Protein AF-A0A831Z2D7-F1 (afdb_monomer_lite)

Organism: NCBI:txid2053526

Secondary structure (DSSP, 8-state):
--SHHHHHHHHHHHHHHHHHTT--SS----SSSSTTTHHHHHHHHHHHHTTT------PPP--------PPP-PPPP-PPPPPPPS--------------PPP--EEETTEEEESSSSPBPHHHHHHHHHHHHHSPPPPPTTEEEEEEEEEHHHHHHHHHHHSS-HHHHHHHHHHHHHHHHHSSSS--TTEEEEEEEEEE-TTSS-GGGHHHHHHHHHTT-TT-SEEEEE-SPP-GGGSTTEETTTTEEHHHHHHHIIIII-PPP--TTB----TT-HHHHHHS-GGGTT-B----SSS-TTBTTSTTT--B--HHHHHHHHHHHHTT-TT-HHHHGGGGSEE----SEEEEE--GGGTT-EEEEEEEEPPPGGG-SS-TTT--EEPSS-SEEEE--TTSEEE---TTBTB-SEE-TTT-EEEEEEEETTEEEEEEEEHHHHHHHIIIII-SEEEEEE--B-TTS-TTTS---EEEEEPP--------

Radius of gyration: 29.74 Å; chains: 1; bounding box: 93×69×87 Å

Foldseek 3Di:
DPPVVVVVVVVVVVVVVVVVVVPDDDDDDPPPPPPPPVVVVVVVVVVVVVVPPDDDPDDDDDDDDDDDDDDDDDDDDDDDDDDDDDDDDDPPPPPVPPPQDQWDWDQDPNATETCLVHAAALVNVVVNLVVCVVPPDDDDLLEAEEEEEEENAQQVLCCVPPVDGPVVLVVLQQVLQQVQQCPEVVHSPRGYDYHHYHYHYQPSDDPVCQVVVFVCPCVRHLHHVTYYYHNDHDDLVVAPAQDPVSRDRLQVLLVVCCGTVVAAQQQQQQAAADPPLPPVVVLAQPVCNRDRAADDQQGHCLDSSHHDHNRHHGNLSSLVCVVCSVVSCNSVNVVSNLNNFQFLQFAQKEKEQAFLLQAFKKKFKWWWDQDDPVPPDDCSLNATYTDSHTLDTDTQHNGRMDIPGRSVPPDDRGDGNSGFKMWMWIGRPPFIWIAIDGSSLRVVCVSVPQRHYKYKYDDTHGSPDDSHPDNNDIDIDHDDPDDDPDDD

Sequence (488 aa):
MFQSQVLWVESTRAYLWRRLRRFVGVPFFFAVFGAGVFGIVQLASWLGYHSAMAVEIVMPTATSLPTDTPLPTATPFQPSSPTAPPDFPTATSTVTATPYREPVPQLIDGLWTYGQDQPMTAEELDGLVGFLNSDPLLMDEDAYYITFLASETAYGAFAQDYGESLQSFLLRHVAWMDREIREADPPVAGGLIARRLIVIADGVWGSDNEERGRDYLAHGLQDSDGSWTFIDPYCPAACAYYDQELRLDFGLMHEWIHTIFKLPDHYALDFHAQYDVYDILAEIPESWRFYSAGERPDISRNDFAMGGSGSTLRRYSALQLAERRARGIVHESGRAWPEMNFLAQVPQSVVWDLGPERAGANVLVYRSQPCPPDYFGSEASLCKILGPVPILKGQLDEQGQIAVGNLFSGYGEIVPHNEGVLFIRVQAGEEILLRWLDIRDFNLAVWEGFGEAAMMRFNLASADDSPENFAWEVEYEQMVASEPFLPD

pLDDT: mean 73.0, std 23.64, range [24.17, 97.75]

Structure (mmCIF, N/CA/C/O backbone):
data_AF-A0A831Z2D7-F1
#
_entry.id   AF-A0A831Z2D7-F1
#
loop_
_atom_site.group_PDB
_atom_site.id
_atom_site.type_symbol
_atom_site.label_atom_id
_atom_site.label_alt_id
_atom_site.label_comp_id
_atom_site.label_asym_id
_atom_site.label_entity_id
_atom_site.label_seq_id
_atom_site.pdbx_PDB_ins_code
_atom_site.Cartn_x
_atom_site.Cartn_y
_atom_site.Cartn_z
_atom_site.occupancy
_atom_site.B_iso_or_equiv
_atom_site.auth_seq_id
_atom_site.auth_comp_id
_atom_site.auth_asym_id
_atom_site.auth_atom_id
_atom_site.pdbx_PDB_model_num
ATOM 1 N N . MET A 1 1 ? 56.257 -20.238 -8.541 1.00 45.50 1 MET A N 1
ATOM 2 C CA . MET A 1 1 ? 54.877 -20.291 -8.008 1.00 45.50 1 MET A CA 1
ATOM 3 C C . MET A 1 1 ? 54.836 -20.263 -6.463 1.00 45.50 1 MET A C 1
ATOM 5 O O . MET A 1 1 ? 53.964 -20.879 -5.881 1.00 45.50 1 MET A O 1
ATOM 9 N N . PHE A 1 2 ? 55.751 -19.537 -5.789 1.00 33.50 2 PHE A N 1
ATOM 10 C CA . PHE A 1 2 ? 55.776 -19.396 -4.312 1.00 33.50 2 PHE A CA 1
ATOM 11 C C . PHE A 1 2 ? 56.181 -17.984 -3.820 1.00 33.50 2 PHE A C 1
ATOM 13 O O . PHE A 1 2 ? 56.336 -17.764 -2.626 1.00 33.50 2 PHE A O 1
ATOM 20 N N . GLN A 1 3 ? 56.325 -17.001 -4.721 1.00 31.98 3 GLN A N 1
ATOM 21 C CA . GLN A 1 3 ? 56.648 -15.606 -4.365 1.00 31.98 3 GLN A CA 1
ATOM 22 C C . GLN A 1 3 ? 55.428 -14.665 -4.371 1.00 31.98 3 GLN A C 1
ATOM 24 O O . GLN A 1 3 ? 55.493 -13.594 -3.780 1.00 31.98 3 GLN A O 1
ATOM 29 N N . SER A 1 4 ? 54.294 -15.063 -4.962 1.00 34.66 4 SER A N 1
ATOM 30 C CA . SER A 1 4 ? 53.071 -14.242 -5.003 1.00 34.66 4 SER A CA 1
ATOM 31 C C . SER A 1 4 ? 52.213 -14.336 -3.735 1.00 34.66 4 SER A C 1
ATOM 33 O O . SER A 1 4 ? 51.437 -13.428 -3.465 1.00 34.66 4 SER A O 1
ATOM 35 N N . GLN A 1 5 ? 52.373 -15.385 -2.920 1.00 35.03 5 GLN A N 1
ATOM 36 C CA . GLN A 1 5 ? 51.612 -15.544 -1.672 1.00 35.03 5 GLN A CA 1
ATOM 37 C C . GLN A 1 5 ? 52.222 -14.777 -0.487 1.00 35.03 5 GLN A C 1
ATOM 39 O O . GLN A 1 5 ? 51.499 -14.381 0.421 1.00 35.03 5 GLN A O 1
ATOM 44 N N . VAL A 1 6 ? 53.528 -14.483 -0.511 1.00 37.41 6 VAL A N 1
ATOM 45 C CA . VAL A 1 6 ? 54.195 -13.732 0.573 1.00 37.41 6 VAL A CA 1
ATOM 46 C C . VAL A 1 6 ? 53.885 -12.228 0.490 1.00 37.41 6 VAL A C 1
ATOM 48 O O . VAL A 1 6 ? 53.671 -11.588 1.516 1.00 37.41 6 VAL A O 1
ATOM 51 N N . LEU A 1 7 ? 53.737 -11.676 -0.721 1.00 36.91 7 LEU A N 1
ATOM 52 C CA . LEU A 1 7 ? 53.379 -10.263 -0.931 1.00 36.91 7 LEU A CA 1
ATOM 53 C C . LEU A 1 7 ? 51.913 -9.942 -0.585 1.00 36.91 7 LEU A C 1
ATOM 55 O O . LEU A 1 7 ? 51.617 -8.812 -0.201 1.00 36.91 7 LEU A O 1
ATOM 59 N N . TRP A 1 8 ? 51.007 -10.924 -0.658 1.00 38.94 8 TRP A N 1
ATOM 60 C CA . TRP A 1 8 ? 49.603 -10.754 -0.261 1.00 38.94 8 TRP A CA 1
ATOM 61 C C . TRP A 1 8 ? 49.424 -10.775 1.266 1.00 38.94 8 TRP A C 1
ATOM 63 O O . TRP A 1 8 ? 48.617 -10.028 1.816 1.00 38.94 8 TRP A O 1
ATOM 73 N N . VAL A 1 9 ? 50.230 -11.567 1.981 1.00 43.09 9 VAL A N 1
ATOM 74 C CA . VAL A 1 9 ? 50.190 -11.621 3.452 1.00 43.09 9 VAL A CA 1
ATOM 75 C C . VAL A 1 9 ? 50.790 -10.355 4.075 1.00 43.09 9 VAL A C 1
ATOM 77 O O . VAL A 1 9 ? 50.238 -9.843 5.049 1.00 43.09 9 VAL A O 1
ATOM 80 N N . GLU A 1 10 ? 51.860 -9.785 3.509 1.00 39.91 10 GLU A N 1
ATOM 81 C CA . GLU A 1 10 ? 52.443 -8.542 4.042 1.00 39.91 10 GLU A CA 1
ATOM 82 C C . GLU A 1 10 ? 51.606 -7.288 3.738 1.00 39.91 10 GLU A C 1
ATOM 84 O O . GLU A 1 10 ? 51.495 -6.414 4.604 1.00 39.91 10 GLU A O 1
ATOM 89 N N . SER A 1 11 ? 50.932 -7.214 2.582 1.00 42.81 11 SER A N 1
ATOM 90 C CA . SER A 1 11 ? 50.030 -6.096 2.257 1.00 42.81 11 SER A CA 1
ATOM 91 C C . SER A 1 11 ? 48.743 -6.127 3.090 1.00 42.81 11 SER A C 1
ATOM 93 O O . SER A 1 11 ? 48.324 -5.094 3.617 1.00 42.81 11 SER A O 1
ATOM 95 N N . THR A 1 12 ? 48.181 -7.317 3.321 1.00 44.06 12 THR A N 1
ATOM 96 C CA . THR A 1 12 ? 46.995 -7.515 4.170 1.00 44.06 12 THR A CA 1
ATOM 97 C C . THR A 1 12 ? 47.312 -7.227 5.640 1.00 44.06 12 THR A C 1
ATOM 99 O O . THR A 1 12 ? 46.519 -6.597 6.341 1.00 44.06 12 THR A O 1
ATOM 102 N N . ARG A 1 13 ? 48.519 -7.578 6.107 1.00 39.53 13 ARG A N 1
ATOM 103 C CA . ARG A 1 13 ? 48.980 -7.270 7.469 1.00 39.53 13 ARG A CA 1
ATOM 104 C C . ARG A 1 13 ? 49.241 -5.775 7.668 1.00 39.53 13 ARG A C 1
ATOM 106 O O . ARG A 1 13 ? 48.862 -5.242 8.706 1.00 39.53 13 ARG A O 1
ATOM 113 N N . ALA A 1 14 ? 49.810 -5.074 6.685 1.00 41.97 14 ALA A N 1
ATOM 114 C CA . ALA A 1 14 ? 49.993 -3.619 6.739 1.00 41.97 14 ALA A CA 1
ATOM 115 C C . ALA A 1 14 ? 48.658 -2.846 6.662 1.00 41.97 14 ALA A C 1
ATOM 117 O O . ALA A 1 14 ? 48.500 -1.818 7.328 1.00 41.97 14 ALA A O 1
ATOM 118 N N . TYR A 1 15 ? 47.682 -3.362 5.907 1.00 44.22 15 TYR A N 1
ATOM 119 C CA . TYR A 1 15 ? 46.327 -2.813 5.808 1.00 44.22 15 TYR A CA 1
ATOM 120 C C . TYR A 1 15 ? 45.527 -3.005 7.110 1.00 44.22 15 TYR A C 1
ATOM 122 O O . TYR A 1 15 ? 44.982 -2.040 7.652 1.00 44.22 15 TYR A O 1
ATOM 130 N N . LEU A 1 16 ? 45.553 -4.211 7.692 1.00 41.56 16 LEU A N 1
ATOM 131 C CA . LEU A 1 16 ? 44.920 -4.503 8.985 1.00 41.56 16 LEU A CA 1
ATOM 132 C C . LEU A 1 16 ? 45.562 -3.718 10.135 1.00 41.56 16 LEU A C 1
ATOM 134 O O . LEU A 1 16 ? 44.847 -3.198 10.989 1.00 41.56 16 LEU A O 1
ATOM 138 N N . TRP A 1 17 ? 46.887 -3.535 10.135 1.00 40.75 17 TRP A N 1
ATOM 139 C CA . TRP A 1 17 ? 47.569 -2.757 11.178 1.00 40.75 17 TRP A CA 1
ATOM 140 C C . TRP A 1 17 ? 47.326 -1.236 11.040 1.00 40.75 17 TRP A C 1
ATOM 142 O O . TRP A 1 17 ? 47.341 -0.501 12.025 1.00 40.75 17 TRP A O 1
ATOM 152 N N . ARG A 1 18 ? 47.006 -0.718 9.846 1.00 42.62 18 ARG A N 1
ATOM 153 C CA . ARG A 1 18 ? 46.531 0.675 9.709 1.00 42.62 18 ARG A CA 1
ATOM 154 C C . ARG A 1 18 ? 45.091 0.864 10.195 1.00 42.62 18 ARG A C 1
ATOM 156 O O . ARG A 1 18 ? 44.798 1.923 10.748 1.00 42.62 18 ARG A O 1
ATOM 163 N N . ARG A 1 19 ? 44.218 -0.143 10.056 1.00 43.03 19 ARG A N 1
ATOM 164 C CA . ARG A 1 19 ? 42.826 -0.095 10.554 1.00 43.03 19 ARG A CA 1
ATOM 165 C C . ARG A 1 19 ? 42.714 -0.329 12.066 1.00 43.03 19 ARG A C 1
ATOM 167 O O . ARG A 1 19 ? 41.994 0.404 12.734 1.00 43.03 19 ARG A O 1
ATOM 174 N N . LEU A 1 20 ? 43.482 -1.263 12.629 1.00 42.22 20 LEU A N 1
ATOM 175 C CA . LEU A 1 20 ? 43.445 -1.588 14.064 1.00 42.22 20 LEU A CA 1
ATOM 176 C C . LEU A 1 20 ? 44.011 -0.478 14.965 1.00 42.22 20 LEU A C 1
ATOM 178 O O . LEU A 1 20 ? 43.602 -0.357 16.116 1.00 42.22 20 LEU A O 1
ATOM 182 N N . ARG A 1 21 ? 44.880 0.402 14.447 1.00 39.31 21 ARG A N 1
ATOM 183 C CA . ARG A 1 21 ? 45.382 1.571 15.196 1.00 39.31 21 ARG A CA 1
ATOM 184 C C . ARG A 1 21 ? 44.317 2.639 15.471 1.00 39.31 21 ARG A C 1
ATOM 186 O O . ARG A 1 21 ? 44.537 3.476 16.338 1.00 39.31 21 ARG A O 1
ATOM 193 N N . ARG A 1 22 ? 43.182 2.613 14.759 1.00 37.44 22 ARG A N 1
ATOM 194 C CA . ARG A 1 22 ? 42.041 3.516 14.999 1.00 37.44 22 ARG A CA 1
ATOM 195 C C . ARG A 1 22 ? 41.018 2.971 16.006 1.00 37.44 22 ARG A C 1
ATOM 197 O O . ARG A 1 22 ? 40.115 3.712 16.360 1.00 37.44 22 ARG A O 1
ATOM 204 N N . PHE A 1 23 ? 41.173 1.733 16.489 1.00 40.06 23 PHE A N 1
ATOM 205 C CA . PHE A 1 23 ? 40.146 1.037 17.282 1.00 40.06 23 PHE A CA 1
ATOM 206 C C . PHE A 1 23 ? 40.583 0.573 18.682 1.00 40.06 23 PHE A C 1
ATOM 208 O O . PHE A 1 23 ? 39.861 -0.180 19.327 1.00 40.06 23 PHE A O 1
ATOM 215 N N . VAL A 1 24 ? 41.729 1.025 19.204 1.00 33.66 24 VAL A N 1
ATOM 216 C CA . VAL A 1 24 ? 42.124 0.682 20.582 1.00 33.66 24 VAL A CA 1
ATOM 217 C C . VAL A 1 24 ? 41.696 1.776 21.555 1.00 33.66 24 VAL A C 1
ATOM 219 O O . VAL A 1 24 ? 42.430 2.724 21.819 1.00 33.66 24 VAL A O 1
ATOM 222 N N . GLY A 1 25 ? 40.512 1.572 22.125 1.00 30.28 25 GLY A N 1
ATOM 223 C CA . GLY A 1 25 ? 40.108 2.082 23.426 1.00 30.28 25 GLY A CA 1
ATOM 224 C C . GLY A 1 25 ? 39.169 1.069 24.086 1.00 30.28 25 GLY A C 1
ATOM 225 O O . GLY A 1 25 ? 38.021 0.984 23.676 1.00 30.28 25 GLY A O 1
ATOM 226 N N . VAL A 1 26 ? 39.665 0.368 25.122 1.00 30.25 26 VAL A N 1
ATOM 227 C CA . VAL A 1 26 ? 38.965 -0.524 26.094 1.00 30.25 26 VAL A CA 1
ATOM 228 C C . VAL A 1 26 ? 39.011 -2.057 25.792 1.00 30.25 26 VAL A C 1
ATOM 230 O O . VAL A 1 26 ? 38.913 -2.449 24.631 1.00 30.25 26 VAL A O 1
ATOM 233 N N . PRO A 1 27 ? 39.269 -2.950 26.793 1.00 36.84 27 PRO A N 1
ATOM 234 C CA . PRO A 1 27 ? 39.976 -4.223 26.584 1.00 36.84 27 PRO A CA 1
ATOM 235 C C . PRO A 1 27 ? 39.125 -5.515 26.600 1.00 36.84 27 PRO A C 1
ATOM 237 O O . PRO A 1 27 ? 38.310 -5.755 27.481 1.00 36.84 27 PRO A O 1
ATOM 240 N N . PHE A 1 28 ? 39.426 -6.393 25.638 1.00 33.91 28 PHE A N 1
ATOM 241 C CA . PHE A 1 28 ? 39.752 -7.831 25.744 1.00 33.91 28 PHE A CA 1
ATOM 242 C C . PHE A 1 28 ? 39.310 -8.611 27.013 1.00 33.91 28 PHE A C 1
ATOM 244 O O . PHE A 1 28 ? 40.144 -8.917 27.861 1.00 33.91 28 PHE A O 1
ATOM 251 N N . PHE A 1 29 ? 38.037 -9.025 27.119 1.00 29.58 29 PHE A N 1
ATOM 252 C CA . PHE A 1 29 ? 37.637 -10.060 28.103 1.00 29.58 29 PHE A CA 1
ATOM 253 C C . PHE A 1 29 ? 36.584 -11.100 27.658 1.00 29.58 29 PHE A C 1
ATOM 255 O O . PHE A 1 29 ? 36.269 -11.992 28.437 1.00 29.58 29 PHE A O 1
ATOM 262 N N . PHE A 1 30 ? 36.094 -11.094 26.411 1.00 30.34 30 PHE A N 1
ATOM 263 C CA . PHE A 1 30 ? 35.012 -12.012 25.983 1.00 30.34 30 PHE A CA 1
ATOM 264 C C . PHE A 1 30 ? 35.407 -13.141 25.010 1.00 30.34 30 PHE A C 1
ATOM 266 O O . PHE A 1 30 ? 34.545 -13.840 24.486 1.00 30.34 30 PHE A O 1
ATOM 273 N N . ALA A 1 31 ? 36.698 -13.392 24.784 1.00 33.00 31 ALA A N 1
ATOM 274 C CA . ALA A 1 31 ? 37.138 -14.288 23.706 1.00 33.00 31 ALA A CA 1
ATOM 275 C C . ALA A 1 31 ? 37.152 -15.804 24.020 1.00 33.00 31 ALA A C 1
ATOM 277 O O . ALA A 1 31 ? 37.559 -16.572 23.155 1.00 33.00 31 ALA A O 1
ATOM 278 N N . VAL A 1 32 ? 36.739 -16.278 25.207 1.00 34.62 32 VAL A N 1
ATOM 279 C CA . VAL A 1 32 ? 36.910 -17.713 25.558 1.00 34.62 32 VAL A CA 1
ATOM 280 C C . VAL A 1 32 ? 35.605 -18.474 25.848 1.00 34.62 32 VAL A C 1
ATOM 282 O O . VAL A 1 32 ? 35.614 -19.698 25.799 1.00 34.62 32 VAL A O 1
ATOM 285 N N . PHE A 1 33 ? 34.453 -17.815 26.028 1.00 29.19 33 PHE A N 1
ATOM 286 C CA . PHE A 1 33 ? 33.189 -18.528 26.315 1.00 29.19 33 PHE A CA 1
ATOM 287 C C . PHE A 1 33 ? 32.220 -18.685 25.124 1.00 29.19 33 PHE A C 1
ATOM 289 O O . PHE A 1 33 ? 31.292 -19.484 25.203 1.00 29.19 33 PHE A O 1
ATOM 296 N N . GLY A 1 34 ? 32.447 -18.000 23.995 1.00 31.72 34 GLY A N 1
ATOM 297 C CA . GLY A 1 34 ? 31.533 -18.022 22.837 1.00 31.72 34 GLY A CA 1
ATOM 298 C C . GLY A 1 34 ? 31.693 -19.197 21.859 1.00 31.72 34 GLY A C 1
ATOM 299 O O . GLY A 1 34 ? 30.805 -19.441 21.048 1.00 31.72 34 GLY A O 1
ATOM 300 N N . ALA A 1 35 ? 32.793 -19.954 21.920 1.00 32.56 35 ALA A N 1
ATOM 301 C CA . ALA A 1 35 ? 33.111 -20.958 20.896 1.00 32.56 35 ALA A CA 1
ATOM 302 C C . ALA A 1 35 ? 32.413 -22.323 21.088 1.00 32.56 35 ALA A C 1
ATOM 304 O O . ALA A 1 35 ? 32.380 -23.126 20.161 1.00 32.56 35 ALA A O 1
ATOM 305 N N . GLY A 1 36 ? 31.844 -22.604 22.267 1.00 28.52 36 GLY A N 1
ATOM 306 C CA . GLY A 1 36 ? 31.230 -23.908 22.568 1.00 28.52 36 GLY A CA 1
ATOM 307 C C . GLY A 1 36 ? 29.758 -24.041 22.163 1.00 28.52 36 GLY A C 1
ATOM 308 O O . GLY A 1 36 ? 29.310 -25.140 21.851 1.00 28.52 36 GLY A O 1
ATOM 309 N N . VAL A 1 37 ? 29.007 -22.935 22.140 1.00 34.75 37 VAL A N 1
ATOM 310 C CA . VAL A 1 37 ? 27.546 -22.955 21.918 1.00 34.75 37 VAL A CA 1
ATOM 311 C C . VAL A 1 37 ? 27.188 -22.797 20.432 1.00 34.75 37 VAL A C 1
ATOM 313 O O . VAL A 1 37 ? 26.233 -23.409 19.963 1.00 34.75 37 VAL A O 1
ATOM 316 N N . PHE A 1 38 ? 28.009 -22.088 19.648 1.00 32.12 38 PHE A N 1
ATOM 317 C CA . PHE A 1 38 ? 27.777 -21.894 18.208 1.00 32.12 38 PHE A CA 1
ATOM 318 C C . PHE A 1 38 ? 28.063 -23.136 17.343 1.00 32.12 38 PHE A C 1
ATOM 320 O O . PHE A 1 38 ? 27.465 -23.295 16.280 1.00 32.12 38 PHE A O 1
ATOM 327 N N . GLY A 1 39 ? 28.923 -24.053 17.799 1.00 31.12 39 GLY A N 1
ATOM 328 C CA . GLY A 1 39 ? 29.286 -25.251 17.028 1.00 31.12 39 GLY A CA 1
ATOM 329 C C . GLY A 1 39 ? 28.190 -26.321 16.950 1.00 31.12 39 GLY A C 1
ATOM 330 O O . GLY A 1 39 ? 28.151 -27.090 15.994 1.00 31.12 39 GLY A O 1
ATOM 331 N N . ILE A 1 40 ? 27.281 -26.369 17.929 1.00 32.97 40 ILE A N 1
ATOM 332 C CA . ILE A 1 40 ? 26.220 -27.391 17.987 1.00 32.97 40 ILE A CA 1
ATOM 333 C C . ILE A 1 40 ? 24.986 -26.954 17.180 1.00 32.97 40 ILE A C 1
ATOM 335 O O . ILE A 1 40 ? 24.334 -27.792 16.561 1.00 32.97 40 ILE A O 1
ATOM 339 N N . VAL A 1 41 ? 24.717 -25.646 17.097 1.00 34.25 41 VAL A N 1
ATOM 340 C CA . VAL A 1 41 ? 23.590 -25.098 16.321 1.00 34.25 41 VAL A CA 1
ATOM 341 C C . VAL A 1 41 ? 23.862 -25.160 14.811 1.00 34.25 41 VAL A C 1
ATOM 343 O O . VAL A 1 41 ? 22.972 -25.530 14.052 1.00 34.25 41 VAL A O 1
ATOM 346 N N . GLN A 1 42 ? 25.100 -24.926 14.355 1.00 35.41 42 GLN A N 1
ATOM 347 C CA . GLN A 1 42 ? 25.431 -25.026 12.924 1.00 35.41 42 GLN A CA 1
ATOM 348 C C . GLN A 1 42 ? 25.403 -26.462 12.370 1.00 35.41 42 GLN A C 1
ATOM 350 O O . GLN A 1 42 ? 25.075 -26.654 11.200 1.00 35.41 42 GLN A O 1
ATOM 355 N N . LEU A 1 43 ? 25.690 -27.485 13.186 1.00 31.30 43 LEU A N 1
ATOM 356 C CA . LEU A 1 43 ? 25.663 -28.879 12.725 1.00 31.30 43 LEU A CA 1
ATOM 357 C C . LEU A 1 43 ? 24.226 -29.410 12.551 1.00 31.30 43 LEU A C 1
ATOM 359 O O . LEU A 1 43 ? 23.969 -30.207 11.649 1.00 31.30 43 LEU A O 1
ATOM 363 N N . ALA A 1 44 ? 23.282 -28.936 13.374 1.00 33.69 44 ALA A N 1
ATOM 364 C CA . ALA A 1 44 ? 21.865 -29.282 13.260 1.00 33.69 44 ALA A CA 1
ATOM 365 C C . ALA A 1 44 ? 21.207 -28.620 12.033 1.00 33.69 44 ALA A C 1
ATOM 367 O O . ALA A 1 44 ? 20.464 -29.282 11.307 1.00 33.69 44 ALA A O 1
ATOM 368 N N . SER A 1 45 ? 21.554 -27.361 11.736 1.00 36.16 45 SER A N 1
ATOM 369 C CA . SER A 1 45 ? 21.078 -26.657 10.535 1.00 36.16 45 SER A CA 1
ATOM 370 C C . SER A 1 45 ? 21.641 -27.252 9.238 1.00 36.16 45 SER A C 1
ATOM 372 O O . SER A 1 45 ? 20.946 -27.302 8.226 1.00 36.16 45 SER A O 1
ATOM 374 N N . TRP A 1 46 ? 22.871 -27.778 9.266 1.00 30.61 46 TRP A N 1
ATOM 375 C CA . TRP A 1 46 ? 23.493 -28.415 8.101 1.00 30.61 46 TRP A CA 1
ATOM 376 C C . TRP A 1 46 ? 22.881 -29.788 7.752 1.00 30.61 46 TRP A C 1
ATOM 378 O O . TRP A 1 46 ? 22.709 -30.106 6.576 1.00 30.61 46 TRP A O 1
ATOM 388 N N . LEU A 1 47 ? 22.475 -30.586 8.750 1.00 31.27 47 LEU A N 1
ATOM 389 C CA . LEU A 1 47 ? 21.815 -31.884 8.519 1.00 31.27 47 LEU A CA 1
ATOM 390 C C . LEU A 1 47 ? 20.347 -31.746 8.070 1.00 31.27 47 LEU A C 1
ATOM 392 O O . LEU A 1 47 ? 19.867 -32.575 7.295 1.00 31.27 47 LEU A O 1
ATOM 396 N N . GLY A 1 48 ? 19.648 -30.682 8.486 1.00 32.31 48 GLY A N 1
ATOM 397 C CA . GLY A 1 48 ? 18.307 -30.361 7.979 1.00 32.31 48 GLY A CA 1
ATOM 398 C C . GLY A 1 48 ? 18.304 -29.963 6.497 1.00 32.31 48 GLY A C 1
ATOM 399 O O . GLY A 1 48 ? 17.410 -30.358 5.752 1.00 32.31 48 GLY A O 1
ATOM 400 N N . TYR A 1 49 ? 19.350 -29.265 6.042 1.00 33.44 49 TYR A N 1
ATOM 401 C CA . TYR A 1 49 ? 19.441 -28.717 4.684 1.00 33.44 49 TYR A CA 1
ATOM 402 C C . TYR A 1 49 ? 19.652 -29.785 3.592 1.00 33.44 49 TYR A C 1
ATOM 404 O O . TYR A 1 49 ? 19.104 -29.675 2.497 1.00 33.44 49 TYR A O 1
ATOM 412 N N . HIS A 1 50 ? 20.366 -30.879 3.884 1.00 29.70 50 HIS A N 1
ATOM 413 C CA . HIS A 1 50 ? 20.583 -31.956 2.904 1.00 29.70 50 HIS A CA 1
ATOM 414 C C . HIS A 1 50 ? 19.383 -32.895 2.700 1.00 29.70 50 HIS A C 1
ATOM 416 O O . HIS A 1 50 ? 19.379 -33.671 1.746 1.00 29.70 50 HIS A O 1
ATOM 422 N N . SER A 1 51 ? 18.350 -32.806 3.540 1.00 31.66 51 SER A N 1
ATOM 423 C CA . SER A 1 51 ? 17.148 -33.644 3.418 1.00 31.66 51 SER A CA 1
ATOM 424 C C . SER A 1 51 ? 16.095 -33.047 2.470 1.00 31.66 51 SER A C 1
ATOM 426 O O . SER A 1 51 ? 15.213 -33.768 2.015 1.00 31.66 51 SER A O 1
ATOM 428 N N . ALA A 1 52 ? 16.190 -31.746 2.161 1.00 29.98 52 ALA A N 1
ATOM 429 C CA . ALA A 1 52 ? 15.217 -31.011 1.345 1.00 29.98 52 ALA A CA 1
ATOM 430 C C . ALA A 1 52 ? 15.626 -30.853 -0.135 1.00 29.98 52 ALA A C 1
ATOM 432 O O . ALA A 1 52 ? 14.788 -30.525 -0.969 1.00 29.98 52 ALA A O 1
ATOM 433 N N . MET A 1 53 ? 16.885 -31.131 -0.493 1.00 29.81 53 MET A N 1
ATOM 434 C CA . MET A 1 53 ? 17.368 -31.080 -1.880 1.00 29.81 53 MET A CA 1
ATOM 435 C C . MET A 1 53 ? 17.531 -32.481 -2.474 1.00 29.81 53 MET A C 1
ATOM 437 O O . MET A 1 53 ? 18.630 -32.932 -2.784 1.00 29.81 53 MET A O 1
ATOM 441 N N . ALA A 1 54 ? 16.411 -33.177 -2.626 1.00 27.84 54 ALA A N 1
ATOM 442 C CA . ALA A 1 54 ? 16.303 -34.349 -3.489 1.00 27.84 54 ALA A CA 1
ATOM 443 C C . ALA A 1 54 ? 14.930 -34.344 -4.171 1.00 27.84 54 ALA A C 1
ATOM 445 O O . ALA A 1 54 ? 14.134 -35.264 -4.013 1.00 27.84 54 ALA A O 1
ATOM 446 N N . VAL A 1 55 ? 14.634 -33.271 -4.906 1.00 28.84 55 VAL A N 1
ATOM 447 C CA . VAL A 1 55 ? 13.548 -33.263 -5.888 1.00 28.84 55 VAL A CA 1
ATOM 448 C C . VAL A 1 55 ? 14.189 -32.979 -7.239 1.00 28.84 55 VAL A C 1
ATOM 450 O O . VAL A 1 55 ? 14.676 -31.882 -7.499 1.00 28.84 55 VAL A O 1
ATOM 453 N N . GLU A 1 56 ? 14.267 -34.022 -8.064 1.00 24.17 56 GLU A N 1
ATOM 454 C CA . GLU A 1 56 ? 14.645 -33.934 -9.472 1.00 24.17 56 GLU A CA 1
ATOM 455 C C . GLU A 1 56 ? 13.724 -32.938 -10.186 1.00 24.17 56 GLU A C 1
ATOM 457 O O . GLU A 1 56 ? 12.519 -33.160 -10.309 1.00 24.17 56 GLU A O 1
ATOM 462 N N . ILE A 1 57 ? 14.301 -31.850 -10.697 1.00 25.09 57 ILE A N 1
ATOM 463 C CA . ILE A 1 57 ? 13.644 -31.002 -11.690 1.00 25.09 57 ILE A CA 1
ATOM 464 C C . ILE A 1 57 ? 13.635 -31.792 -13.002 1.00 25.09 57 ILE A C 1
ATOM 466 O O . ILE A 1 57 ? 14.623 -31.835 -13.736 1.00 25.09 57 ILE A O 1
ATOM 470 N N . VAL A 1 58 ? 12.514 -32.451 -13.287 1.00 24.38 58 VAL A N 1
ATOM 471 C CA . VAL A 1 58 ? 12.253 -33.060 -14.592 1.00 24.38 58 VAL A CA 1
ATOM 472 C C . VAL A 1 58 ? 11.884 -31.939 -15.563 1.00 24.38 58 VAL A C 1
ATOM 474 O O . VAL A 1 58 ? 10.768 -31.427 -15.543 1.00 24.38 58 VAL A O 1
ATOM 477 N N . MET A 1 59 ? 12.827 -31.547 -16.421 1.00 26.09 59 MET A N 1
ATOM 478 C CA . MET A 1 59 ? 12.526 -30.687 -17.568 1.00 26.09 59 MET A CA 1
ATOM 479 C C . MET A 1 59 ? 11.723 -31.479 -18.614 1.00 26.09 59 MET A C 1
ATOM 481 O O . MET A 1 59 ? 12.188 -32.543 -19.042 1.00 26.09 59 MET A O 1
ATOM 485 N N . PRO A 1 60 ? 10.551 -31.001 -19.072 1.00 27.12 60 PRO A N 1
ATOM 486 C CA . PRO A 1 60 ? 9.831 -31.657 -20.151 1.00 27.12 60 PRO A CA 1
ATOM 487 C C . PRO A 1 60 ? 10.608 -31.502 -21.461 1.00 27.12 60 PRO A C 1
ATOM 489 O O . PRO A 1 60 ? 10.942 -30.409 -21.915 1.00 27.12 60 PRO A O 1
ATOM 492 N N . THR A 1 61 ? 10.928 -32.649 -22.051 1.00 26.48 61 THR A N 1
ATOM 493 C CA . THR A 1 61 ? 11.633 -32.780 -23.322 1.00 26.48 61 THR A CA 1
ATOM 494 C C . THR A 1 61 ? 10.713 -32.388 -24.478 1.00 26.48 61 THR A C 1
ATOM 496 O O . THR A 1 61 ? 9.533 -32.735 -24.501 1.00 26.48 61 THR A O 1
ATOM 499 N N . ALA A 1 62 ? 11.283 -31.682 -25.453 1.00 33.94 62 ALA A N 1
ATOM 500 C CA . ALA A 1 62 ? 10.640 -31.216 -26.674 1.00 33.94 62 ALA A CA 1
ATOM 501 C C . ALA A 1 62 ? 9.783 -32.283 -27.380 1.00 33.94 62 ALA A C 1
ATOM 503 O O . ALA A 1 62 ? 10.261 -33.380 -27.668 1.00 33.94 62 ALA A O 1
ATOM 504 N N . THR A 1 63 ? 8.557 -31.921 -27.767 1.00 27.61 63 THR A N 1
ATOM 505 C CA . THR A 1 63 ? 7.833 -32.597 -28.853 1.00 27.61 63 THR A CA 1
ATOM 506 C C . THR A 1 63 ? 7.003 -31.610 -29.687 1.00 27.61 63 THR A C 1
ATOM 508 O O . THR A 1 63 ? 6.126 -30.922 -29.183 1.00 27.61 63 THR A O 1
ATOM 511 N N . SER A 1 64 ? 7.323 -31.601 -30.989 1.00 27.55 64 SER A N 1
ATOM 512 C CA . SER A 1 64 ? 6.544 -31.180 -32.172 1.00 27.55 64 SER A CA 1
ATOM 513 C C . SER A 1 64 ? 6.047 -29.729 -32.323 1.00 27.55 64 SER A C 1
ATOM 515 O O . SER A 1 64 ? 5.008 -29.343 -31.800 1.00 27.55 64 SER A O 1
ATOM 517 N N . LEU A 1 65 ? 6.736 -29.005 -33.215 1.00 27.36 65 LEU A N 1
ATOM 518 C CA . LEU A 1 65 ? 6.238 -27.891 -34.039 1.00 27.36 65 LEU A CA 1
ATOM 519 C C . LEU A 1 65 ? 4.992 -28.271 -34.869 1.00 27.36 65 LEU A C 1
ATOM 521 O O . LEU A 1 65 ? 4.923 -29.397 -35.371 1.00 27.36 65 LEU A O 1
ATOM 525 N N . PRO A 1 66 ? 4.155 -27.278 -35.217 1.00 27.30 66 PRO A N 1
ATOM 526 C CA . PRO A 1 66 ? 3.676 -27.100 -36.580 1.00 27.30 66 PRO A CA 1
ATOM 527 C C . PRO A 1 66 ? 4.330 -25.866 -37.219 1.00 27.30 66 PRO A C 1
ATOM 529 O O . PRO A 1 66 ? 4.332 -24.767 -36.669 1.00 27.30 66 PRO A O 1
ATOM 532 N N . THR A 1 67 ? 4.910 -26.098 -38.388 1.00 33.44 67 THR A N 1
ATOM 533 C CA . THR A 1 67 ? 5.575 -25.147 -39.277 1.00 33.44 67 THR A CA 1
ATOM 534 C C . THR A 1 67 ? 4.585 -24.178 -39.943 1.00 33.44 67 THR A C 1
ATOM 536 O O . THR A 1 67 ? 3.450 -24.551 -40.229 1.00 33.44 67 THR A O 1
ATOM 539 N N . ASP A 1 68 ? 5.093 -22.985 -40.266 1.00 34.47 68 ASP A N 1
ATOM 540 C CA . ASP A 1 68 ? 4.609 -22.010 -41.255 1.00 34.47 68 ASP A CA 1
ATOM 541 C C . ASP A 1 68 ? 3.246 -21.335 -41.019 1.00 34.47 68 ASP A C 1
ATOM 543 O O . ASP A 1 68 ? 2.190 -21.779 -41.464 1.00 34.47 68 ASP A O 1
ATOM 547 N N . THR A 1 69 ? 3.291 -20.127 -40.450 1.00 29.94 69 THR A N 1
ATOM 548 C CA . THR A 1 69 ? 2.306 -19.076 -40.749 1.00 29.94 69 THR A CA 1
ATOM 549 C C . THR A 1 69 ? 3.071 -17.794 -41.091 1.00 29.94 69 THR A C 1
ATOM 551 O O . THR A 1 69 ? 3.835 -17.316 -40.253 1.00 29.94 69 THR A O 1
ATOM 554 N N . PRO A 1 70 ? 2.959 -17.246 -42.316 1.00 29.88 70 PRO A N 1
ATOM 555 C CA . PRO A 1 70 ? 3.644 -16.009 -42.666 1.00 29.88 70 PRO A CA 1
ATOM 556 C C . PRO A 1 70 ? 2.999 -14.821 -41.940 1.00 29.88 70 PRO A C 1
ATOM 558 O O . PRO A 1 70 ? 1.776 -14.687 -41.923 1.00 29.88 70 PRO A O 1
ATOM 561 N N . LEU A 1 71 ? 3.839 -13.952 -41.370 1.00 30.86 71 LEU A N 1
ATOM 562 C CA . LEU A 1 71 ? 3.458 -12.635 -40.849 1.00 30.86 71 LEU A CA 1
ATOM 563 C C . LEU A 1 71 ? 2.728 -11.817 -41.936 1.00 30.86 71 LEU A C 1
ATOM 565 O O . LEU A 1 71 ? 3.184 -11.803 -43.086 1.00 30.86 71 LEU A O 1
ATOM 569 N N . PRO A 1 72 ? 1.628 -11.111 -41.614 1.00 27.86 72 PRO A N 1
ATOM 570 C CA . PRO A 1 72 ? 0.964 -10.243 -42.574 1.00 27.86 72 PRO A CA 1
ATOM 571 C C . PRO A 1 72 ? 1.838 -9.017 -42.855 1.00 27.86 72 PRO A C 1
ATOM 573 O O . PRO A 1 72 ? 2.257 -8.297 -41.954 1.00 27.86 72 PRO A O 1
ATOM 576 N N . THR A 1 73 ? 2.112 -8.769 -44.132 1.00 28.33 73 THR A N 1
ATOM 577 C CA . THR A 1 73 ? 2.760 -7.537 -44.589 1.00 28.33 73 THR A CA 1
ATOM 578 C C . THR A 1 73 ? 1.788 -6.372 -44.390 1.00 28.33 73 THR A C 1
ATOM 580 O O . THR A 1 73 ? 0.755 -6.309 -45.058 1.00 28.33 73 THR A O 1
ATOM 583 N N . ALA A 1 74 ? 2.097 -5.461 -43.465 1.00 28.53 74 ALA A N 1
ATOM 584 C CA . ALA A 1 74 ? 1.332 -4.234 -43.274 1.00 28.53 74 ALA A CA 1
ATOM 585 C C . ALA A 1 74 ? 1.372 -3.379 -44.553 1.00 28.53 74 ALA A C 1
ATOM 587 O O . ALA A 1 74 ? 2.416 -3.207 -45.186 1.00 28.53 74 ALA A O 1
ATOM 588 N N . THR A 1 75 ? 0.213 -2.856 -44.956 1.00 27.69 75 THR A N 1
ATOM 589 C CA . THR A 1 75 ? 0.103 -1.971 -46.123 1.00 27.69 75 THR A CA 1
ATOM 590 C C . THR A 1 75 ? 0.530 -0.560 -45.696 1.00 27.69 75 THR A C 1
ATOM 592 O O . THR A 1 75 ? 0.024 -0.090 -44.677 1.00 27.69 75 THR A O 1
ATOM 595 N N . PRO A 1 76 ? 1.418 0.145 -46.423 1.00 26.98 76 PRO A N 1
ATOM 596 C CA . PRO A 1 76 ? 1.850 1.483 -46.027 1.00 26.98 76 PRO A CA 1
ATOM 597 C C . PRO A 1 76 ? 0.680 2.473 -46.052 1.00 26.98 76 PRO A C 1
ATOM 599 O O . PRO A 1 76 ? 0.050 2.674 -47.091 1.00 26.98 76 PRO A O 1
ATOM 602 N N . PHE A 1 77 ? 0.403 3.105 -44.912 1.00 27.42 77 PHE A N 1
ATOM 603 C CA . PHE A 1 77 ? -0.545 4.209 -44.815 1.00 27.42 77 PHE A CA 1
ATOM 604 C C . PHE A 1 77 ? 0.121 5.490 -45.334 1.00 27.42 77 PHE A C 1
ATOM 606 O O . PHE A 1 77 ? 1.207 5.861 -44.891 1.00 27.42 77 PHE A O 1
ATOM 613 N N . GLN A 1 78 ? -0.518 6.169 -46.286 1.00 24.89 78 GLN A N 1
ATOM 614 C CA . GLN A 1 78 ? -0.048 7.440 -46.833 1.00 24.89 78 GLN A CA 1
ATOM 615 C C . GLN A 1 78 ? -0.877 8.569 -46.196 1.00 24.89 78 GLN A C 1
ATOM 617 O O . GLN A 1 78 ? -2.083 8.627 -46.445 1.00 24.89 78 GLN A O 1
ATOM 622 N N . PRO A 1 79 ? -0.301 9.451 -45.357 1.00 29.09 79 PRO A N 1
ATOM 623 C CA . PRO A 1 79 ? -1.076 10.518 -44.737 1.00 29.09 79 PRO A CA 1
ATOM 624 C C . PRO A 1 79 ? -1.486 11.575 -45.772 1.00 29.09 79 PRO A C 1
ATOM 626 O O . PRO A 1 79 ? -0.697 11.993 -46.623 1.00 29.09 79 PRO A O 1
ATOM 629 N N . SER A 1 80 ? -2.743 12.009 -45.691 1.00 27.28 80 SER A N 1
ATOM 630 C CA . SER A 1 80 ? -3.342 13.058 -46.519 1.00 27.28 80 SER A CA 1
ATOM 631 C C . SER A 1 80 ? -2.605 14.391 -46.349 1.00 27.28 80 SER A C 1
ATOM 633 O O . SER A 1 80 ? -2.415 14.861 -45.229 1.00 27.28 80 SER A O 1
ATOM 635 N N . SER A 1 81 ? -2.218 15.035 -47.454 1.00 29.22 81 SER A N 1
ATOM 636 C CA . SER A 1 81 ? -1.566 16.352 -47.430 1.00 29.22 81 SER A CA 1
ATOM 637 C C . SER A 1 81 ? -2.517 17.455 -46.928 1.00 29.22 81 SER A C 1
ATOM 639 O O . SER A 1 81 ? -3.663 17.502 -47.382 1.00 29.22 81 SER A O 1
ATOM 641 N N . PRO A 1 82 ? -2.074 18.381 -46.056 1.00 33.41 82 PRO A N 1
ATOM 642 C CA . PRO A 1 82 ? -2.894 19.512 -45.646 1.00 33.41 82 PRO A CA 1
ATOM 643 C C . PRO A 1 82 ? -2.879 20.614 -46.717 1.00 33.41 82 PRO A C 1
ATOM 645 O O . PRO A 1 82 ? -1.828 21.021 -47.215 1.00 33.41 82 PRO A O 1
ATOM 648 N N . THR A 1 83 ? -4.060 21.119 -47.065 1.00 32.69 83 THR A N 1
ATOM 649 C CA . THR A 1 83 ? -4.240 22.284 -47.941 1.00 32.69 83 THR A CA 1
ATOM 650 C C . THR A 1 83 ? -3.791 23.554 -47.207 1.00 32.69 83 THR A C 1
ATOM 652 O O . THR A 1 83 ? -4.373 23.911 -46.184 1.00 32.69 83 THR A O 1
ATOM 655 N N . ALA A 1 84 ? -2.762 24.239 -47.711 1.00 32.19 84 ALA A N 1
ATOM 656 C CA . ALA A 1 84 ? -2.237 25.477 -47.125 1.00 32.19 84 ALA A CA 1
ATOM 657 C C . ALA A 1 84 ? -3.090 26.719 -47.490 1.00 32.19 84 ALA A C 1
ATOM 659 O O . ALA A 1 84 ? -3.553 26.811 -48.631 1.00 32.19 84 ALA A O 1
ATOM 660 N N . PRO A 1 85 ? -3.260 27.709 -46.587 1.00 34.53 85 PRO A N 1
ATOM 661 C CA . PRO A 1 85 ? -3.659 29.073 -46.941 1.00 34.53 85 PRO A CA 1
ATOM 662 C C . PRO A 1 85 ? -2.433 29.930 -47.346 1.00 34.53 85 PRO A C 1
ATOM 664 O O . PRO A 1 85 ? -1.304 29.568 -47.007 1.00 34.53 85 PRO A O 1
ATOM 667 N N . PRO A 1 86 ? -2.615 31.047 -48.083 1.00 39.53 86 PRO A N 1
ATOM 668 C CA . PRO A 1 86 ? -1.513 31.726 -48.758 1.00 39.53 86 PRO A CA 1
ATOM 669 C C . PRO A 1 86 ? -0.755 32.738 -47.877 1.00 39.53 86 PRO A C 1
ATOM 671 O O . PRO A 1 86 ? -1.338 33.432 -47.048 1.00 39.53 86 PRO A O 1
ATOM 674 N N . ASP A 1 87 ? 0.541 32.839 -48.189 1.00 41.03 87 ASP A N 1
ATOM 675 C CA . ASP A 1 87 ? 1.449 33.986 -48.048 1.00 41.03 87 ASP A CA 1
ATOM 676 C C . ASP A 1 87 ? 2.023 34.363 -46.669 1.00 41.03 87 ASP A C 1
ATOM 678 O O . ASP A 1 87 ? 1.626 35.351 -46.062 1.00 41.03 87 ASP A O 1
ATOM 682 N N . PHE A 1 88 ? 3.115 33.685 -46.285 1.00 32.16 88 PHE A N 1
ATOM 683 C CA . PHE A 1 88 ? 4.278 34.298 -45.616 1.00 32.16 88 PHE A CA 1
ATOM 684 C C . PHE A 1 88 ? 5.585 33.632 -46.104 1.00 32.16 88 PHE A C 1
ATOM 686 O O . PHE A 1 88 ? 5.576 32.443 -46.431 1.00 32.16 88 PHE A O 1
ATOM 693 N N . PRO A 1 89 ? 6.712 34.371 -46.203 1.00 33.59 89 PRO A N 1
ATOM 694 C CA . PRO A 1 89 ? 7.929 33.886 -46.848 1.00 33.59 89 PRO A CA 1
ATOM 695 C C . PRO A 1 89 ? 8.575 32.756 -46.040 1.00 33.59 89 PRO A C 1
ATOM 697 O O . PRO A 1 89 ? 8.953 32.920 -44.881 1.00 33.59 89 PRO A O 1
ATOM 700 N N . THR A 1 90 ? 8.700 31.601 -46.686 1.00 31.78 90 THR A N 1
ATOM 701 C CA . THR A 1 90 ? 9.257 30.369 -46.134 1.00 31.78 90 THR A CA 1
ATOM 702 C C . THR A 1 90 ? 10.773 30.495 -45.989 1.00 31.78 90 THR A C 1
ATOM 704 O O . THR A 1 90 ? 11.498 30.583 -46.980 1.00 31.78 90 THR A O 1
ATOM 707 N N . ALA A 1 91 ? 11.270 30.467 -44.753 1.00 32.25 91 ALA A N 1
ATOM 708 C CA . ALA A 1 91 ? 12.632 30.029 -44.496 1.00 32.25 91 ALA A CA 1
ATOM 709 C C . ALA A 1 91 ? 12.655 28.509 -44.694 1.00 32.25 91 ALA A C 1
ATOM 711 O O . ALA A 1 91 ? 12.067 27.765 -43.911 1.00 32.25 91 ALA A O 1
ATOM 712 N N . THR A 1 92 ? 13.282 28.047 -45.774 1.00 32.72 92 THR A N 1
ATOM 713 C CA . THR A 1 92 ? 13.470 26.621 -46.052 1.00 32.72 92 THR A CA 1
ATOM 714 C C . THR A 1 92 ? 14.513 26.049 -45.090 1.00 32.72 92 THR A C 1
ATOM 716 O O . THR A 1 92 ? 15.658 25.819 -45.464 1.00 32.72 92 THR A O 1
ATOM 719 N N . SER A 1 93 ? 14.128 25.821 -43.834 1.00 31.98 93 SER A N 1
ATOM 720 C CA . SER A 1 93 ? 14.771 24.792 -43.022 1.00 31.98 93 SER A CA 1
ATOM 721 C C . SER A 1 93 ? 14.174 23.467 -43.463 1.00 31.98 93 SER A C 1
ATOM 723 O O . SER A 1 93 ? 13.091 23.081 -43.029 1.00 31.98 93 SER A O 1
ATOM 725 N N . THR A 1 94 ? 14.866 22.769 -44.359 1.00 30.83 94 THR A N 1
ATOM 726 C CA . THR A 1 94 ? 14.722 21.319 -44.496 1.00 30.83 94 THR A CA 1
ATOM 727 C C . THR A 1 94 ? 15.134 20.692 -43.167 1.00 30.83 94 THR A C 1
ATOM 729 O O . THR A 1 94 ? 16.286 20.310 -42.979 1.00 30.83 94 THR A O 1
ATOM 732 N N . VAL A 1 95 ? 14.195 20.626 -42.221 1.00 35.50 95 VAL A N 1
ATOM 733 C CA . VAL A 1 95 ? 14.234 19.625 -41.160 1.00 35.50 95 VAL A CA 1
ATOM 734 C C . VAL A 1 95 ? 13.986 18.314 -41.883 1.00 35.50 95 VAL A C 1
ATOM 736 O O . VAL A 1 95 ? 12.857 17.964 -42.220 1.00 35.50 95 VAL A O 1
ATOM 739 N N . THR A 1 96 ? 15.073 17.648 -42.253 1.00 32.81 96 THR A N 1
ATOM 740 C CA . THR A 1 96 ? 15.034 16.252 -42.665 1.00 32.81 96 THR A CA 1
ATOM 741 C C . THR A 1 96 ? 14.480 15.503 -41.461 1.00 32.81 96 THR A C 1
ATOM 743 O O . THR A 1 96 ? 15.204 15.300 -40.493 1.00 32.81 96 THR A O 1
ATOM 746 N N . ALA A 1 97 ? 13.183 15.185 -41.467 1.00 39.06 97 ALA A N 1
ATOM 747 C CA . ALA A 1 97 ? 12.629 14.245 -40.509 1.00 39.06 97 ALA A CA 1
ATOM 748 C C . ALA A 1 97 ? 13.421 12.952 -40.703 1.00 39.06 97 ALA A C 1
ATOM 750 O O . ALA A 1 97 ? 13.358 12.342 -41.776 1.00 39.06 97 ALA A O 1
ATOM 751 N N . THR A 1 98 ? 14.253 12.603 -39.725 1.00 45.69 98 THR A N 1
ATOM 752 C CA . THR A 1 98 ? 14.926 11.310 -39.704 1.00 45.69 98 THR A CA 1
ATOM 753 C C . THR A 1 98 ? 13.822 10.264 -39.850 1.00 45.69 98 THR A C 1
ATOM 755 O O . THR A 1 98 ? 12.850 10.325 -39.093 1.00 45.69 98 THR A O 1
ATOM 758 N N . PRO A 1 99 ? 13.862 9.384 -40.866 1.00 48.41 99 PRO A N 1
ATOM 759 C CA . PRO A 1 99 ? 12.815 8.390 -41.028 1.00 48.41 99 PRO A CA 1
ATOM 760 C C . PRO A 1 99 ? 12.772 7.559 -39.749 1.00 48.41 99 PRO A C 1
ATOM 762 O O . PRO A 1 99 ? 13.797 6.997 -39.364 1.00 48.41 99 PRO A O 1
ATOM 765 N N . TYR A 1 100 ? 11.608 7.531 -39.091 1.00 52.66 100 TYR A N 1
ATOM 766 C CA . TYR A 1 100 ? 11.374 6.682 -37.930 1.00 52.66 100 TYR A CA 1
ATOM 767 C C . TYR A 1 100 ? 11.810 5.265 -38.292 1.00 52.66 100 TYR A C 1
ATOM 769 O O . TYR A 1 100 ? 11.277 4.650 -39.221 1.00 52.66 100 TYR A O 1
ATOM 777 N N . ARG A 1 101 ? 12.850 4.792 -37.613 1.00 62.47 101 ARG A N 1
ATOM 778 C CA . ARG A 1 101 ? 13.320 3.426 -37.745 1.00 62.47 101 ARG A CA 1
ATOM 779 C C . ARG A 1 101 ? 12.549 2.624 -36.720 1.00 62.47 101 ARG A C 1
ATOM 781 O O . ARG A 1 101 ? 12.616 2.948 -35.540 1.00 62.47 101 ARG A O 1
ATOM 788 N N . GLU A 1 102 ? 11.839 1.599 -37.180 1.00 65.50 102 GLU A N 1
ATOM 789 C CA . GLU A 1 102 ? 11.184 0.665 -36.272 1.00 65.50 102 GLU A CA 1
ATOM 790 C C . GLU A 1 102 ? 12.235 0.156 -35.268 1.00 65.50 102 GLU A C 1
ATOM 792 O O . GLU A 1 102 ? 13.280 -0.372 -35.684 1.00 65.50 102 GLU A O 1
ATOM 797 N N . PRO A 1 103 ? 12.037 0.411 -33.968 1.00 69.62 103 PRO A N 1
ATOM 798 C CA . PRO A 1 103 ? 13.018 0.074 -32.957 1.00 69.62 103 PRO A CA 1
ATOM 799 C C . PRO A 1 103 ? 13.115 -1.448 -32.861 1.00 69.62 103 PRO A C 1
ATOM 801 O O . PRO A 1 103 ? 12.107 -2.144 -32.789 1.00 69.62 103 PRO A O 1
ATOM 804 N N . VAL A 1 104 ? 14.339 -1.977 -32.886 1.00 80.69 104 VAL A N 1
ATOM 805 C CA . VAL A 1 104 ? 14.568 -3.426 -32.866 1.00 80.69 104 VAL A CA 1
ATOM 806 C C . VAL A 1 104 ? 14.669 -3.884 -31.410 1.00 80.69 104 VAL A C 1
ATOM 808 O O . VAL A 1 104 ? 15.667 -3.556 -30.761 1.00 80.69 104 VAL A O 1
ATOM 811 N N . PRO A 1 105 ? 13.685 -4.633 -30.880 1.00 88.69 105 PRO A N 1
ATOM 812 C CA . PRO A 1 105 ? 13.802 -5.204 -29.549 1.00 88.69 105 PRO A CA 1
ATOM 813 C C . PRO A 1 105 ? 14.877 -6.293 -29.524 1.00 88.69 105 PRO A C 1
ATOM 815 O O . PRO A 1 105 ? 15.020 -7.082 -30.461 1.00 88.69 105 PRO A O 1
ATOM 818 N N . GLN A 1 106 ? 15.602 -6.376 -28.415 1.00 91.94 106 GLN A N 1
ATOM 819 C CA . GLN A 1 106 ? 16.567 -7.434 -28.136 1.00 91.94 106 GLN A CA 1
ATOM 820 C C . GLN A 1 106 ? 16.178 -8.141 -26.841 1.00 91.94 106 GLN A C 1
ATOM 822 O O . GLN A 1 106 ? 15.884 -7.490 -25.845 1.00 91.94 106 GLN A O 1
ATOM 827 N N . LEU A 1 107 ? 16.164 -9.472 -26.834 1.00 94.38 107 LEU A N 1
ATOM 828 C CA . LEU A 1 107 ? 15.908 -10.234 -25.614 1.00 94.38 107 LEU A CA 1
ATOM 829 C C . LEU A 1 107 ? 17.228 -10.455 -24.873 1.00 94.38 107 LEU A C 1
ATOM 831 O O . LEU A 1 107 ? 18.088 -11.190 -25.358 1.00 94.38 107 LEU A O 1
ATOM 835 N N . ILE A 1 108 ? 17.385 -9.818 -23.713 1.00 93.00 108 ILE A N 1
ATOM 836 C CA . ILE A 1 108 ? 18.634 -9.814 -22.941 1.00 93.00 108 ILE A CA 1
ATOM 837 C C . ILE A 1 108 ? 18.331 -10.297 -21.537 1.00 93.00 108 ILE A C 1
ATOM 839 O O . ILE A 1 108 ? 17.493 -9.720 -20.850 1.00 93.00 108 ILE A O 1
ATOM 843 N N . ASP A 1 109 ? 18.957 -11.409 -21.155 1.00 92.31 109 ASP A N 1
ATOM 844 C CA . ASP A 1 109 ? 18.702 -12.116 -19.895 1.00 92.31 109 ASP A CA 1
ATOM 845 C C . ASP A 1 109 ? 17.210 -12.389 -19.621 1.00 92.31 109 ASP A C 1
ATOM 847 O O . ASP A 1 109 ? 16.791 -12.533 -18.480 1.00 92.31 109 ASP A O 1
ATOM 851 N N . GLY A 1 110 ? 16.400 -12.489 -20.683 1.00 92.94 110 GLY A N 1
ATOM 852 C CA . GLY A 1 110 ? 14.957 -12.727 -20.598 1.00 92.94 110 GLY A CA 1
ATOM 853 C C . GLY A 1 110 ? 14.081 -11.470 -20.562 1.00 92.94 110 GLY A C 1
ATOM 854 O O . GLY A 1 110 ? 12.862 -11.615 -20.554 1.00 92.94 110 GLY A O 1
ATOM 855 N N . LEU A 1 111 ? 14.651 -10.259 -20.607 1.00 96.75 111 LEU A N 1
ATOM 856 C CA . LEU A 1 111 ? 13.898 -9.002 -20.683 1.00 96.75 111 LEU A CA 1
ATOM 857 C C . LEU A 1 111 ? 14.027 -8.357 -22.068 1.00 96.75 111 LEU A C 1
ATOM 859 O O . LEU A 1 111 ? 15.133 -8.147 -22.576 1.00 96.75 111 LEU A O 1
ATOM 863 N N . TRP A 1 112 ? 12.890 -8.014 -22.679 1.00 96.25 112 TRP A N 1
ATOM 864 C CA . TRP A 1 112 ? 12.875 -7.240 -23.918 1.00 96.25 112 TRP A CA 1
ATOM 865 C C . TRP A 1 112 ? 13.482 -5.862 -23.678 1.00 96.25 112 TRP A C 1
ATOM 867 O O . TRP A 1 112 ? 12.979 -5.081 -22.876 1.00 96.25 112 TRP A O 1
ATOM 877 N N . THR A 1 113 ? 14.576 -5.580 -24.371 1.00 96.25 113 THR A N 1
ATOM 878 C CA . THR A 1 113 ? 15.361 -4.361 -24.231 1.00 96.25 113 THR A CA 1
ATOM 879 C C . THR A 1 113 ? 15.357 -3.591 -25.541 1.00 96.25 113 THR A C 1
ATOM 881 O O . THR A 1 113 ? 15.638 -4.146 -26.605 1.00 96.25 113 THR A O 1
ATOM 884 N N . TYR A 1 114 ? 15.068 -2.300 -25.455 1.00 94.88 114 TYR A N 1
ATOM 885 C CA . TYR A 1 114 ? 15.138 -1.357 -26.561 1.00 94.88 114 TYR A CA 1
ATOM 886 C C . TYR A 1 114 ? 16.288 -0.376 -26.331 1.00 94.88 114 TYR A C 1
ATOM 888 O O . TYR A 1 114 ? 16.548 0.007 -25.195 1.00 94.88 114 TYR A O 1
ATOM 896 N N . GLY A 1 115 ? 16.974 0.042 -27.395 1.00 93.19 115 GLY A N 1
ATOM 897 C CA . GLY A 1 115 ? 17.967 1.121 -27.321 1.00 93.19 115 GLY A CA 1
ATOM 898 C C . GLY A 1 115 ? 19.312 0.770 -26.671 1.00 93.19 115 GLY A C 1
ATOM 899 O O . GLY A 1 115 ? 20.119 1.665 -26.475 1.00 93.19 115 GLY A O 1
ATOM 900 N N . GLN A 1 116 ? 19.606 -0.500 -26.359 1.00 90.88 116 GLN A N 1
ATOM 901 C CA . GLN A 1 116 ? 20.888 -0.881 -25.734 1.00 90.88 116 GLN A CA 1
ATOM 902 C C . GLN A 1 116 ? 22.113 -0.346 -26.502 1.00 90.88 116 GLN A C 1
ATOM 904 O O . GLN A 1 116 ? 23.022 0.215 -25.899 1.00 90.88 116 GLN A O 1
ATOM 909 N N . ASP A 1 117 ? 22.174 -0.596 -27.816 1.00 87.94 117 ASP A N 1
ATOM 910 C CA . ASP A 1 117 ? 23.362 -0.279 -28.627 1.00 87.94 117 ASP A CA 1
ATOM 911 C C . ASP A 1 117 ? 23.301 1.151 -29.187 1.00 87.94 117 ASP A C 1
ATOM 913 O O . ASP A 1 117 ? 24.312 1.721 -29.598 1.00 87.94 117 ASP A O 1
ATOM 917 N N . GLN A 1 118 ? 22.087 1.695 -29.270 1.00 91.19 118 GLN A N 1
ATOM 918 C CA . GLN A 1 118 ? 21.770 3.035 -29.754 1.00 91.19 118 GLN A CA 1
ATOM 919 C C . GLN A 1 118 ? 20.687 3.604 -28.833 1.00 91.19 118 GLN A C 1
ATOM 921 O O . GLN A 1 118 ? 19.501 3.392 -29.107 1.00 91.19 118 GLN A O 1
ATOM 926 N N . PRO A 1 119 ? 21.087 4.242 -27.718 1.00 92.38 119 PRO A N 1
ATOM 927 C CA . PRO A 1 119 ? 20.157 4.840 -26.769 1.00 92.38 119 PRO A CA 1
ATOM 928 C C . PRO A 1 119 ? 19.212 5.818 -27.461 1.00 92.38 119 PRO A C 1
ATOM 930 O O . PRO A 1 119 ? 19.635 6.616 -28.297 1.00 92.38 119 PRO A O 1
ATOM 933 N N . MET A 1 120 ? 17.926 5.728 -27.129 1.00 91.44 120 MET A N 1
ATOM 934 C CA . MET A 1 120 ? 16.868 6.422 -27.867 1.00 91.44 120 MET A CA 1
ATOM 935 C C . MET A 1 120 ? 16.887 7.927 -27.627 1.00 91.44 120 MET A C 1
ATOM 937 O O . MET A 1 120 ? 16.936 8.363 -26.476 1.00 91.44 120 MET A O 1
ATOM 941 N N . THR A 1 121 ? 16.763 8.727 -28.688 1.00 89.69 121 THR A N 1
ATOM 942 C CA . THR A 1 121 ? 16.435 10.153 -28.528 1.00 89.69 121 THR A CA 1
ATOM 943 C C . THR A 1 121 ? 14.991 10.333 -28.049 1.00 89.69 121 THR A C 1
ATOM 945 O O . THR A 1 121 ? 14.199 9.388 -28.031 1.00 89.69 121 THR A O 1
ATOM 948 N N . ALA A 1 122 ? 14.618 11.563 -27.685 1.00 86.12 122 ALA A N 1
ATOM 949 C CA . ALA A 1 122 ? 13.242 11.877 -27.303 1.00 86.12 122 ALA A CA 1
ATOM 950 C C . ALA A 1 122 ? 12.245 11.545 -28.431 1.00 86.12 122 ALA A C 1
ATOM 952 O O . ALA A 1 122 ? 11.228 10.908 -28.181 1.00 86.12 122 ALA A O 1
ATOM 953 N N . GLU A 1 123 ? 12.558 11.897 -29.684 1.00 86.50 123 GLU A N 1
ATOM 954 C CA . GLU A 1 123 ? 11.675 11.603 -30.819 1.00 86.50 123 GLU A CA 1
ATOM 955 C C . GLU A 1 123 ? 11.538 10.097 -31.094 1.00 86.50 123 GLU A C 1
ATOM 957 O O . GLU A 1 123 ? 10.469 9.626 -31.486 1.00 86.50 123 GLU A O 1
ATOM 962 N N . GLU A 1 124 ? 12.612 9.328 -30.901 1.00 89.38 124 GLU A N 1
ATOM 963 C CA . GLU A 1 124 ? 12.595 7.873 -31.078 1.00 89.38 124 GLU A CA 1
ATOM 964 C C . GLU A 1 124 ? 11.804 7.176 -29.970 1.00 89.38 124 GLU A C 1
ATOM 966 O O . GLU A 1 124 ? 11.050 6.244 -30.256 1.00 89.38 124 GLU A O 1
ATOM 971 N N . LEU A 1 125 ? 11.928 7.656 -28.729 1.00 88.75 125 LEU A N 1
ATOM 972 C CA . LEU A 1 125 ? 11.135 7.190 -27.597 1.00 88.75 125 LEU A CA 1
ATOM 973 C C . LEU A 1 125 ? 9.641 7.459 -27.819 1.00 88.75 125 LEU A C 1
ATOM 975 O O . LEU A 1 125 ? 8.835 6.540 -27.680 1.00 88.75 125 LEU A O 1
ATOM 979 N N . ASP A 1 126 ? 9.275 8.678 -28.225 1.00 86.62 126 ASP A N 1
ATOM 980 C CA . ASP A 1 126 ? 7.891 9.044 -28.553 1.00 86.62 126 ASP A CA 1
ATOM 981 C C . ASP A 1 126 ? 7.333 8.144 -29.667 1.00 86.62 126 ASP A C 1
ATOM 983 O O . ASP A 1 126 ? 6.205 7.647 -29.591 1.00 86.62 126 ASP A O 1
ATOM 987 N N . GLY A 1 127 ? 8.147 7.882 -30.693 1.00 87.62 127 GLY A N 1
ATOM 988 C CA . GLY A 1 127 ? 7.795 6.971 -31.775 1.00 87.62 127 GLY A CA 1
ATOM 989 C C . GLY A 1 127 ? 7.622 5.520 -31.311 1.00 87.62 127 GLY A C 1
ATOM 990 O O . GLY A 1 127 ? 6.686 4.853 -31.749 1.00 87.62 127 GLY A O 1
ATOM 991 N N . LEU A 1 128 ? 8.486 5.014 -30.422 1.00 89.69 128 LEU A N 1
ATOM 992 C CA . LEU A 1 128 ? 8.343 3.683 -29.817 1.00 89.69 128 LEU A CA 1
ATOM 993 C C . LEU A 1 128 ? 7.046 3.582 -29.007 1.00 89.69 128 LEU A C 1
ATOM 995 O O . LEU A 1 128 ? 6.308 2.618 -29.179 1.00 89.69 128 LEU A O 1
ATOM 999 N N . VAL A 1 129 ? 6.750 4.560 -28.148 1.00 88.50 129 VAL A N 1
ATOM 1000 C CA . VAL A 1 129 ? 5.513 4.573 -27.349 1.00 88.50 129 VAL A CA 1
ATOM 1001 C C . VAL A 1 129 ? 4.288 4.577 -28.264 1.00 88.50 129 VAL A C 1
ATOM 1003 O O . VAL A 1 129 ? 3.375 3.775 -28.076 1.00 88.50 129 VAL A O 1
ATOM 1006 N N . GLY A 1 130 ? 4.291 5.415 -29.307 1.00 88.44 130 GLY A N 1
ATOM 1007 C CA . GLY A 1 130 ? 3.227 5.437 -30.312 1.00 88.44 130 GLY A CA 1
ATOM 1008 C C . GLY A 1 130 ? 3.049 4.095 -31.030 1.00 88.44 130 GLY A C 1
ATOM 1009 O O . GLY A 1 130 ? 1.918 3.658 -31.237 1.00 88.44 130 GLY A O 1
ATOM 1010 N N . PHE A 1 131 ? 4.149 3.418 -31.365 1.00 89.06 131 PHE A N 1
ATOM 1011 C CA . PHE A 1 131 ? 4.124 2.080 -31.954 1.00 89.06 131 PHE A CA 1
ATOM 1012 C C . PHE A 1 131 ? 3.542 1.037 -30.991 1.00 89.06 131 PHE A C 1
ATOM 1014 O O . PHE A 1 131 ? 2.606 0.330 -31.362 1.00 89.06 131 PHE A O 1
ATOM 1021 N N . LEU A 1 132 ? 4.023 0.982 -29.748 1.00 90.31 132 LEU A N 1
ATOM 1022 C CA . LEU A 1 132 ? 3.554 0.025 -28.739 1.00 90.31 132 LEU A CA 1
ATOM 1023 C C . LEU A 1 132 ? 2.065 0.206 -28.416 1.00 90.31 132 LEU A C 1
ATOM 1025 O O . LEU A 1 132 ? 1.355 -0.771 -28.226 1.00 90.31 132 LEU A O 1
ATOM 1029 N N . ASN A 1 133 ? 1.568 1.442 -28.423 1.00 91.62 133 ASN A N 1
ATOM 1030 C CA . ASN A 1 133 ? 0.147 1.727 -28.213 1.00 91.62 133 ASN A CA 1
ATOM 1031 C C . ASN A 1 133 ? -0.730 1.502 -29.447 1.00 91.62 133 ASN A C 1
ATOM 1033 O O . ASN A 1 133 ? -1.954 1.536 -29.334 1.00 91.62 133 ASN A O 1
ATOM 1037 N N . SER A 1 134 ? -0.142 1.336 -30.633 1.00 91.50 134 SER A N 1
ATOM 1038 C CA . SER A 1 134 ? -0.922 1.048 -31.840 1.00 91.50 134 SER A CA 1
ATOM 1039 C C . SER A 1 134 ? -1.464 -0.386 -31.854 1.00 91.50 134 SER A C 1
ATOM 1041 O O . SER A 1 134 ? -2.493 -0.635 -32.480 1.00 91.50 134 SER A O 1
ATOM 1043 N N . ASP A 1 135 ? -0.801 -1.292 -31.129 1.00 88.81 135 ASP A N 1
ATOM 1044 C CA . ASP A 1 135 ? -1.206 -2.680 -30.897 1.00 88.81 135 ASP A CA 1
ATOM 1045 C C . ASP A 1 135 ? -0.695 -3.135 -29.511 1.00 88.81 135 ASP A C 1
ATOM 1047 O O . ASP A 1 135 ? 0.328 -3.823 -29.415 1.00 88.81 135 ASP A O 1
ATOM 1051 N N . PRO A 1 136 ? -1.329 -2.671 -28.416 1.00 90.62 136 PRO A N 1
ATOM 1052 C CA . PRO A 1 136 ? -0.847 -2.932 -27.066 1.00 90.62 136 PRO A CA 1
ATOM 1053 C C . PRO A 1 136 ? -0.938 -4.419 -26.724 1.00 90.62 136 PRO A C 1
ATOM 1055 O O . PRO A 1 136 ? -1.919 -5.096 -27.045 1.00 90.62 136 PRO A O 1
ATOM 1058 N N . LEU A 1 137 ? 0.075 -4.933 -26.017 1.00 91.62 137 LEU A N 1
ATOM 1059 C CA . LEU A 1 137 ? 0.040 -6.311 -25.538 1.00 91.62 137 LEU A CA 1
ATOM 1060 C C . LEU A 1 137 ? -1.122 -6.503 -24.563 1.00 91.62 137 LEU A C 1
ATOM 1062 O O . LEU A 1 137 ? -1.364 -5.674 -23.688 1.00 91.62 137 LEU A O 1
ATOM 1066 N N . LEU A 1 138 ? -1.791 -7.652 -24.662 1.00 92.81 138 LEU A N 1
ATOM 1067 C CA . LEU A 1 138 ? -2.844 -8.012 -23.718 1.00 92.81 138 LEU A CA 1
ATOM 1068 C C . LEU A 1 138 ? -2.293 -8.035 -22.282 1.00 92.81 138 LEU A C 1
ATOM 1070 O O . LEU A 1 138 ? -1.223 -8.599 -22.011 1.00 92.81 138 LEU A O 1
ATOM 1074 N N . MET A 1 139 ? -3.037 -7.405 -21.377 1.00 92.88 139 MET A N 1
ATOM 1075 C CA . MET A 1 139 ? -2.819 -7.437 -19.934 1.00 92.88 139 MET A CA 1
ATOM 1076 C C . MET A 1 139 ? -3.795 -8.439 -19.322 1.00 92.88 139 MET A C 1
ATOM 1078 O O . MET A 1 139 ? -4.981 -8.434 -19.652 1.00 92.88 139 MET A O 1
ATOM 1082 N N . ASP A 1 140 ? -3.268 -9.340 -18.500 1.00 91.50 140 ASP A N 1
ATOM 1083 C CA . ASP A 1 140 ? -4.064 -10.264 -17.700 1.00 91.50 140 ASP A CA 1
ATOM 1084 C C . ASP A 1 140 ? -4.692 -9.494 -16.535 1.00 91.50 140 ASP A C 1
ATOM 1086 O O . ASP A 1 140 ? -3.986 -8.749 -15.858 1.00 91.50 140 ASP A O 1
ATOM 1090 N N . GLU A 1 141 ? -5.987 -9.712 -16.296 1.00 87.50 141 GLU A N 1
ATOM 1091 C CA . GLU A 1 141 ? -6.765 -9.047 -15.243 1.00 87.50 141 GLU A CA 1
ATOM 1092 C C . GLU A 1 141 ? -6.173 -9.226 -13.838 1.00 87.50 141 GLU A C 1
ATOM 1094 O O . GLU A 1 141 ? -6.456 -8.427 -12.946 1.00 87.50 141 GLU A O 1
ATOM 1099 N N . ASP A 1 142 ? -5.345 -10.257 -13.651 1.00 86.75 142 ASP A N 1
ATOM 1100 C CA . ASP A 1 142 ? -4.774 -10.626 -12.359 1.00 86.75 142 ASP A CA 1
ATOM 1101 C C . ASP A 1 142 ? -3.298 -10.266 -12.189 1.00 86.75 142 ASP A C 1
ATOM 1103 O O . ASP A 1 142 ? -2.726 -10.549 -11.130 1.00 86.75 142 ASP A O 1
ATOM 1107 N N . ALA A 1 143 ? -2.654 -9.716 -13.219 1.00 91.88 143 ALA A N 1
ATOM 1108 C CA . ALA A 1 143 ? -1.221 -9.445 -13.226 1.00 91.88 143 ALA A CA 1
ATOM 1109 C C . ALA A 1 143 ? -0.929 -7.948 -13.214 1.00 91.88 143 ALA A C 1
ATOM 1111 O O . ALA A 1 143 ? -1.680 -7.155 -13.758 1.00 91.88 143 ALA A O 1
ATOM 1112 N N . TYR A 1 144 ? 0.211 -7.572 -12.650 1.00 92.50 144 TYR A N 1
ATOM 1113 C CA . TYR A 1 144 ? 0.728 -6.211 -12.720 1.00 92.50 144 TYR A CA 1
ATOM 1114 C C . TYR A 1 144 ? 1.937 -6.156 -13.644 1.00 92.50 144 TYR A C 1
ATOM 1116 O O . TYR A 1 144 ? 2.745 -7.087 -13.693 1.00 92.50 144 TYR A O 1
ATOM 1124 N N . TYR A 1 145 ? 2.088 -5.053 -14.365 1.00 93.00 145 TYR A N 1
ATOM 1125 C CA . TYR A 1 145 ? 3.086 -4.901 -15.411 1.00 93.00 145 TYR A CA 1
ATOM 1126 C C . TYR A 1 145 ? 3.950 -3.664 -15.194 1.00 93.00 145 TYR A C 1
ATOM 1128 O O . TYR A 1 145 ? 3.447 -2.547 -15.060 1.00 93.00 145 TYR A O 1
ATOM 1136 N N . ILE A 1 146 ? 5.270 -3.858 -15.220 1.00 91.94 146 ILE A N 1
ATOM 1137 C CA . ILE A 1 146 ? 6.245 -2.770 -15.117 1.00 91.94 146 ILE A CA 1
ATOM 1138 C C . ILE A 1 146 ? 7.093 -2.634 -16.381 1.00 91.94 146 ILE A C 1
ATOM 1140 O O . ILE A 1 146 ? 7.596 -3.614 -16.937 1.00 91.94 146 ILE A O 1
ATOM 1144 N N . THR A 1 147 ? 7.297 -1.383 -16.791 1.00 93.44 147 THR A N 1
ATOM 1145 C CA . THR A 1 147 ? 8.290 -0.983 -17.790 1.00 93.44 147 THR A CA 1
ATOM 1146 C C . THR A 1 147 ? 9.428 -0.212 -17.125 1.00 93.44 147 THR A C 1
ATOM 1148 O O . THR A 1 147 ? 9.202 0.747 -16.397 1.00 93.44 147 THR A O 1
ATOM 1151 N N . PHE A 1 148 ? 10.669 -0.601 -17.386 1.00 92.81 148 PHE A N 1
ATOM 1152 C CA . PHE A 1 148 ? 11.843 0.083 -16.849 1.00 92.81 148 PHE A CA 1
ATOM 1153 C C . PHE A 1 148 ? 12.460 1.003 -17.883 1.00 92.81 148 PHE A C 1
ATOM 1155 O O . PHE A 1 148 ? 12.529 0.636 -19.055 1.00 92.81 148 PHE A O 1
ATOM 1162 N N . LEU A 1 149 ? 13.001 2.132 -17.439 1.00 91.38 149 LEU A N 1
ATOM 1163 C CA . LEU A 1 149 ? 13.881 2.965 -18.243 1.00 91.38 149 LEU A CA 1
ATOM 1164 C C . LEU A 1 149 ? 15.218 3.211 -17.572 1.00 91.38 149 LEU A C 1
ATOM 1166 O O . LEU A 1 149 ? 15.302 3.345 -16.354 1.00 91.38 149 LEU A O 1
ATOM 1170 N N . ALA A 1 150 ? 16.253 3.319 -18.393 1.00 92.31 150 ALA A N 1
ATOM 1171 C CA . ALA A 1 150 ? 17.583 3.700 -17.957 1.00 92.31 150 ALA A CA 1
ATOM 1172 C C . ALA A 1 150 ? 18.193 4.691 -18.947 1.00 92.31 150 ALA A C 1
ATOM 1174 O O . ALA A 1 150 ? 18.068 4.510 -20.160 1.00 92.31 150 ALA A O 1
ATOM 1175 N N . SER A 1 151 ? 18.867 5.719 -18.440 1.00 92.25 151 SER A N 1
ATOM 1176 C CA . SER A 1 151 ? 19.754 6.534 -19.268 1.00 92.25 151 SER A CA 1
ATOM 1177 C C . SER A 1 151 ? 20.925 5.691 -19.783 1.00 92.25 151 SER A C 1
ATOM 1179 O O . SER A 1 151 ? 21.275 4.664 -19.191 1.00 92.25 151 SER A O 1
ATOM 1181 N N . GLU A 1 152 ? 21.545 6.117 -20.881 1.00 92.94 152 GLU A N 1
ATOM 1182 C CA . GLU A 1 152 ? 22.765 5.514 -21.422 1.00 92.94 152 GLU A CA 1
ATOM 1183 C C . GLU A 1 152 ? 23.833 5.391 -20.332 1.00 92.94 152 GLU A C 1
ATOM 1185 O O . GLU A 1 152 ? 24.415 4.318 -20.139 1.00 92.94 152 GLU A O 1
ATOM 1190 N N . THR A 1 153 ? 24.035 6.471 -19.574 1.00 91.81 153 THR A N 1
ATOM 1191 C CA . THR A 1 153 ? 24.997 6.506 -18.478 1.00 91.81 153 THR A CA 1
ATOM 1192 C C . THR A 1 153 ? 24.641 5.507 -17.374 1.00 91.81 153 THR A C 1
ATOM 1194 O O . THR A 1 153 ? 25.506 4.729 -16.966 1.00 91.81 153 THR A O 1
ATOM 1197 N N . ALA A 1 154 ? 23.390 5.464 -16.902 1.00 91.62 154 ALA A N 1
ATOM 1198 C CA . ALA A 1 154 ? 22.986 4.540 -15.841 1.00 91.62 154 ALA A CA 1
ATOM 1199 C C . ALA A 1 154 ? 23.076 3.073 -16.291 1.00 91.62 154 ALA A C 1
ATOM 1201 O O . ALA A 1 154 ? 23.609 2.230 -15.566 1.00 91.62 154 ALA A O 1
ATOM 1202 N N . TYR A 1 155 ? 2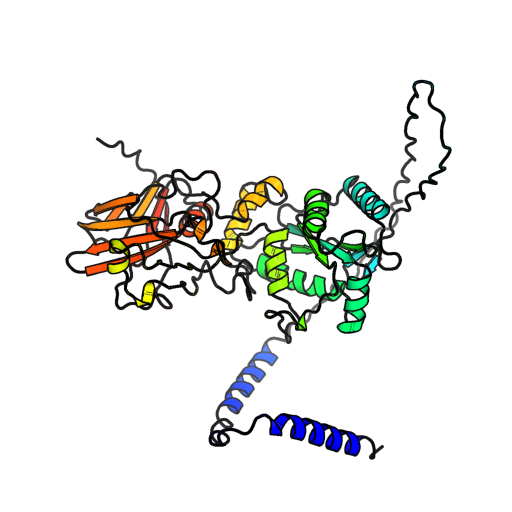2.613 2.777 -17.509 1.00 93.88 155 TYR A N 1
ATOM 1203 C CA . TYR A 1 155 ? 22.658 1.443 -18.101 1.00 93.88 155 TYR A CA 1
ATOM 1204 C C . TYR A 1 155 ? 24.097 0.936 -18.254 1.00 93.88 155 TYR A C 1
ATOM 1206 O O . TYR A 1 155 ? 24.423 -0.178 -17.834 1.00 93.88 155 TYR A O 1
ATOM 1214 N N . GLY A 1 156 ? 24.976 1.769 -18.821 1.00 90.56 156 GLY A N 1
ATOM 1215 C CA . GLY A 1 156 ? 26.373 1.425 -19.064 1.00 90.56 156 GLY A CA 1
ATOM 1216 C C . GLY A 1 156 ? 27.203 1.304 -17.784 1.00 90.56 156 GLY A C 1
ATOM 1217 O O . GLY A 1 156 ? 28.013 0.379 -17.673 1.00 90.56 156 GLY A O 1
ATOM 1218 N N . ALA A 1 157 ? 27.001 2.205 -16.817 1.00 89.12 157 ALA A N 1
ATOM 1219 C CA . ALA A 1 157 ? 27.730 2.201 -15.548 1.00 89.12 157 ALA A CA 1
ATOM 1220 C C . ALA A 1 157 ? 27.393 0.970 -14.700 1.00 89.12 157 ALA A C 1
ATOM 1222 O O . ALA A 1 157 ? 28.296 0.330 -14.162 1.00 89.12 157 ALA A O 1
ATOM 1223 N N . PHE A 1 158 ? 26.115 0.578 -14.645 1.00 91.44 158 PHE A N 1
ATOM 1224 C CA . PHE A 1 158 ? 25.671 -0.529 -13.800 1.00 91.44 158 PHE A CA 1
ATOM 1225 C C . PHE A 1 158 ? 26.428 -1.832 -14.096 1.00 91.44 158 PHE A C 1
ATOM 1227 O O . PHE A 1 158 ? 26.975 -2.466 -13.192 1.00 91.44 158 PHE A O 1
ATOM 1234 N N . ALA A 1 159 ? 26.542 -2.202 -15.376 1.00 84.88 159 ALA A N 1
ATOM 1235 C CA . ALA A 1 159 ? 27.248 -3.418 -15.774 1.00 84.88 159 ALA A CA 1
ATOM 1236 C C . ALA A 1 159 ? 28.746 -3.383 -15.429 1.00 84.88 159 ALA A C 1
ATOM 1238 O O . ALA A 1 159 ? 29.324 -4.408 -15.059 1.00 84.88 159 ALA A O 1
ATOM 1239 N N . GLN A 1 160 ? 29.376 -2.211 -15.536 1.00 84.94 160 GLN A N 1
ATOM 1240 C CA . GLN A 1 160 ? 30.795 -2.027 -15.226 1.00 84.94 160 GLN A CA 1
ATOM 1241 C C . GLN A 1 160 ? 31.063 -2.107 -13.722 1.00 84.94 160 GLN A C 1
ATOM 1243 O O . GLN A 1 160 ? 32.019 -2.764 -13.305 1.00 84.94 160 GLN A O 1
ATOM 1248 N N . ASP A 1 161 ? 30.207 -1.477 -12.922 1.00 84.69 161 ASP A N 1
ATOM 1249 C CA . ASP A 1 161 ? 30.408 -1.329 -11.483 1.00 84.69 161 ASP A CA 1
ATOM 1250 C C . ASP A 1 161 ? 29.987 -2.579 -10.700 1.00 84.69 161 ASP A C 1
ATOM 1252 O O . ASP A 1 161 ? 30.618 -2.930 -9.700 1.00 84.69 161 ASP A O 1
ATOM 1256 N N . TYR A 1 162 ? 28.948 -3.279 -11.164 1.00 83.38 162 TYR A N 1
ATOM 1257 C CA . TYR A 1 162 ? 28.337 -4.402 -10.447 1.00 83.38 162 TYR A CA 1
ATOM 1258 C C . TYR A 1 162 ? 28.617 -5.783 -11.050 1.00 83.38 162 TYR A C 1
ATOM 1260 O O . TYR A 1 162 ? 28.321 -6.806 -10.423 1.00 83.38 162 TYR A O 1
ATOM 1268 N N . GLY A 1 163 ? 29.209 -5.841 -12.248 1.00 85.44 163 GLY A N 1
ATOM 1269 C CA . GLY A 1 163 ? 29.556 -7.099 -12.914 1.00 85.44 163 GLY A CA 1
ATOM 1270 C C . GLY A 1 163 ? 28.347 -7.976 -13.263 1.00 85.44 163 GLY A C 1
ATOM 1271 O O . GLY A 1 163 ? 28.501 -9.187 -13.425 1.00 85.44 163 GLY A O 1
ATOM 1272 N N . GLU A 1 164 ? 27.153 -7.388 -13.354 1.00 90.81 164 GLU A N 1
ATOM 1273 C CA . GLU A 1 164 ? 25.916 -8.018 -13.828 1.00 90.81 164 GLU A CA 1
ATOM 1274 C C . GLU A 1 164 ? 25.133 -7.036 -14.708 1.00 90.81 164 GLU A C 1
ATOM 1276 O O . GLU A 1 164 ? 25.286 -5.825 -14.564 1.00 90.81 164 GLU A O 1
ATOM 1281 N N . SER A 1 165 ? 24.304 -7.533 -15.627 1.00 92.94 165 SER A N 1
ATOM 1282 C CA . SER A 1 165 ? 23.444 -6.658 -16.431 1.00 92.94 165 SER A CA 1
ATOM 1283 C C . SER A 1 165 ? 22.348 -6.025 -15.570 1.00 92.94 165 SER A C 1
ATOM 1285 O O . SER A 1 165 ? 21.885 -6.615 -14.585 1.00 92.94 165 SER A O 1
ATOM 1287 N N . LEU A 1 166 ? 21.882 -4.841 -15.974 1.00 95.00 166 LEU A N 1
ATOM 1288 C CA . LEU A 1 166 ? 20.748 -4.198 -15.316 1.00 95.00 166 LEU A CA 1
ATOM 1289 C C . LEU A 1 166 ? 19.482 -5.066 -15.435 1.00 95.00 166 LEU A C 1
ATOM 1291 O O . LEU A 1 166 ? 18.728 -5.184 -14.481 1.00 95.00 166 LEU A O 1
ATOM 1295 N N . GLN A 1 167 ? 19.278 -5.752 -16.561 1.00 96.25 167 GLN A N 1
ATOM 1296 C CA . GLN A 1 167 ? 18.153 -6.665 -16.781 1.00 96.25 167 GLN A CA 1
ATOM 1297 C C . GLN A 1 167 ? 18.142 -7.810 -15.768 1.00 96.25 167 GLN A C 1
ATOM 1299 O O . GLN A 1 167 ? 17.115 -8.050 -15.137 1.00 96.25 167 GLN A O 1
ATOM 1304 N N . SER A 1 168 ? 19.281 -8.486 -15.577 1.00 95.50 168 SER A N 1
ATOM 1305 C CA . SER A 1 168 ? 19.411 -9.564 -14.590 1.00 95.50 168 SER A CA 1
ATOM 1306 C C . SER A 1 168 ? 19.129 -9.062 -13.173 1.00 95.50 168 SER A C 1
ATOM 1308 O O . SER A 1 168 ? 18.442 -9.735 -12.402 1.00 95.50 168 SER A O 1
ATOM 1310 N N . PHE A 1 169 ? 19.615 -7.863 -12.838 1.00 95.69 169 PHE A N 1
ATOM 1311 C CA . PHE A 1 169 ? 19.318 -7.219 -11.563 1.00 95.69 169 PHE A CA 1
ATOM 1312 C C . PHE A 1 169 ? 17.812 -6.969 -11.404 1.00 95.69 169 PHE A C 1
ATOM 1314 O O . PHE A 1 169 ? 17.225 -7.423 -10.424 1.00 95.69 169 PHE A O 1
ATOM 1321 N N . LEU A 1 170 ? 17.158 -6.329 -12.375 1.00 96.25 170 LEU A N 1
ATOM 1322 C CA . LEU A 1 170 ? 15.729 -6.002 -12.317 1.00 96.25 170 LEU A CA 1
ATOM 1323 C C . LEU A 1 170 ? 14.845 -7.251 -12.256 1.00 96.25 170 LEU A C 1
ATOM 1325 O O . LEU A 1 170 ? 13.963 -7.339 -11.404 1.00 96.25 170 LEU A O 1
ATOM 1329 N N . LEU A 1 171 ? 15.112 -8.248 -13.102 1.00 97.25 171 LEU A N 1
ATOM 1330 C CA . LEU A 1 171 ? 14.359 -9.502 -13.122 1.00 97.25 171 LEU A CA 1
ATOM 1331 C C . LEU A 1 171 ? 14.481 -10.276 -11.807 1.00 97.25 171 LEU A C 1
ATOM 1333 O O . LEU A 1 171 ? 13.516 -10.915 -11.400 1.00 97.25 171 LEU A O 1
ATOM 1337 N N . ARG A 1 172 ? 15.620 -10.193 -11.105 1.00 96.31 172 ARG A N 1
ATOM 1338 C CA . ARG A 1 172 ? 15.772 -10.791 -9.769 1.00 96.31 172 ARG A CA 1
ATOM 1339 C C . ARG A 1 172 ? 14.832 -10.150 -8.741 1.00 96.31 172 ARG A C 1
ATOM 1341 O O . ARG A 1 172 ? 14.236 -10.874 -7.949 1.00 96.31 172 ARG A O 1
ATOM 1348 N N . HIS A 1 173 ? 14.672 -8.827 -8.775 1.00 95.12 173 HIS A N 1
ATOM 1349 C CA . HIS A 1 173 ? 13.754 -8.110 -7.879 1.00 95.12 173 HIS A CA 1
ATOM 1350 C C . HIS A 1 173 ? 12.300 -8.408 -8.238 1.00 95.12 173 HIS A C 1
ATOM 1352 O O . HIS A 1 173 ? 11.506 -8.744 -7.365 1.00 95.12 173 HIS A O 1
ATOM 1358 N N . VAL A 1 174 ? 11.971 -8.380 -9.533 1.00 96.06 174 VAL A N 1
ATOM 1359 C CA . VAL A 1 174 ? 10.631 -8.726 -10.023 1.00 96.06 174 VAL A CA 1
ATOM 1360 C C . VAL A 1 174 ? 10.260 -10.158 -9.651 1.00 96.06 174 VAL A C 1
ATOM 1362 O O . VAL A 1 174 ? 9.160 -10.374 -9.166 1.00 96.06 174 VAL A O 1
ATOM 1365 N N . ALA A 1 175 ? 11.171 -11.124 -9.796 1.00 96.31 175 ALA A N 1
ATOM 1366 C CA . ALA A 1 175 ? 10.921 -12.511 -9.411 1.00 96.31 175 ALA A CA 1
ATOM 1367 C C . ALA A 1 175 ? 10.707 -12.678 -7.898 1.00 96.31 175 ALA A C 1
ATOM 1369 O O . ALA A 1 175 ? 9.885 -13.495 -7.486 1.00 96.31 175 ALA A O 1
ATOM 1370 N N . TRP A 1 176 ? 11.428 -11.913 -7.069 1.00 95.06 176 TRP A N 1
ATOM 1371 C CA . TRP A 1 176 ? 11.187 -11.899 -5.627 1.00 95.06 176 TRP A CA 1
ATOM 1372 C C . TRP A 1 176 ? 9.792 -11.355 -5.314 1.00 95.06 176 TRP A C 1
ATOM 1374 O O . TRP A 1 176 ? 9.00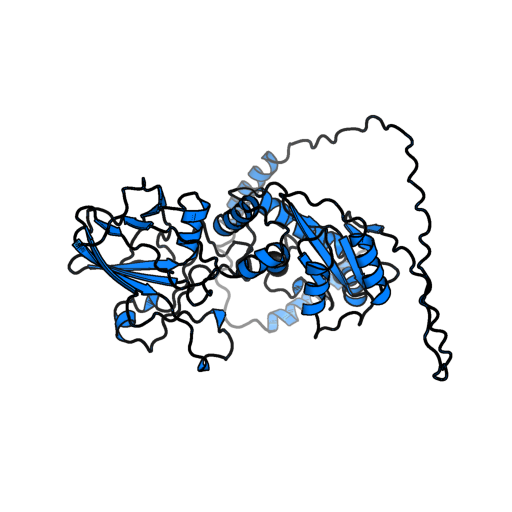9 -12.038 -4.663 1.00 95.06 176 TRP A O 1
ATOM 1384 N N . MET A 1 177 ? 9.457 -10.165 -5.819 1.00 93.06 177 MET A N 1
ATOM 1385 C CA . MET A 1 177 ? 8.145 -9.553 -5.595 1.00 93.06 177 MET A CA 1
ATOM 1386 C C . MET A 1 177 ? 7.005 -10.428 -6.121 1.00 93.06 177 MET A C 1
ATOM 1388 O O . MET A 1 177 ? 6.034 -10.637 -5.407 1.00 93.06 177 MET A O 1
ATOM 1392 N N . ASP A 1 178 ? 7.131 -10.977 -7.333 1.00 95.12 178 ASP A N 1
ATOM 1393 C CA . ASP A 1 178 ? 6.144 -11.879 -7.935 1.00 95.12 178 ASP A CA 1
ATOM 1394 C C . ASP A 1 178 ? 5.864 -13.087 -7.034 1.00 95.12 178 ASP A C 1
ATOM 1396 O O . ASP A 1 178 ? 4.701 -13.407 -6.793 1.00 95.12 178 ASP A O 1
ATOM 1400 N N . ARG A 1 179 ? 6.907 -13.710 -6.465 1.00 94.31 179 ARG A N 1
ATOM 1401 C CA . ARG A 1 179 ? 6.741 -14.805 -5.502 1.00 94.31 179 ARG A CA 1
ATOM 1402 C C . ARG A 1 179 ? 5.941 -14.357 -4.281 1.00 94.31 179 ARG A C 1
ATOM 1404 O O . ARG A 1 179 ? 4.932 -14.976 -3.967 1.00 94.31 179 ARG A O 1
ATOM 1411 N N . GLU A 1 180 ? 6.365 -13.284 -3.622 1.00 92.31 180 GLU A N 1
ATOM 1412 C CA . GLU A 1 180 ? 5.718 -12.795 -2.397 1.00 92.31 180 GLU A CA 1
ATOM 1413 C C . GLU A 1 180 ? 4.258 -12.368 -2.635 1.00 92.31 180 GLU A C 1
ATOM 1415 O O . GLU A 1 180 ? 3.402 -12.565 -1.780 1.00 92.31 180 GLU A O 1
ATOM 1420 N N . ILE A 1 181 ? 3.950 -11.824 -3.813 1.00 90.69 181 ILE A N 1
ATOM 1421 C CA . ILE A 1 181 ? 2.598 -11.420 -4.223 1.00 90.69 181 ILE A CA 1
ATOM 1422 C C . ILE A 1 181 ? 1.701 -12.643 -4.485 1.00 90.69 181 ILE A C 1
ATOM 1424 O O . ILE A 1 181 ? 0.526 -12.655 -4.109 1.00 90.69 181 ILE A O 1
ATOM 1428 N N . ARG A 1 182 ? 2.244 -13.690 -5.116 1.00 92.31 182 ARG A N 1
ATOM 1429 C CA . ARG A 1 182 ? 1.519 -14.945 -5.379 1.00 92.31 182 ARG A CA 1
ATOM 1430 C C . ARG A 1 182 ? 1.324 -15.795 -4.127 1.00 92.31 182 ARG A C 1
ATOM 1432 O O . ARG A 1 182 ? 0.366 -16.560 -4.071 1.00 92.31 182 ARG A O 1
ATOM 1439 N N . GLU A 1 183 ? 2.233 -15.694 -3.162 1.00 91.00 183 GLU A N 1
ATOM 1440 C CA . GLU A 1 183 ? 2.189 -16.417 -1.884 1.00 91.00 183 GLU A CA 1
ATOM 1441 C C . GLU A 1 183 ? 1.431 -15.654 -0.783 1.00 91.00 183 GLU A C 1
ATOM 1443 O O . GLU A 1 183 ? 1.245 -16.188 0.312 1.00 91.00 183 GLU A O 1
ATOM 1448 N N . ALA A 1 184 ? 0.973 -14.430 -1.065 1.00 89.44 184 ALA A N 1
ATOM 1449 C CA . ALA A 1 184 ? 0.194 -13.620 -0.137 1.00 89.44 184 ALA A CA 1
ATOM 1450 C C . ALA A 1 184 ? -1.162 -14.256 0.226 1.00 89.44 184 ALA A C 1
ATOM 1452 O O . ALA A 1 184 ? -1.641 -15.186 -0.427 1.00 89.44 184 ALA A O 1
ATOM 1453 N N . ASP A 1 185 ? -1.807 -13.720 1.266 1.00 88.62 185 ASP A N 1
ATOM 1454 C CA . ASP A 1 185 ? -3.140 -14.138 1.707 1.00 88.62 185 ASP A CA 1
ATOM 1455 C C . ASP A 1 185 ? -4.108 -12.935 1.757 1.00 88.62 185 ASP A C 1
ATOM 1457 O O . ASP A 1 185 ? -3.980 -12.101 2.661 1.00 88.62 185 ASP A O 1
ATOM 1461 N N . PRO A 1 186 ? -5.068 -12.825 0.814 1.00 90.69 186 PRO A N 1
ATOM 1462 C CA . PRO A 1 186 ? -5.289 -13.731 -0.319 1.00 90.69 186 PRO A CA 1
ATOM 1463 C C . PRO A 1 186 ? -4.204 -13.597 -1.409 1.00 90.69 186 PRO A C 1
ATOM 1465 O O . PRO A 1 186 ? -3.601 -12.532 -1.551 1.00 90.69 186 PRO A O 1
ATOM 1468 N N . PRO A 1 187 ? -3.975 -14.644 -2.222 1.00 88.12 187 PRO A N 1
ATOM 1469 C CA . PRO A 1 187 ? -2.964 -14.606 -3.272 1.00 88.12 187 PRO A CA 1
ATOM 1470 C C . PRO A 1 187 ? -3.411 -13.739 -4.451 1.00 88.12 187 PRO A C 1
ATOM 1472 O O . PRO A 1 187 ? -4.560 -13.810 -4.898 1.00 88.12 187 PRO A O 1
ATOM 1475 N N . VAL A 1 188 ? -2.479 -12.983 -5.030 1.00 85.88 188 VAL A N 1
ATOM 1476 C CA . VAL A 1 188 ? -2.705 -12.246 -6.281 1.00 85.88 188 VAL A CA 1
ATOM 1477 C C . VAL A 1 188 ? -2.228 -13.115 -7.446 1.00 85.88 188 VAL A C 1
ATOM 1479 O O . VAL A 1 188 ? -1.034 -13.257 -7.709 1.00 85.88 188 VAL A O 1
ATOM 1482 N N . ALA A 1 189 ? -3.184 -13.751 -8.124 1.00 84.12 189 ALA A N 1
ATOM 1483 C CA . ALA A 1 189 ? -2.926 -14.885 -9.010 1.00 84.12 189 ALA A CA 1
ATOM 1484 C C . ALA A 1 189 ? -2.037 -14.580 -10.228 1.00 84.12 189 ALA A C 1
ATOM 1486 O O . ALA A 1 189 ? -1.281 -15.455 -10.647 1.00 84.12 189 ALA A O 1
ATOM 1487 N N . GLY A 1 190 ? -2.102 -13.381 -10.808 1.00 85.31 190 GLY A N 1
ATOM 1488 C CA . GLY A 1 190 ? -1.312 -13.024 -11.989 1.00 85.31 190 GLY A CA 1
ATOM 1489 C C . GLY A 1 190 ? 0.055 -12.427 -11.654 1.00 85.31 190 GLY A C 1
ATOM 1490 O O . GLY A 1 190 ? 0.934 -12.458 -12.515 1.00 85.31 190 GLY A O 1
ATOM 1491 N N . GLY A 1 191 ? 0.284 -12.010 -10.404 1.00 92.06 191 GLY A N 1
ATOM 1492 C CA . GLY A 1 191 ? 1.595 -11.609 -9.885 1.00 92.06 191 GLY A CA 1
ATOM 1493 C C . GLY A 1 191 ? 2.163 -10.328 -10.509 1.00 92.06 191 GLY A C 1
ATOM 1494 O O . GLY A 1 191 ? 1.416 -9.399 -10.810 1.00 92.06 191 GLY A O 1
ATOM 1495 N N . LEU A 1 192 ? 3.487 -10.265 -10.682 1.00 94.50 192 LEU A N 1
ATOM 1496 C CA . LEU A 1 192 ? 4.207 -9.118 -11.249 1.00 94.50 192 LEU A CA 1
ATOM 1497 C C . LEU A 1 192 ? 5.066 -9.536 -12.448 1.00 94.50 192 LEU A C 1
ATOM 1499 O O . LEU A 1 192 ? 5.862 -10.469 -12.373 1.00 94.50 192 LEU A O 1
ATOM 1503 N N . ILE A 1 193 ? 4.956 -8.793 -13.549 1.00 95.12 193 ILE A N 1
ATOM 1504 C CA . ILE A 1 193 ? 5.627 -9.093 -14.813 1.00 95.12 193 ILE A CA 1
ATOM 1505 C C . ILE A 1 193 ? 6.397 -7.867 -15.314 1.00 95.12 193 ILE A C 1
ATOM 1507 O O . ILE A 1 193 ? 5.845 -6.791 -15.546 1.00 95.12 193 ILE A O 1
ATOM 1511 N N . ALA A 1 194 ? 7.692 -8.051 -15.570 1.00 95.50 194 ALA A N 1
ATOM 1512 C CA . ALA A 1 194 ? 8.489 -7.075 -16.302 1.00 95.50 194 ALA A CA 1
ATOM 1513 C C . ALA A 1 194 ? 8.166 -7.152 -17.801 1.00 95.50 194 ALA A C 1
ATOM 1515 O O . ALA A 1 194 ? 8.359 -8.191 -18.432 1.00 95.50 194 ALA A O 1
ATOM 1516 N N . ARG A 1 195 ? 7.699 -6.049 -18.390 1.00 93.69 195 ARG A N 1
ATOM 1517 C CA . ARG A 1 195 ? 7.402 -5.969 -19.826 1.00 93.69 195 ARG A CA 1
ATOM 1518 C C . ARG A 1 195 ? 8.658 -5.744 -20.648 1.00 93.69 195 ARG A C 1
ATOM 1520 O O . ARG A 1 195 ? 8.894 -6.447 -21.630 1.00 93.69 195 ARG A O 1
ATOM 1527 N N . ARG A 1 196 ? 9.415 -4.708 -20.286 1.00 94.69 196 ARG A N 1
ATOM 1528 C CA . ARG A 1 196 ? 10.554 -4.231 -21.072 1.00 94.69 196 ARG A CA 1
ATOM 1529 C C . ARG A 1 196 ? 11.474 -3.314 -20.274 1.00 94.69 196 ARG A C 1
ATOM 1531 O O . ARG A 1 196 ? 11.058 -2.719 -19.282 1.00 94.69 196 ARG A O 1
ATOM 1538 N N . LEU A 1 197 ? 12.700 -3.183 -20.767 1.00 95.69 197 LEU A N 1
ATOM 1539 C CA . LEU A 1 197 ? 13.633 -2.108 -20.448 1.00 95.69 197 LEU A CA 1
ATOM 1540 C C . LEU A 1 197 ? 13.827 -1.241 -21.699 1.00 95.69 197 LEU A C 1
ATOM 1542 O O . LEU A 1 197 ? 14.024 -1.768 -22.793 1.00 95.69 197 LEU A O 1
ATOM 1546 N N . ILE A 1 198 ? 13.790 0.079 -21.559 1.00 94.06 198 ILE A N 1
ATOM 1547 C CA . ILE A 1 198 ? 14.110 1.009 -22.647 1.00 94.06 198 ILE A CA 1
ATOM 1548 C C . ILE A 1 198 ? 15.331 1.828 -22.223 1.00 94.06 198 ILE A C 1
ATOM 1550 O O . ILE A 1 198 ? 15.354 2.422 -21.147 1.00 94.06 198 ILE A O 1
ATOM 1554 N N . VAL A 1 199 ? 16.368 1.826 -23.054 1.00 94.56 199 VAL A N 1
ATOM 1555 C CA . VAL A 1 199 ? 17.578 2.620 -22.842 1.00 94.56 199 VAL A CA 1
ATOM 1556 C C . VAL A 1 199 ? 17.464 3.898 -23.663 1.00 94.56 199 VAL A C 1
ATOM 1558 O O . VAL A 1 199 ? 17.275 3.855 -24.882 1.00 94.56 199 VAL A O 1
ATOM 1561 N N . ILE A 1 200 ? 17.553 5.037 -22.986 1.00 92.12 200 ILE A N 1
ATOM 1562 C CA . ILE A 1 200 ? 17.394 6.370 -23.575 1.00 92.12 200 ILE A CA 1
ATOM 1563 C C . ILE A 1 200 ? 18.721 7.118 -23.557 1.00 92.12 200 ILE A C 1
ATOM 1565 O O . ILE A 1 200 ? 19.546 6.910 -22.671 1.00 92.12 200 ILE A O 1
ATOM 1569 N N . ALA A 1 201 ? 18.933 8.000 -24.526 1.00 92.38 201 ALA A N 1
ATOM 1570 C CA . ALA A 1 201 ? 20.096 8.871 -24.541 1.00 92.38 201 ALA A CA 1
ATOM 1571 C C . ALA A 1 201 ? 20.095 9.800 -23.316 1.00 92.38 201 ALA A C 1
ATOM 1573 O O . ALA A 1 201 ? 19.041 10.241 -22.840 1.00 92.38 201 ALA A O 1
ATOM 1574 N N . ASP A 1 202 ? 21.286 10.128 -22.819 1.00 88.94 202 ASP A N 1
ATOM 1575 C CA . ASP A 1 202 ? 21.429 11.084 -21.724 1.00 88.94 202 ASP A CA 1
ATOM 1576 C C . ASP A 1 202 ? 20.805 12.442 -22.098 1.00 88.94 202 ASP A C 1
ATOM 1578 O O . ASP A 1 202 ? 20.931 12.930 -23.223 1.00 88.94 202 ASP A O 1
ATOM 1582 N N . GLY A 1 203 ? 20.122 13.077 -21.142 1.00 82.12 203 GLY A N 1
ATOM 1583 C CA . GLY A 1 203 ? 19.488 14.382 -21.341 1.00 82.12 203 GLY A CA 1
ATOM 1584 C C . GLY A 1 203 ? 18.115 14.355 -22.023 1.00 82.12 203 GLY A C 1
ATOM 1585 O O . GLY A 1 203 ? 17.494 15.413 -22.122 1.00 82.12 203 GLY A O 1
ATOM 1586 N N . VAL A 1 204 ? 17.598 13.184 -22.427 1.00 81.62 204 VAL A N 1
ATOM 1587 C CA . VAL A 1 204 ? 16.170 13.025 -22.781 1.00 81.62 204 VAL A CA 1
ATOM 1588 C C . VAL A 1 204 ? 15.289 13.395 -21.584 1.00 81.62 204 VAL A C 1
ATOM 1590 O O . VAL A 1 204 ? 14.316 14.136 -21.734 1.00 81.62 204 VAL A O 1
ATOM 1593 N N . TRP A 1 205 ? 15.709 12.989 -20.383 1.00 73.38 205 TRP A N 1
ATOM 1594 C CA . TRP A 1 205 ? 15.226 13.518 -19.111 1.00 73.38 205 TRP A CA 1
ATOM 1595 C C . TRP A 1 205 ? 16.405 13.938 -18.235 1.00 73.38 205 TRP A C 1
ATOM 1597 O O . TRP A 1 205 ? 17.472 13.328 -18.282 1.00 73.38 205 TRP A O 1
ATOM 1607 N N . GLY A 1 206 ? 16.221 15.014 -17.473 1.00 58.25 206 GLY A N 1
ATOM 1608 C CA . GLY A 1 206 ? 17.178 15.454 -16.457 1.00 58.25 206 GLY A CA 1
ATOM 1609 C C . GLY A 1 206 ? 16.746 15.010 -15.060 1.00 58.25 206 GLY A C 1
ATOM 1610 O O . GLY A 1 206 ? 15.575 14.687 -14.861 1.00 58.25 206 GLY A O 1
ATOM 1611 N N . SER A 1 207 ? 17.670 15.078 -14.098 1.00 55.59 207 SER A N 1
ATOM 1612 C CA . SER A 1 207 ? 17.425 14.827 -12.665 1.00 55.59 207 SER A CA 1
ATOM 1613 C C . SER A 1 207 ? 16.241 15.630 -12.113 1.00 55.59 207 SER A C 1
ATOM 1615 O O . SER A 1 207 ? 15.461 15.143 -11.305 1.00 55.59 207 SER A O 1
ATOM 1617 N N . ASP A 1 208 ? 16.043 16.851 -12.613 1.00 51.16 208 ASP A N 1
ATOM 1618 C CA . ASP A 1 208 ? 14.975 17.753 -12.166 1.00 51.16 208 ASP A CA 1
ATOM 1619 C C . ASP A 1 208 ? 13.592 17.382 -12.751 1.00 51.16 208 ASP A C 1
ATOM 1621 O O . ASP A 1 208 ? 12.621 18.115 -12.567 1.00 51.16 208 ASP A O 1
ATOM 1625 N N . ASN A 1 209 ? 13.499 16.285 -13.517 1.00 55.28 209 ASN A N 1
ATOM 1626 C CA . ASN A 1 209 ? 12.306 15.869 -14.259 1.00 55.28 209 ASN A CA 1
ATOM 1627 C C . ASN A 1 209 ? 12.019 14.356 -14.151 1.00 55.28 209 ASN A C 1
ATOM 1629 O O . ASN A 1 209 ? 11.330 13.799 -15.005 1.00 55.28 209 ASN A O 1
ATOM 1633 N N . GLU A 1 210 ? 12.527 13.679 -13.115 1.00 54.12 210 GLU A N 1
ATOM 1634 C CA . GLU A 1 210 ? 12.267 12.250 -12.859 1.00 54.12 210 GLU A CA 1
ATOM 1635 C C . GLU A 1 210 ? 10.770 11.933 -12.724 1.00 54.12 210 GLU A C 1
ATOM 1637 O O . GLU A 1 210 ? 10.297 10.914 -13.231 1.00 54.12 210 GLU A O 1
ATOM 1642 N N . GLU A 1 211 ? 9.989 12.842 -12.128 1.00 57.09 211 GLU A N 1
ATOM 1643 C CA . GLU A 1 211 ? 8.524 12.735 -12.078 1.00 57.09 211 GLU A CA 1
ATOM 1644 C C . GLU A 1 211 ? 7.897 12.656 -13.469 1.00 57.09 211 GLU A C 1
ATOM 1646 O O . GLU A 1 211 ? 6.969 11.880 -13.670 1.00 57.09 211 GLU A O 1
ATOM 1651 N N . ARG A 1 212 ? 8.441 13.380 -14.452 1.00 54.31 212 ARG A N 1
ATOM 1652 C CA . ARG A 1 212 ? 7.964 13.323 -15.833 1.00 54.31 212 ARG A CA 1
ATOM 1653 C C . ARG A 1 212 ? 8.321 12.005 -16.503 1.00 54.31 212 ARG A C 1
ATOM 1655 O O . ARG A 1 212 ? 7.524 11.534 -17.295 1.00 54.31 212 ARG A O 1
ATOM 1662 N N . GLY A 1 213 ? 9.461 11.391 -16.185 1.00 59.50 213 GLY A N 1
ATOM 1663 C CA . GLY A 1 213 ? 9.791 10.041 -16.661 1.00 59.50 213 GLY A CA 1
ATOM 1664 C C . GLY A 1 213 ? 8.825 8.983 -16.114 1.00 59.50 213 GLY A C 1
ATOM 1665 O O . GLY A 1 213 ? 8.355 8.130 -16.869 1.00 59.50 213 GLY A O 1
ATOM 1666 N N . ARG A 1 214 ? 8.470 9.088 -14.823 1.00 61.69 214 ARG A N 1
ATOM 1667 C CA . ARG A 1 214 ? 7.459 8.233 -14.175 1.00 61.69 214 ARG A CA 1
ATOM 1668 C C . ARG A 1 214 ? 6.063 8.438 -14.767 1.00 61.69 214 ARG A C 1
ATOM 1670 O O . ARG A 1 214 ? 5.414 7.464 -15.126 1.00 61.69 214 ARG A O 1
ATOM 1677 N N . ASP A 1 215 ? 5.625 9.685 -14.913 1.00 64.00 215 ASP A N 1
ATOM 1678 C CA . ASP A 1 215 ? 4.307 10.055 -15.448 1.00 64.00 215 ASP A CA 1
ATOM 1679 C C . ASP A 1 215 ? 4.166 9.688 -16.938 1.00 64.00 215 ASP A C 1
ATOM 1681 O O . ASP A 1 215 ? 3.193 9.054 -17.351 1.00 64.00 215 ASP A O 1
ATOM 1685 N N . TYR A 1 216 ? 5.187 9.995 -17.746 1.00 66.12 216 TYR A N 1
ATOM 1686 C CA . TYR A 1 216 ? 5.164 9.821 -19.200 1.00 66.12 216 TYR A CA 1
ATOM 1687 C C . TYR A 1 216 ? 4.941 8.370 -19.629 1.00 66.12 216 TYR A C 1
ATOM 1689 O O . TYR A 1 216 ? 4.252 8.120 -20.613 1.00 66.12 216 TYR A O 1
ATOM 1697 N N . LEU A 1 217 ? 5.482 7.400 -18.895 1.00 63.75 217 LEU A N 1
ATOM 1698 C CA . LEU A 1 217 ? 5.337 5.983 -19.231 1.00 63.75 217 LEU A CA 1
ATOM 1699 C C . LEU A 1 217 ? 4.220 5.294 -18.465 1.00 63.75 217 LEU A C 1
ATOM 1701 O O . LEU A 1 217 ? 3.559 4.436 -19.047 1.00 63.75 217 LEU A O 1
ATOM 1705 N N . ALA A 1 218 ? 3.970 5.690 -17.214 1.00 59.78 218 ALA A N 1
ATOM 1706 C CA . ALA A 1 218 ? 2.856 5.158 -16.434 1.00 59.78 218 ALA A CA 1
ATOM 1707 C C . ALA A 1 218 ? 1.485 5.563 -17.005 1.00 59.78 218 ALA A C 1
ATOM 1709 O O . ALA A 1 218 ? 0.511 4.842 -16.810 1.00 59.78 218 ALA A O 1
ATOM 1710 N N . HIS A 1 219 ? 1.401 6.692 -17.718 1.00 64.75 219 HIS A N 1
ATOM 1711 C CA . HIS A 1 219 ? 0.179 7.131 -18.405 1.00 64.75 219 HIS A CA 1
ATOM 1712 C C . HIS A 1 219 ? 0.263 7.015 -19.930 1.00 64.75 219 HIS A C 1
ATOM 1714 O O . HIS A 1 219 ? -0.762 7.082 -20.610 1.00 64.75 219 HIS A O 1
ATOM 1720 N N . GLY A 1 220 ? 1.472 6.855 -20.471 1.00 75.31 220 GLY A N 1
ATOM 1721 C CA . GLY A 1 220 ? 1.701 6.761 -21.905 1.00 75.31 220 GLY A CA 1
ATOM 1722 C C . GLY A 1 220 ? 1.561 5.353 -22.461 1.00 75.31 220 GLY A C 1
ATOM 1723 O O . GLY A 1 220 ? 1.074 5.236 -23.574 1.00 75.31 220 GLY A O 1
ATOM 1724 N N . LEU A 1 221 ? 1.961 4.294 -21.747 1.00 87.94 221 LEU A N 1
ATOM 1725 C CA . LEU A 1 221 ? 1.927 2.920 -22.266 1.00 87.94 221 LEU A CA 1
ATOM 1726 C C . LEU A 1 221 ? 0.650 2.187 -21.850 1.00 87.94 221 LEU A C 1
ATOM 1728 O O . LEU A 1 221 ? 0.410 1.975 -20.668 1.00 87.94 221 LEU A O 1
ATOM 1732 N N . GLN A 1 222 ? -0.136 1.737 -22.826 1.00 90.06 222 GLN A N 1
ATOM 1733 C CA . GLN A 1 222 ? -1.424 1.074 -22.576 1.00 90.06 222 GLN A CA 1
ATOM 1734 C C . GLN A 1 222 ? -1.309 -0.371 -22.065 1.00 90.06 222 GLN A C 1
ATOM 1736 O O . GLN A 1 222 ? -2.319 -0.950 -21.685 1.00 90.06 222 GLN A O 1
ATOM 1741 N N . ASP A 1 223 ? -0.110 -0.961 -22.073 1.00 92.00 223 ASP A N 1
ATOM 1742 C CA . ASP A 1 223 ? 0.146 -2.352 -21.674 1.00 92.00 223 ASP A CA 1
ATOM 1743 C C . ASP A 1 223 ? 1.052 -2.488 -20.427 1.00 92.00 223 ASP A C 1
ATOM 1745 O O . ASP A 1 223 ? 1.725 -3.513 -20.233 1.00 92.00 223 ASP A O 1
ATOM 1749 N N . SER A 1 224 ? 1.088 -1.437 -19.597 1.00 90.56 224 SER A N 1
ATOM 1750 C CA . SER A 1 224 ? 1.904 -1.314 -18.384 1.00 90.56 224 SER A CA 1
ATOM 1751 C C . SER A 1 224 ? 1.127 -0.577 -17.283 1.00 90.56 224 SER A C 1
ATOM 1753 O O . SER A 1 224 ? 0.514 0.448 -17.554 1.00 90.56 224 SER A O 1
ATOM 1755 N N . ASP A 1 225 ? 1.197 -1.050 -16.036 1.00 87.69 225 ASP A N 1
ATOM 1756 C CA . ASP A 1 225 ? 0.542 -0.410 -14.874 1.00 87.69 225 ASP A CA 1
ATOM 1757 C C . ASP A 1 225 ? 1.407 0.687 -14.239 1.00 87.69 225 ASP A C 1
ATOM 1759 O O . ASP A 1 225 ? 0.924 1.626 -13.600 1.00 87.69 225 ASP A O 1
ATOM 1763 N N . GLY A 1 226 ? 2.721 0.577 -14.423 1.00 86.00 226 GLY A N 1
ATOM 1764 C CA . GLY A 1 226 ? 3.676 1.566 -13.955 1.00 86.00 226 GLY A CA 1
ATOM 1765 C C . GLY A 1 226 ? 5.020 1.470 -14.656 1.00 86.00 226 GLY A C 1
ATOM 1766 O O . GLY A 1 226 ? 5.269 0.588 -15.489 1.00 86.00 226 GLY A O 1
ATOM 1767 N N . SER A 1 227 ? 5.905 2.395 -14.298 1.00 87.19 227 SER A N 1
ATOM 1768 C CA . SER A 1 227 ? 7.263 2.440 -14.823 1.00 87.19 227 SER A CA 1
ATOM 1769 C C . SER A 1 227 ? 8.263 2.975 -13.816 1.00 87.19 227 SER A C 1
ATOM 1771 O O . SER A 1 227 ? 7.945 3.912 -13.091 1.00 87.19 227 SER A O 1
ATOM 1773 N N . TRP A 1 228 ? 9.489 2.458 -13.839 1.00 88.31 228 TRP A N 1
ATOM 1774 C CA . TRP A 1 228 ? 10.577 2.957 -12.999 1.00 88.31 228 TRP A CA 1
ATOM 1775 C C . TRP A 1 228 ? 11.774 3.411 -13.831 1.00 88.31 228 TRP A C 1
ATOM 1777 O O . TRP A 1 228 ? 12.092 2.793 -14.848 1.00 88.31 228 TRP A O 1
ATOM 1787 N N . THR A 1 229 ? 12.448 4.474 -13.395 1.00 87.25 229 THR A N 1
ATOM 1788 C CA . THR A 1 229 ? 13.528 5.125 -14.145 1.00 87.25 229 THR A CA 1
ATOM 1789 C C . THR A 1 229 ? 14.842 5.130 -13.375 1.00 87.25 229 THR A C 1
ATOM 1791 O O . THR A 1 229 ? 14.874 5.468 -12.196 1.00 87.25 229 THR A O 1
ATOM 1794 N N . PHE A 1 230 ? 15.937 4.856 -14.076 1.00 88.19 230 PHE A N 1
ATOM 1795 C CA . PHE A 1 230 ? 17.308 5.062 -13.618 1.00 88.19 230 PHE A CA 1
ATOM 1796 C C . PHE A 1 230 ? 17.951 6.148 -14.483 1.00 88.19 230 PHE A C 1
ATOM 1798 O O . PHE A 1 230 ? 18.458 5.864 -15.568 1.00 88.19 230 PHE A O 1
ATOM 1805 N N . ILE A 1 231 ? 17.858 7.406 -14.047 1.00 86.69 231 ILE A N 1
ATOM 1806 C CA . ILE A 1 231 ? 18.443 8.541 -14.781 1.00 86.69 231 ILE A CA 1
ATOM 1807 C C . ILE A 1 231 ? 19.921 8.695 -14.435 1.00 86.69 231 ILE A C 1
ATOM 1809 O O . ILE A 1 231 ? 20.747 8.874 -15.329 1.00 86.69 231 ILE A O 1
ATOM 1813 N N . ASP A 1 232 ? 20.255 8.529 -13.159 1.00 87.19 232 ASP A N 1
ATOM 1814 C CA . ASP A 1 232 ? 21.624 8.557 -12.662 1.00 87.19 232 ASP A CA 1
ATOM 1815 C C . ASP A 1 232 ? 22.189 7.141 -12.445 1.00 87.19 232 ASP A C 1
ATOM 1817 O O . ASP A 1 232 ? 21.425 6.185 -12.253 1.00 87.19 232 ASP A O 1
ATOM 1821 N N . PRO A 1 233 ? 23.530 6.978 -12.443 1.00 89.06 233 PRO A N 1
ATOM 1822 C CA . PRO A 1 233 ? 24.170 5.731 -12.048 1.00 89.06 233 PRO A CA 1
ATOM 1823 C C . PRO A 1 233 ? 23.672 5.253 -10.687 1.00 89.06 233 PRO A C 1
ATOM 1825 O O . PRO A 1 233 ? 23.854 5.912 -9.661 1.00 89.06 233 PRO A O 1
ATOM 1828 N N . TYR A 1 234 ? 23.066 4.074 -10.678 1.00 88.38 234 TYR A N 1
ATOM 1829 C CA . TYR A 1 234 ? 22.504 3.491 -9.475 1.00 88.38 234 TYR A CA 1
ATOM 1830 C C . TYR A 1 234 ? 23.500 2.541 -8.810 1.00 88.38 234 TYR A C 1
ATOM 1832 O O . TYR A 1 234 ? 24.052 1.642 -9.443 1.00 88.38 234 TYR A O 1
ATOM 1840 N N . CYS A 1 235 ? 23.722 2.748 -7.511 1.00 87.69 235 CYS A N 1
ATOM 1841 C CA . CYS A 1 235 ? 24.640 1.961 -6.696 1.00 87.69 235 CYS A CA 1
ATOM 1842 C C . CYS A 1 235 ? 23.868 1.279 -5.554 1.00 87.69 235 CYS A C 1
ATOM 1844 O O . CYS A 1 235 ? 23.714 1.882 -4.488 1.00 87.69 235 CYS A O 1
ATOM 1846 N N . PRO A 1 236 ? 23.412 0.024 -5.738 1.00 84.94 236 PRO A N 1
ATOM 1847 C CA . PRO A 1 236 ? 22.650 -0.691 -4.715 1.00 84.94 236 PRO A CA 1
ATOM 1848 C C . PRO A 1 236 ? 23.376 -0.755 -3.361 1.00 84.94 236 PRO A C 1
ATOM 1850 O O . PRO A 1 236 ? 22.766 -0.580 -2.318 1.00 84.94 236 PRO A O 1
ATOM 1853 N N . ALA A 1 237 ? 24.705 -0.907 -3.348 1.00 81.00 237 ALA A N 1
ATOM 1854 C CA . ALA A 1 237 ? 25.503 -0.990 -2.119 1.00 81.00 237 ALA A CA 1
ATOM 1855 C C . ALA A 1 237 ? 25.492 0.296 -1.275 1.00 81.00 237 ALA A C 1
ATOM 1857 O O . ALA A 1 237 ? 25.911 0.258 -0.118 1.00 81.00 237 ALA A O 1
ATOM 1858 N N . ALA A 1 238 ? 25.074 1.428 -1.847 1.00 84.25 238 ALA A N 1
ATOM 1859 C CA . ALA A 1 238 ? 24.885 2.671 -1.110 1.00 84.25 238 ALA A CA 1
ATOM 1860 C C . ALA A 1 238 ? 23.499 2.759 -0.447 1.00 84.25 238 ALA A C 1
ATOM 1862 O O . ALA A 1 238 ? 23.313 3.593 0.439 1.00 84.25 238 ALA A O 1
ATOM 1863 N N . CYS A 1 239 ? 22.545 1.914 -0.848 1.00 82.69 239 CYS A N 1
ATOM 1864 C CA . CYS A 1 239 ? 21.221 1.868 -0.248 1.00 82.69 239 CYS A CA 1
ATOM 1865 C C . CYS A 1 239 ? 21.282 1.223 1.141 1.00 82.69 239 CYS A C 1
ATOM 1867 O O . CYS A 1 239 ? 21.910 0.180 1.340 1.00 82.69 239 CYS A O 1
ATOM 1869 N N . ALA A 1 240 ? 20.589 1.829 2.108 1.00 85.19 240 ALA A N 1
ATOM 1870 C CA . ALA A 1 240 ? 20.501 1.318 3.477 1.00 85.19 240 ALA A CA 1
ATOM 1871 C C . ALA A 1 240 ? 19.789 -0.045 3.567 1.00 85.19 240 ALA A C 1
ATOM 1873 O O . ALA A 1 240 ? 19.907 -0.731 4.582 1.00 85.19 240 ALA A O 1
ATOM 1874 N N . TYR A 1 241 ? 19.076 -0.429 2.507 1.00 88.69 241 TYR A N 1
ATOM 1875 C CA . TYR A 1 241 ? 18.156 -1.563 2.469 1.00 88.69 241 TYR A CA 1
ATOM 1876 C C . TYR A 1 241 ? 18.553 -2.626 1.438 1.00 88.69 241 TYR A C 1
ATOM 1878 O O . TYR A 1 241 ? 17.760 -3.501 1.092 1.00 88.69 241 TYR A O 1
ATOM 1886 N N . TYR A 1 242 ? 19.796 -2.558 0.957 1.00 90.88 242 TYR A N 1
ATOM 1887 C CA . TYR A 1 242 ? 20.367 -3.569 0.083 1.00 90.88 242 TYR A CA 1
ATOM 1888 C C . TYR A 1 242 ? 20.895 -4.767 0.878 1.00 90.88 242 TYR A C 1
ATOM 1890 O O . TYR A 1 242 ? 21.867 -4.667 1.633 1.00 90.88 242 TYR A O 1
ATOM 1898 N N . ASP A 1 243 ? 20.279 -5.923 0.659 1.00 91.06 243 ASP A N 1
ATOM 1899 C CA . ASP A 1 243 ? 20.713 -7.208 1.183 1.00 91.06 243 ASP A CA 1
ATOM 1900 C C . ASP A 1 243 ? 21.803 -7.806 0.283 1.00 91.06 243 ASP A C 1
ATOM 1902 O O . ASP A 1 243 ? 21.589 -8.117 -0.892 1.00 91.06 243 ASP A O 1
ATOM 1906 N N . GLN A 1 244 ? 23.003 -7.973 0.841 1.00 89.56 244 GLN A N 1
ATOM 1907 C CA . GLN A 1 244 ? 24.158 -8.482 0.100 1.00 89.56 244 GLN A CA 1
ATOM 1908 C C . GLN A 1 244 ? 24.079 -9.983 -0.196 1.00 89.56 244 GLN A C 1
ATOM 1910 O O . GLN A 1 244 ? 24.663 -10.424 -1.187 1.00 89.56 244 GLN A O 1
ATOM 1915 N N . GLU A 1 245 ? 23.404 -10.763 0.651 1.00 90.25 245 GLU A N 1
ATOM 1916 C CA . GLU A 1 245 ? 23.295 -12.215 0.495 1.00 90.25 245 GLU A CA 1
ATOM 1917 C C . GLU A 1 245 ? 22.289 -12.556 -0.605 1.00 90.25 245 GLU A C 1
ATOM 1919 O O . GLU A 1 245 ? 22.580 -13.361 -1.492 1.00 90.25 245 GLU A O 1
ATOM 1924 N N . LEU A 1 246 ? 21.138 -11.884 -0.592 1.00 90.25 246 LEU A N 1
ATOM 1925 C CA . LEU A 1 246 ? 20.083 -12.033 -1.592 1.00 90.25 246 LEU A CA 1
ATOM 1926 C C . LEU A 1 246 ? 20.365 -11.233 -2.871 1.00 90.25 246 LEU A C 1
ATOM 1928 O O . LEU A 1 246 ? 19.814 -11.542 -3.929 1.00 90.25 246 LEU A O 1
ATOM 1932 N N . ARG A 1 247 ? 21.239 -10.221 -2.785 1.00 91.75 247 ARG A N 1
ATOM 1933 C CA . ARG A 1 247 ? 21.487 -9.217 -3.832 1.00 91.75 247 ARG A CA 1
ATOM 1934 C C . ARG A 1 247 ? 20.203 -8.491 -4.251 1.00 91.75 247 ARG A C 1
ATOM 1936 O O . ARG A 1 247 ? 19.957 -8.282 -5.445 1.00 91.75 247 ARG A O 1
ATOM 1943 N N . LEU A 1 248 ? 19.391 -8.134 -3.260 1.00 92.25 248 LEU A N 1
ATOM 1944 C CA . LEU A 1 248 ? 18.110 -7.446 -3.413 1.00 92.25 248 LEU A CA 1
ATOM 1945 C C . LEU A 1 248 ? 18.148 -6.102 -2.691 1.00 92.25 248 LEU A C 1
ATOM 1947 O O . LEU A 1 248 ? 18.634 -6.021 -1.570 1.00 92.25 248 LEU A O 1
ATOM 1951 N N . ASP A 1 249 ? 17.616 -5.063 -3.318 1.00 92.12 249 ASP A N 1
ATOM 1952 C CA . ASP A 1 249 ? 17.345 -3.772 -2.699 1.00 92.12 249 ASP A CA 1
ATOM 1953 C C . ASP A 1 249 ? 15.859 -3.688 -2.330 1.00 92.12 249 ASP A C 1
ATOM 1955 O O . ASP A 1 249 ? 14.993 -3.527 -3.194 1.00 92.12 249 ASP A O 1
ATOM 1959 N N . PHE A 1 250 ? 15.562 -3.816 -1.035 1.00 90.31 250 PHE A N 1
ATOM 1960 C CA . PHE A 1 250 ? 14.194 -3.709 -0.526 1.00 90.31 250 PHE A CA 1
ATOM 1961 C C . PHE A 1 250 ? 13.659 -2.274 -0.577 1.00 90.31 250 PHE A C 1
ATOM 1963 O O . PHE A 1 250 ? 12.459 -2.088 -0.756 1.00 90.31 250 PHE A O 1
ATOM 1970 N N . GLY A 1 251 ? 14.538 -1.270 -0.522 1.00 88.06 251 GLY A N 1
ATOM 1971 C CA . GLY A 1 251 ? 14.160 0.128 -0.717 1.00 88.06 251 GLY A CA 1
ATOM 1972 C C . GLY A 1 251 ? 13.710 0.389 -2.153 1.00 88.06 251 GLY A C 1
ATOM 1973 O O . GLY A 1 251 ? 12.699 1.039 -2.378 1.00 88.06 251 GLY A O 1
ATOM 1974 N N . LEU A 1 252 ? 14.394 -0.194 -3.140 1.00 88.94 252 LEU A N 1
ATOM 1975 C CA . LEU A 1 252 ? 13.967 -0.101 -4.539 1.00 88.94 252 LEU A CA 1
ATOM 1976 C C . LEU A 1 252 ? 12.608 -0.782 -4.778 1.00 88.94 252 LEU A C 1
ATOM 1978 O O . LEU A 1 252 ? 11.756 -0.233 -5.472 1.00 88.94 252 LEU A O 1
ATOM 1982 N N . MET A 1 253 ? 12.393 -1.972 -4.206 1.00 90.31 253 MET A N 1
ATOM 1983 C CA . MET A 1 253 ? 11.113 -2.683 -4.334 1.00 90.31 253 MET A CA 1
ATOM 1984 C C . MET A 1 253 ? 9.963 -1.932 -3.655 1.00 90.31 253 MET A C 1
ATOM 1986 O O . MET A 1 253 ? 8.858 -1.910 -4.192 1.00 90.31 253 MET A O 1
ATOM 1990 N N . HIS A 1 254 ? 10.225 -1.278 -2.523 1.00 88.38 254 HIS A N 1
ATOM 1991 C CA . HIS A 1 254 ? 9.277 -0.386 -1.860 1.00 88.38 254 HIS A CA 1
ATOM 1992 C C . HIS A 1 254 ? 8.803 0.742 -2.796 1.00 88.38 254 HIS A C 1
ATOM 1994 O O . HIS A 1 254 ? 7.605 0.920 -3.009 1.00 88.38 254 HIS A O 1
ATOM 2000 N N . GLU A 1 255 ? 9.719 1.416 -3.492 1.00 85.56 255 GLU A N 1
ATOM 2001 C CA . GLU A 1 255 ? 9.348 2.450 -4.470 1.00 85.56 255 GLU A CA 1
ATOM 2002 C C . GLU A 1 255 ? 8.529 1.902 -5.659 1.00 85.56 255 GLU A C 1
ATOM 2004 O O . GLU A 1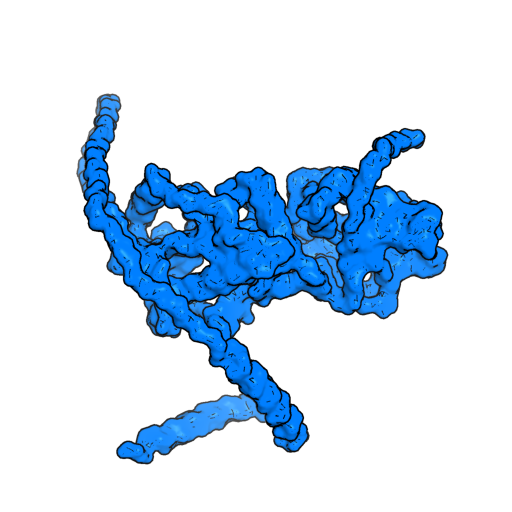 255 ? 7.624 2.559 -6.197 1.00 85.56 255 GLU A O 1
ATOM 2009 N N . TRP A 1 256 ? 8.816 0.667 -6.079 1.00 88.06 256 TRP A N 1
ATOM 2010 C CA . TRP A 1 256 ? 8.046 -0.016 -7.119 1.00 88.06 256 TRP A CA 1
ATOM 2011 C C . TRP A 1 256 ? 6.629 -0.349 -6.662 1.00 88.06 256 TRP A C 1
ATOM 2013 O O . TRP A 1 256 ? 5.708 -0.288 -7.476 1.00 88.06 256 TRP A O 1
ATOM 2023 N N . ILE A 1 257 ? 6.418 -0.640 -5.377 1.00 86.31 257 ILE A N 1
ATOM 2024 C CA . ILE A 1 257 ? 5.076 -0.847 -4.828 1.00 86.31 257 ILE A CA 1
ATOM 2025 C C . ILE A 1 257 ? 4.207 0.393 -5.022 1.00 86.31 257 ILE A C 1
ATOM 2027 O O . ILE A 1 257 ? 3.107 0.296 -5.569 1.00 86.31 257 ILE A O 1
ATOM 2031 N N . HIS A 1 258 ? 4.715 1.567 -4.663 1.00 83.31 258 HIS A N 1
ATOM 2032 C CA . HIS A 1 258 ? 3.996 2.823 -4.865 1.00 83.31 258 HIS A CA 1
ATOM 2033 C C . HIS A 1 258 ? 3.759 3.113 -6.345 1.00 83.31 258 HIS A C 1
ATOM 2035 O O . HIS A 1 258 ? 2.671 3.522 -6.748 1.00 83.31 258 HIS A O 1
ATOM 2041 N N . THR A 1 259 ? 4.757 2.845 -7.183 1.00 80.38 259 THR A N 1
ATOM 2042 C CA . THR A 1 259 ? 4.698 3.211 -8.598 1.00 80.38 259 THR A CA 1
ATOM 2043 C C . THR A 1 259 ? 3.847 2.260 -9.440 1.00 80.38 259 THR A C 1
ATOM 2045 O O . THR A 1 259 ? 3.206 2.713 -10.385 1.00 80.38 259 THR A O 1
ATOM 2048 N N . ILE A 1 260 ? 3.806 0.968 -9.123 1.00 85.44 260 ILE A N 1
ATOM 2049 C CA . ILE A 1 260 ? 3.069 -0.045 -9.895 1.00 85.44 260 ILE A CA 1
ATOM 2050 C C . ILE A 1 260 ? 1.717 -0.319 -9.235 1.00 85.44 260 ILE A C 1
ATOM 2052 O O . ILE A 1 260 ? 0.673 -0.219 -9.871 1.00 85.44 260 ILE A O 1
ATOM 2056 N N . PHE A 1 261 ? 1.730 -0.623 -7.938 1.00 85.69 261 PHE A N 1
ATOM 2057 C CA . PHE A 1 261 ? 0.554 -1.074 -7.201 1.00 85.69 261 PHE A CA 1
ATOM 2058 C C . PHE A 1 261 ? -0.193 0.070 -6.520 1.00 85.69 261 PHE A C 1
ATOM 2060 O O . PHE A 1 261 ? -1.258 -0.172 -5.960 1.00 85.69 261 PHE A O 1
ATOM 2067 N N . LYS A 1 262 ? 0.319 1.306 -6.553 1.00 84.31 262 LYS A N 1
ATOM 2068 C CA . LYS A 1 262 ? -0.343 2.485 -5.967 1.00 84.31 262 LYS A CA 1
ATOM 2069 C C . LYS A 1 262 ? -0.767 2.249 -4.514 1.00 84.31 262 LYS A C 1
ATOM 2071 O O . LYS A 1 262 ? -1.848 2.668 -4.115 1.00 84.31 262 LYS A O 1
ATOM 2076 N N . LEU A 1 263 ? 0.032 1.498 -3.757 1.00 86.00 263 LEU A N 1
ATOM 2077 C CA . LEU A 1 263 ? -0.260 1.251 -2.348 1.00 86.00 263 LEU A CA 1
ATOM 2078 C C . LEU A 1 263 ? 0.227 2.439 -1.504 1.00 86.00 263 LEU A C 1
ATOM 2080 O O . LEU A 1 263 ? 1.195 3.093 -1.901 1.00 86.00 263 LEU A O 1
ATOM 2084 N N . PRO A 1 264 ? -0.435 2.756 -0.381 1.00 80.31 264 PRO A N 1
ATOM 2085 C CA . PRO A 1 264 ? 0.037 3.758 0.565 1.00 80.31 264 PRO A CA 1
ATOM 2086 C C . PRO A 1 264 ? 1.283 3.298 1.320 1.00 80.31 264 PRO A C 1
ATOM 2088 O O . PRO A 1 264 ? 1.521 2.104 1.462 1.00 80.31 264 PRO A O 1
ATOM 2091 N N . ASP A 1 265 ? 2.014 4.239 1.915 1.00 77.19 265 ASP A N 1
ATOM 2092 C CA . ASP A 1 265 ? 2.934 3.904 3.004 1.00 77.19 265 ASP A CA 1
ATOM 2093 C C . ASP A 1 265 ? 2.160 3.361 4.209 1.00 77.19 265 ASP A C 1
ATOM 2095 O O . ASP A 1 265 ? 1.263 4.016 4.747 1.00 77.19 265 ASP A O 1
ATOM 2099 N N . HIS A 1 266 ? 2.508 2.163 4.672 1.00 70.25 266 HIS A N 1
ATOM 2100 C CA . HIS A 1 266 ? 1.753 1.462 5.712 1.00 70.25 266 HIS A CA 1
ATOM 2101 C C . HIS A 1 266 ? 2.310 1.622 7.121 1.00 70.25 266 HIS A C 1
ATOM 2103 O O . HIS A 1 266 ? 2.130 0.701 7.916 1.00 70.25 266 HIS A O 1
ATOM 2109 N N . TYR A 1 267 ? 2.924 2.759 7.485 1.00 63.03 267 TYR A N 1
ATOM 2110 C CA . TYR A 1 267 ? 3.563 2.935 8.801 1.00 63.03 267 TYR A CA 1
ATOM 2111 C C . TYR A 1 267 ? 2.740 2.304 9.938 1.00 63.03 267 TYR A C 1
ATOM 2113 O O . TYR A 1 267 ? 1.576 2.661 10.171 1.00 63.03 267 TYR A O 1
ATOM 2121 N N . ALA A 1 268 ? 3.323 1.287 10.581 1.00 57.19 268 ALA A N 1
ATOM 2122 C CA . ALA A 1 268 ? 2.672 0.511 11.627 1.00 57.19 268 ALA A CA 1
ATOM 2123 C C . ALA A 1 268 ? 2.282 1.472 12.755 1.00 57.19 268 ALA A C 1
ATOM 2125 O O . ALA A 1 268 ? 3.176 2.075 13.347 1.00 57.19 268 ALA A O 1
ATOM 2126 N N . LEU A 1 269 ? 0.961 1.685 12.910 1.00 60.47 269 LEU A N 1
ATOM 2127 C CA . LEU A 1 269 ? 0.280 2.586 13.857 1.00 60.47 269 LEU A CA 1
ATOM 2128 C C . LEU A 1 269 ? 1.245 3.542 14.577 1.00 60.47 269 LEU A C 1
ATOM 2130 O O . LEU A 1 269 ? 1.525 3.402 15.764 1.00 60.47 269 LEU A O 1
ATOM 2134 N N . ASP A 1 270 ? 1.816 4.479 13.820 1.00 55.66 270 ASP A N 1
ATOM 2135 C CA . ASP A 1 270 ? 2.728 5.467 14.387 1.00 55.66 270 ASP A CA 1
ATOM 2136 C C . ASP A 1 270 ? 1.874 6.593 14.952 1.00 55.66 270 ASP A C 1
ATOM 2138 O O . ASP A 1 270 ? 1.145 7.219 14.182 1.00 55.66 270 ASP A O 1
ATOM 2142 N N . PHE A 1 271 ? 1.855 6.793 16.267 1.00 59.31 271 PHE A N 1
ATOM 2143 C CA . PHE A 1 271 ? 1.084 7.861 16.887 1.00 59.31 271 PHE A CA 1
ATOM 2144 C C . PHE A 1 271 ? 1.986 8.763 17.732 1.00 59.31 271 PHE A C 1
ATOM 2146 O O . PHE A 1 271 ? 2.656 8.327 18.667 1.00 59.31 271 PHE A O 1
ATOM 2153 N N . HIS A 1 272 ? 1.928 10.062 17.432 1.00 57.38 272 HIS A N 1
ATOM 2154 C CA . HIS A 1 272 ? 2.676 11.100 18.137 1.00 57.38 272 HIS A CA 1
ATOM 2155 C C . HIS A 1 272 ? 1.707 12.062 18.822 1.00 57.38 272 HIS A C 1
ATOM 2157 O O . HIS A 1 272 ? 1.240 13.035 18.229 1.00 57.38 272 HIS A O 1
ATOM 2163 N N . ALA A 1 273 ? 1.429 11.823 20.101 1.00 57.16 273 ALA A N 1
ATOM 2164 C CA . ALA A 1 273 ? 0.698 12.764 20.939 1.00 57.16 273 ALA A CA 1
ATOM 2165 C C . ALA A 1 273 ? 1.588 13.973 21.260 1.00 57.16 273 ALA A C 1
ATOM 2167 O O . ALA A 1 273 ? 2.447 13.919 22.141 1.00 57.16 273 ALA A O 1
ATOM 2168 N N . GLN A 1 274 ? 1.382 15.091 20.565 1.00 56.88 274 GLN A N 1
ATOM 2169 C CA . GLN A 1 274 ? 2.115 16.323 20.863 1.00 56.88 274 GLN A CA 1
ATOM 2170 C C . GLN A 1 274 ? 1.685 16.947 22.193 1.00 56.88 274 GLN A C 1
ATOM 2172 O O . GLN A 1 274 ? 0.504 17.169 22.421 1.00 56.88 274 GLN A O 1
ATOM 2177 N N . TYR A 1 275 ? 2.667 17.317 23.017 1.00 49.44 275 TYR A N 1
ATOM 2178 C CA . TYR A 1 275 ? 2.558 17.768 24.412 1.00 49.44 275 TYR A CA 1
ATOM 2179 C C . TYR A 1 275 ? 1.624 18.961 24.725 1.00 49.44 275 TYR A C 1
ATOM 2181 O O . TYR A 1 275 ? 1.408 19.241 25.904 1.00 49.44 275 TYR A O 1
ATOM 2189 N N . ASP A 1 276 ? 1.053 19.641 23.728 1.00 50.03 276 ASP A N 1
ATOM 2190 C CA . ASP A 1 276 ? 0.312 20.898 23.923 1.00 50.03 276 ASP A CA 1
ATOM 2191 C C . ASP A 1 276 ? -1.217 20.723 24.087 1.00 50.03 276 ASP A C 1
ATOM 2193 O O . ASP A 1 276 ? -1.931 21.702 24.318 1.00 50.03 276 ASP A O 1
ATOM 2197 N N . VAL A 1 277 ? -1.745 19.489 24.034 1.00 53.41 277 VAL A N 1
ATOM 2198 C CA . VAL A 1 277 ? -3.168 19.186 24.314 1.00 53.41 277 VAL A CA 1
ATOM 2199 C C . VAL A 1 277 ? -3.312 18.556 25.706 1.00 53.41 277 VAL A C 1
ATOM 2201 O O . VAL A 1 277 ? -3.320 17.340 25.869 1.00 53.41 277 VAL A O 1
ATOM 2204 N N . TYR A 1 278 ? -3.398 19.399 26.735 1.00 56.25 278 TYR A N 1
ATOM 2205 C CA . TYR A 1 278 ? -3.159 18.991 28.126 1.00 56.25 278 TYR A CA 1
ATOM 2206 C C . TYR A 1 278 ? -4.119 17.938 28.709 1.00 56.25 278 TYR A C 1
ATOM 2208 O O . TYR A 1 278 ? -3.672 17.123 29.513 1.00 56.25 278 TYR A O 1
ATOM 2216 N N . ASP A 1 279 ? -5.395 17.902 28.315 1.00 65.25 279 ASP A N 1
ATOM 2217 C CA . ASP A 1 279 ? -6.385 17.096 29.051 1.00 65.25 279 ASP A CA 1
ATOM 2218 C C . ASP A 1 279 ? -6.439 15.625 28.606 1.00 65.25 279 ASP A C 1
ATOM 2220 O O . ASP A 1 279 ? -6.411 14.731 29.445 1.00 65.25 279 ASP A O 1
ATOM 2224 N N . ILE A 1 280 ? -6.458 15.347 27.297 1.00 67.38 280 ILE A N 1
ATOM 2225 C CA . ILE A 1 280 ? -6.505 13.962 26.780 1.00 67.38 280 ILE A CA 1
ATOM 2226 C C . ILE A 1 280 ? -5.169 13.260 27.018 1.00 67.38 280 ILE A C 1
ATOM 2228 O O . ILE A 1 280 ? -5.117 12.092 27.393 1.00 67.38 280 ILE A O 1
ATOM 2232 N N . LEU A 1 281 ? -4.067 13.984 26.815 1.00 67.62 281 LEU A N 1
ATOM 2233 C CA . LEU A 1 281 ? -2.728 13.413 26.912 1.00 67.62 281 LEU A CA 1
ATOM 2234 C C . LEU A 1 281 ? -2.334 13.095 28.346 1.00 67.62 281 LEU A C 1
ATOM 2236 O O . LEU A 1 281 ? -1.558 12.166 28.559 1.00 67.62 281 LEU A O 1
ATOM 2240 N N . ALA A 1 282 ? -2.883 13.818 29.327 1.00 70.75 282 ALA A N 1
ATOM 2241 C CA . ALA A 1 282 ? -2.684 13.506 30.737 1.00 70.75 282 ALA A CA 1
ATOM 2242 C C . ALA A 1 282 ? -3.194 12.103 31.102 1.00 70.75 282 ALA A C 1
ATOM 2244 O O . ALA A 1 282 ? -2.627 11.475 31.993 1.00 70.75 282 ALA A O 1
ATOM 2245 N N . GLU A 1 283 ? -4.215 11.604 30.401 1.00 69.94 283 GLU A N 1
ATOM 2246 C CA . GLU A 1 283 ? -4.791 10.274 30.624 1.00 69.94 283 GLU A CA 1
ATOM 2247 C C . GLU A 1 283 ? -4.029 9.157 29.893 1.00 69.94 283 GLU A C 1
ATOM 2249 O O . GLU A 1 283 ? -4.140 7.991 30.267 1.00 69.94 283 GLU A O 1
ATOM 2254 N N . ILE A 1 284 ? -3.228 9.502 28.879 1.00 79.69 284 ILE A N 1
ATOM 2255 C CA . ILE A 1 284 ? -2.344 8.562 28.183 1.00 79.69 284 ILE A CA 1
ATOM 2256 C C . ILE A 1 284 ? -1.064 8.383 29.017 1.00 79.69 284 ILE A C 1
ATOM 2258 O O . ILE A 1 284 ? -0.416 9.393 29.340 1.00 79.69 284 ILE A O 1
ATOM 2262 N N . PRO A 1 285 ? -0.653 7.136 29.336 1.00 80.69 285 PRO A N 1
ATOM 2263 C CA . PRO A 1 285 ? 0.626 6.860 29.977 1.00 80.69 285 PRO A CA 1
ATOM 2264 C C . PRO A 1 285 ? 1.766 7.549 29.233 1.00 80.69 285 PRO A C 1
ATOM 2266 O O . PRO A 1 285 ? 1.824 7.521 28.006 1.00 80.69 285 PRO A O 1
ATOM 2269 N N . GLU A 1 286 ? 2.690 8.174 29.961 1.00 78.50 286 GLU A N 1
ATOM 2270 C CA . GLU A 1 286 ? 3.762 8.971 29.350 1.00 78.50 286 GLU A CA 1
ATOM 2271 C C . GLU A 1 286 ? 4.589 8.165 28.336 1.00 78.50 286 GLU A C 1
ATOM 2273 O O . GLU A 1 286 ? 4.896 8.666 27.256 1.00 78.50 286 GLU A O 1
ATOM 2278 N N . SER A 1 287 ? 4.854 6.890 28.637 1.00 75.00 287 SER A N 1
ATOM 2279 C CA . SER A 1 287 ? 5.559 5.954 27.755 1.00 75.00 287 SER A CA 1
ATOM 2280 C C . SER A 1 287 ? 4.832 5.667 26.435 1.00 75.00 287 SER A C 1
ATOM 2282 O O . SER A 1 287 ? 5.464 5.193 25.498 1.00 75.00 287 SER A O 1
ATOM 2284 N N . TRP A 1 288 ? 3.531 5.951 26.339 1.00 75.44 288 TRP A N 1
ATOM 2285 C CA . TRP A 1 288 ? 2.710 5.681 25.156 1.00 75.44 288 TRP A CA 1
ATOM 2286 C C . TRP A 1 288 ? 2.524 6.915 24.264 1.00 75.44 288 TRP A C 1
ATOM 2288 O O . TRP A 1 288 ? 2.014 6.804 23.154 1.00 75.44 288 TRP A O 1
ATOM 2298 N N . ARG A 1 289 ? 2.907 8.111 24.729 1.00 73.94 289 ARG A N 1
ATOM 2299 C CA . ARG A 1 289 ? 2.642 9.369 24.004 1.00 73.94 289 ARG A CA 1
ATOM 2300 C C . ARG A 1 289 ? 3.467 9.526 22.718 1.00 73.94 289 ARG A C 1
ATOM 2302 O O . ARG A 1 289 ? 3.078 10.297 21.851 1.00 73.94 289 ARG A O 1
ATOM 2309 N N . PHE A 1 290 ? 4.566 8.785 22.585 1.00 62.66 290 PHE A N 1
ATOM 2310 C CA . PHE A 1 290 ? 5.457 8.777 21.407 1.00 62.66 290 PHE A CA 1
ATOM 2311 C C . PHE A 1 290 ? 5.529 7.391 20.783 1.00 62.66 290 PHE A C 1
ATOM 2313 O O . PHE A 1 290 ? 6.592 6.935 20.363 1.00 62.66 290 PHE A O 1
ATOM 2320 N N . TYR A 1 291 ? 4.419 6.666 20.859 1.00 59.38 291 TYR A N 1
ATOM 2321 C CA . TYR A 1 291 ? 4.424 5.250 20.595 1.00 59.38 291 TYR A CA 1
ATOM 2322 C C . TYR A 1 291 ? 4.120 4.925 19.133 1.00 59.38 291 TYR A C 1
ATOM 2324 O O . TYR A 1 291 ? 3.083 5.305 18.593 1.00 59.38 291 TYR A O 1
ATOM 2332 N N . SER A 1 292 ? 5.007 4.129 18.536 1.00 60.38 292 SER A N 1
ATOM 2333 C CA . SER A 1 292 ? 4.766 3.431 17.276 1.00 60.38 292 SER A CA 1
ATOM 2334 C C . SER A 1 292 ? 4.418 1.981 17.576 1.00 60.38 292 SER A C 1
ATOM 2336 O O . SER A 1 292 ? 5.279 1.250 18.073 1.00 60.38 292 SER A O 1
ATOM 2338 N N . ALA A 1 293 ? 3.188 1.562 17.252 1.00 53.19 293 ALA A N 1
ATOM 2339 C CA . ALA A 1 293 ? 2.796 0.161 17.356 1.00 53.19 293 ALA A CA 1
ATOM 2340 C C . ALA A 1 293 ? 3.631 -0.707 16.424 1.00 53.19 293 ALA A C 1
ATOM 2342 O O . ALA A 1 293 ? 3.554 -0.605 15.201 1.00 53.19 293 ALA A O 1
ATOM 2343 N N . GLY A 1 294 ? 4.478 -1.533 17.032 1.00 52.62 294 GLY A N 1
ATOM 2344 C CA . GLY A 1 294 ? 5.324 -2.48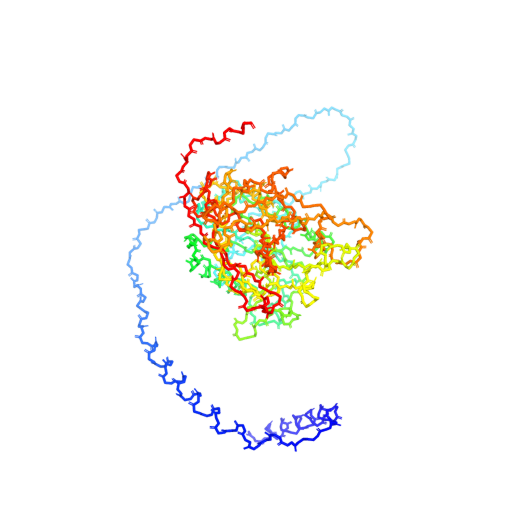4 16.340 1.00 52.62 294 GLY A CA 1
ATOM 2345 C C . GLY A 1 294 ? 4.530 -3.738 16.020 1.00 52.62 294 GLY A C 1
ATOM 2346 O O . GLY A 1 294 ? 4.225 -4.495 16.922 1.00 52.62 294 GLY A O 1
ATOM 2347 N N . GLU A 1 295 ? 4.263 -3.942 14.733 1.00 61.88 295 GLU A N 1
ATOM 2348 C CA . GLU A 1 295 ? 3.815 -5.204 14.135 1.00 61.88 295 GLU A CA 1
ATOM 2349 C C . GLU A 1 295 ? 2.437 -5.729 14.574 1.00 61.88 295 GLU A C 1
ATOM 2351 O O . GLU A 1 295 ? 2.188 -6.104 15.712 1.00 61.88 295 GLU A O 1
ATOM 2356 N N . ARG A 1 296 ? 1.549 -5.858 13.591 1.00 71.06 296 ARG A N 1
ATOM 2357 C CA . ARG A 1 296 ? 0.370 -6.714 13.648 1.00 71.06 296 ARG A CA 1
ATOM 2358 C C . ARG A 1 296 ? 0.503 -7.828 12.604 1.00 71.06 296 ARG A C 1
ATOM 2360 O O . ARG A 1 296 ? 1.224 -7.649 11.615 1.00 71.06 296 ARG A O 1
ATOM 2367 N N . PRO A 1 297 ? -0.184 -8.970 12.771 1.00 70.62 297 PRO A N 1
ATOM 2368 C CA . PRO A 1 297 ? -0.176 -10.039 11.770 1.00 70.62 297 PRO A CA 1
ATOM 2369 C C . PRO A 1 297 ? -0.640 -9.580 10.378 1.00 70.62 297 PRO A C 1
ATOM 2371 O O . PRO A 1 297 ? -0.140 -10.068 9.364 1.00 70.62 297 PRO A O 1
ATOM 2374 N N . ASP A 1 298 ? -1.573 -8.629 10.331 1.00 74.94 298 ASP A N 1
ATOM 2375 C CA . ASP A 1 298 ? -2.180 -8.074 9.121 1.00 74.94 298 ASP A CA 1
ATOM 2376 C C . ASP A 1 298 ? -1.438 -6.852 8.551 1.00 74.94 298 ASP A C 1
ATOM 2378 O O . ASP A 1 298 ? -1.434 -6.661 7.332 1.00 74.94 298 ASP A O 1
ATOM 2382 N N . ILE A 1 299 ? -0.777 -6.068 9.413 1.00 76.81 299 ILE A N 1
ATOM 2383 C CA . ILE A 1 299 ? 0.009 -4.871 9.076 1.00 76.81 299 ILE A CA 1
ATOM 2384 C C . ILE A 1 299 ? 1.349 -4.925 9.828 1.00 76.81 299 ILE A C 1
ATOM 2386 O O . ILE A 1 299 ? 1.412 -4.700 11.035 1.00 76.81 299 ILE A O 1
ATOM 2390 N N . SER A 1 300 ? 2.452 -5.189 9.127 1.00 73.25 300 SER A N 1
ATOM 2391 C CA . SER A 1 300 ? 3.774 -5.389 9.743 1.00 73.25 300 SER A CA 1
ATOM 2392 C C . SER A 1 300 ? 4.833 -4.496 9.112 1.00 73.25 300 SER A C 1
ATOM 2394 O O . SER A 1 300 ? 4.748 -4.196 7.928 1.00 73.25 300 SER A O 1
ATOM 2396 N N . ARG A 1 301 ? 5.890 -4.171 9.875 1.00 71.38 301 ARG A N 1
ATOM 2397 C CA . ARG A 1 301 ? 7.119 -3.507 9.390 1.00 71.38 301 ARG A CA 1
ATOM 2398 C C . ARG A 1 301 ? 7.812 -4.254 8.246 1.00 71.38 301 ARG A C 1
ATOM 2400 O O . ARG A 1 301 ? 8.607 -3.658 7.531 1.00 71.38 301 ARG A O 1
ATOM 2407 N N . ASN A 1 302 ? 7.498 -5.537 8.073 1.00 77.50 302 ASN A N 1
ATOM 2408 C CA . ASN A 1 302 ? 8.022 -6.367 6.994 1.00 77.50 302 ASN A CA 1
ATOM 2409 C C . ASN A 1 302 ? 7.152 -6.348 5.720 1.00 77.50 302 ASN A C 1
ATOM 2411 O O . ASN A 1 302 ? 7.499 -7.052 4.769 1.00 77.50 302 ASN A O 1
ATOM 2415 N N . ASP A 1 303 ? 6.032 -5.612 5.694 1.00 83.50 303 ASP A N 1
ATOM 2416 C CA . ASP A 1 303 ? 5.230 -5.411 4.477 1.00 83.50 303 ASP A CA 1
ATOM 2417 C C . ASP A 1 303 ? 6.017 -4.607 3.429 1.00 83.50 303 ASP A C 1
ATOM 2419 O O . ASP A 1 303 ? 6.688 -3.654 3.800 1.00 83.50 303 ASP A O 1
ATOM 2423 N N . PHE A 1 304 ? 5.943 -4.927 2.136 1.00 79.25 304 PHE A N 1
ATOM 2424 C CA . PHE A 1 304 ? 6.618 -4.137 1.099 1.00 79.25 304 PHE A CA 1
ATOM 2425 C C . PHE A 1 304 ? 6.177 -2.667 1.044 1.00 79.25 304 PHE A C 1
ATOM 2427 O O . PHE A 1 304 ? 6.970 -1.795 0.696 1.00 79.25 304 PHE A O 1
ATOM 2434 N N . ALA A 1 305 ? 4.920 -2.388 1.388 1.00 77.44 305 ALA A N 1
ATOM 2435 C CA . ALA A 1 305 ? 4.379 -1.038 1.481 1.00 77.44 305 ALA A CA 1
ATOM 2436 C C . ALA A 1 305 ? 4.877 -0.286 2.733 1.00 77.44 305 ALA A C 1
ATOM 2438 O O . ALA A 1 305 ? 4.504 0.861 2.963 1.00 77.44 305 ALA A O 1
ATOM 2439 N N . MET A 1 306 ? 5.708 -0.912 3.573 1.00 74.44 306 MET A N 1
ATOM 2440 C CA . MET A 1 306 ? 6.434 -0.214 4.627 1.00 74.44 306 MET A CA 1
ATOM 2441 C C . MET A 1 306 ? 7.734 0.368 4.103 1.00 74.44 306 MET A C 1
ATOM 2443 O O . MET A 1 306 ? 8.540 -0.339 3.498 1.00 74.44 306 MET A O 1
ATOM 2447 N N . GLY A 1 307 ? 7.980 1.628 4.458 1.00 62.44 307 GLY A N 1
ATOM 2448 C CA . GLY A 1 307 ? 9.274 2.259 4.256 1.00 62.44 307 GLY A CA 1
ATOM 2449 C C . GLY A 1 307 ? 10.422 1.419 4.816 1.00 62.44 307 GLY A C 1
ATOM 2450 O O . GLY A 1 307 ? 10.345 0.811 5.888 1.00 62.44 307 GLY A O 1
ATOM 2451 N N . GLY A 1 308 ? 11.528 1.426 4.088 1.00 59.28 308 GLY A N 1
ATOM 2452 C CA . GLY A 1 308 ? 12.798 0.908 4.551 1.00 59.28 308 GLY A CA 1
ATOM 2453 C C . GLY A 1 308 ? 13.072 -0.550 4.200 1.00 59.28 308 GLY A C 1
ATOM 2454 O O . GLY A 1 308 ? 13.843 -0.799 3.293 1.00 59.28 308 GLY A O 1
ATOM 2455 N N . SER A 1 309 ? 12.517 -1.543 4.889 1.00 65.19 309 SER A N 1
ATOM 2456 C CA . SER A 1 309 ? 13.034 -2.930 4.797 1.00 65.19 309 SER A CA 1
ATOM 2457 C C . SER A 1 309 ? 11.977 -4.012 4.572 1.00 65.19 309 SER A C 1
ATOM 2459 O O . SER A 1 309 ? 12.212 -5.182 4.882 1.00 65.19 309 SER A O 1
ATOM 2461 N N . GLY A 1 310 ? 10.804 -3.634 4.065 1.00 75.44 310 GLY A N 1
ATOM 2462 C CA . GLY A 1 310 ? 9.733 -4.567 3.734 1.00 75.44 310 GLY A CA 1
ATOM 2463 C C . GLY A 1 310 ? 10.175 -5.633 2.732 1.00 75.44 310 GLY A C 1
ATOM 2464 O O . GLY A 1 310 ? 10.729 -5.305 1.687 1.00 75.44 310 GLY A O 1
ATOM 2465 N N . SER A 1 311 ? 9.926 -6.909 3.029 1.00 80.62 311 SER A N 1
ATOM 2466 C CA . SER A 1 311 ? 10.346 -8.040 2.178 1.00 80.62 311 SER A CA 1
ATOM 2467 C C . SER A 1 311 ? 9.218 -8.999 1.799 1.00 80.62 311 SER A C 1
ATOM 2469 O O . SER A 1 311 ? 9.459 -9.912 1.012 1.00 80.62 311 SER A O 1
ATOM 2471 N N . THR A 1 312 ? 8.015 -8.783 2.339 1.00 83.19 312 THR A N 1
ATOM 2472 C CA . THR A 1 312 ? 6.842 -9.665 2.215 1.00 83.19 312 THR A CA 1
ATOM 2473 C C . THR A 1 312 ? 5.592 -8.840 1.919 1.00 83.19 312 THR A C 1
ATOM 2475 O O . THR A 1 312 ? 5.513 -7.705 2.371 1.00 83.19 312 THR A O 1
ATOM 2478 N N . LEU A 1 313 ? 4.583 -9.380 1.231 1.00 85.62 313 LEU A N 1
ATOM 2479 C CA . LEU A 1 313 ? 3.271 -8.723 1.119 1.00 85.62 313 LEU A CA 1
ATOM 2480 C C . LEU A 1 313 ? 2.355 -9.209 2.255 1.00 85.62 313 LEU A C 1
ATOM 2482 O O . LEU A 1 313 ? 2.088 -10.406 2.351 1.00 85.62 313 LEU A O 1
ATOM 2486 N N . ARG A 1 314 ? 1.884 -8.319 3.141 1.00 86.69 314 ARG A N 1
ATOM 2487 C CA . ARG A 1 314 ? 0.986 -8.696 4.250 1.00 86.69 314 ARG A CA 1
ATOM 2488 C C . ARG A 1 314 ? -0.474 -8.583 3.851 1.00 86.69 314 ARG A C 1
ATOM 2490 O O . ARG A 1 314 ? -0.828 -8.041 2.805 1.00 86.69 314 ARG A O 1
ATOM 2497 N N . ARG A 1 315 ? -1.320 -9.120 4.732 1.00 87.75 315 ARG A N 1
ATOM 2498 C CA . ARG A 1 315 ? -2.758 -9.282 4.527 1.00 87.75 315 ARG A CA 1
ATOM 2499 C C . ARG A 1 315 ? -3.443 -7.985 4.116 1.00 87.75 315 ARG A C 1
ATOM 2501 O O . ARG A 1 315 ? -4.248 -8.018 3.196 1.00 87.75 315 ARG A O 1
ATOM 2508 N N . TYR A 1 316 ? -3.117 -6.856 4.747 1.00 88.88 316 TYR A N 1
ATOM 2509 C CA . TYR A 1 316 ? -3.740 -5.580 4.395 1.00 88.88 316 TYR A CA 1
ATOM 2510 C C . TYR A 1 316 ? -3.463 -5.185 2.938 1.00 88.88 316 TYR A C 1
ATOM 2512 O O . TYR A 1 316 ? -4.396 -4.961 2.168 1.00 88.88 316 TYR A O 1
ATOM 2520 N N . SER A 1 317 ? -2.189 -5.170 2.536 1.00 89.44 317 SER A N 1
ATOM 2521 C CA . SER A 1 317 ? -1.782 -4.862 1.163 1.00 89.44 317 SER A CA 1
ATOM 2522 C C . SER A 1 317 ? -2.369 -5.872 0.168 1.00 89.44 317 SER A C 1
ATOM 2524 O O . SER A 1 317 ? -2.871 -5.485 -0.884 1.00 89.44 317 SER A O 1
ATOM 2526 N N . ALA A 1 318 ? -2.378 -7.162 0.515 1.00 90.62 318 ALA A N 1
ATOM 2527 C CA . ALA A 1 318 ? -2.952 -8.223 -0.312 1.00 90.62 318 ALA A CA 1
ATOM 2528 C C . ALA A 1 318 ? -4.471 -8.064 -0.515 1.00 90.62 318 ALA A C 1
ATOM 2530 O O . ALA A 1 318 ? -4.956 -8.137 -1.645 1.00 90.62 318 ALA A O 1
ATOM 2531 N N . LEU A 1 319 ? -5.222 -7.784 0.555 1.00 92.12 319 LEU A N 1
ATOM 2532 C CA . LEU A 1 319 ? -6.660 -7.520 0.490 1.00 92.12 319 LEU A CA 1
ATOM 2533 C C . LEU A 1 319 ? -6.972 -6.247 -0.298 1.00 92.12 319 LEU A C 1
ATOM 2535 O O . LEU A 1 319 ? -7.930 -6.248 -1.064 1.00 92.12 319 LEU A O 1
ATOM 2539 N N . GLN A 1 320 ? -6.149 -5.200 -0.192 1.00 91.12 320 GLN A N 1
ATOM 2540 C CA . GLN A 1 320 ? -6.316 -3.993 -1.004 1.00 91.12 320 GLN A CA 1
ATOM 2541 C C . GLN A 1 320 ? -6.201 -4.304 -2.507 1.00 91.12 320 GLN A C 1
ATOM 2543 O O . GLN A 1 320 ? -7.015 -3.833 -3.306 1.00 91.12 320 GLN A O 1
ATOM 2548 N N . LEU A 1 321 ? -5.230 -5.134 -2.907 1.00 90.88 321 LEU A N 1
ATOM 2549 C CA . LEU A 1 321 ? -5.094 -5.584 -4.298 1.00 90.88 321 LEU A CA 1
ATOM 2550 C C . LEU A 1 321 ? -6.263 -6.486 -4.727 1.00 90.88 321 LEU A C 1
ATOM 2552 O O . LEU A 1 321 ? -6.797 -6.319 -5.825 1.00 90.88 321 LEU A O 1
ATOM 2556 N N . ALA A 1 322 ? -6.713 -7.395 -3.860 1.00 90.81 322 ALA A N 1
ATOM 2557 C CA . ALA A 1 322 ? -7.870 -8.250 -4.129 1.00 90.81 322 ALA A CA 1
ATOM 2558 C C . ALA A 1 322 ? -9.166 -7.438 -4.302 1.00 90.81 322 ALA A C 1
ATOM 2560 O O . ALA A 1 322 ? -9.932 -7.679 -5.236 1.00 90.81 322 ALA A O 1
ATOM 2561 N N . GLU A 1 323 ? -9.382 -6.423 -3.467 1.00 90.25 323 GLU A N 1
ATOM 2562 C CA . GLU A 1 323 ? -10.504 -5.491 -3.579 1.00 90.25 323 GLU A CA 1
ATOM 2563 C C . GLU A 1 323 ? -10.411 -4.653 -4.863 1.00 90.25 323 GLU A C 1
ATOM 2565 O O . GLU A 1 323 ? -11.415 -4.344 -5.511 1.00 90.25 323 GLU A O 1
ATOM 2570 N N . ARG A 1 324 ? -9.197 -4.282 -5.286 1.00 88.94 324 ARG A N 1
ATOM 2571 C CA . ARG A 1 324 ? -8.988 -3.610 -6.574 1.00 88.94 324 ARG A CA 1
ATOM 2572 C C . ARG A 1 324 ? -9.418 -4.486 -7.750 1.00 88.94 324 ARG A C 1
ATOM 2574 O O . ARG A 1 324 ? -10.099 -4.002 -8.659 1.00 88.94 324 ARG A O 1
ATOM 2581 N N . ARG A 1 325 ? -9.069 -5.773 -7.707 1.00 89.50 325 ARG A N 1
ATOM 2582 C CA . ARG A 1 325 ? -9.529 -6.771 -8.678 1.00 89.50 325 ARG A CA 1
ATOM 2583 C C . ARG A 1 325 ? -11.048 -6.917 -8.649 1.00 89.50 325 ARG A C 1
ATOM 2585 O O . ARG A 1 325 ? -11.670 -6.859 -9.704 1.00 89.50 325 ARG A O 1
ATOM 2592 N N . ALA A 1 326 ? -11.655 -7.044 -7.470 1.00 89.25 326 ALA A N 1
ATOM 2593 C CA . ALA A 1 326 ? -13.106 -7.183 -7.327 1.00 89.25 326 ALA A CA 1
ATOM 2594 C C . ALA A 1 326 ? -13.880 -6.002 -7.947 1.00 89.25 326 ALA A C 1
ATOM 2596 O O . ALA A 1 326 ? -14.959 -6.188 -8.510 1.00 89.25 326 ALA A O 1
ATOM 2597 N N . ARG A 1 3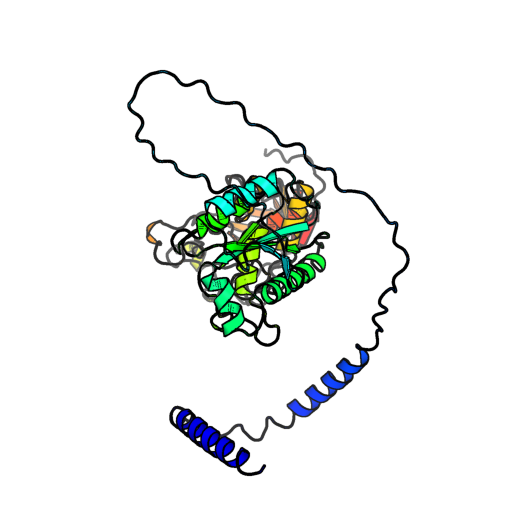27 ? -13.301 -4.796 -7.906 1.00 88.38 327 ARG A N 1
ATOM 2598 C CA . ARG A 1 327 ? -13.847 -3.583 -8.536 1.00 88.38 327 ARG A CA 1
ATOM 2599 C C . ARG A 1 327 ? -13.533 -3.451 -10.033 1.00 88.38 327 ARG A C 1
ATOM 2601 O O . ARG A 1 327 ? -14.082 -2.555 -10.673 1.00 88.38 327 ARG A O 1
ATOM 2608 N N . GLY A 1 328 ? -12.678 -4.312 -10.588 1.00 89.31 328 GLY A N 1
ATOM 2609 C CA . GLY A 1 328 ? -12.295 -4.316 -12.002 1.00 89.31 328 GLY A CA 1
ATOM 2610 C C . GLY A 1 328 ? -11.365 -3.173 -12.409 1.00 89.31 328 GLY A C 1
ATOM 2611 O O . GLY A 1 328 ? -11.381 -2.782 -13.568 1.00 89.31 328 GLY A O 1
ATOM 2612 N N . ILE A 1 329 ? -10.582 -2.618 -11.475 1.00 88.44 329 ILE A N 1
ATOM 2613 C CA . ILE A 1 329 ? -9.790 -1.393 -11.706 1.00 88.44 329 ILE A CA 1
ATOM 2614 C C . ILE A 1 329 ? -8.275 -1.614 -11.649 1.00 88.44 329 ILE A C 1
ATOM 2616 O O . ILE A 1 329 ? -7.526 -0.657 -11.467 1.00 88.44 329 ILE A O 1
ATOM 2620 N N . VAL A 1 330 ? -7.813 -2.863 -11.780 1.00 88.12 330 VAL A N 1
ATOM 2621 C CA . VAL A 1 330 ? -6.390 -3.250 -11.666 1.00 88.12 330 VAL A CA 1
ATOM 2622 C C . VAL A 1 330 ? -5.496 -2.373 -12.545 1.00 88.12 330 VAL A C 1
ATOM 2624 O O . VAL A 1 330 ? -4.541 -1.798 -12.032 1.00 88.12 330 VAL A O 1
ATOM 2627 N N . HIS A 1 331 ? -5.889 -2.191 -13.809 1.00 89.25 331 HIS A N 1
ATOM 2628 C CA . HIS A 1 331 ? -5.159 -1.404 -14.811 1.00 89.25 331 HIS A CA 1
ATOM 2629 C C . HIS A 1 331 ? -5.691 0.028 -14.991 1.00 89.25 331 HIS A C 1
ATOM 2631 O O . HIS A 1 331 ? -5.286 0.748 -15.903 1.00 89.25 331 HIS A O 1
ATOM 2637 N N . GLU A 1 332 ? -6.635 0.475 -14.155 1.00 87.38 332 GLU A N 1
ATOM 2638 C CA . GLU A 1 332 ? -7.202 1.824 -14.243 1.00 87.38 332 GLU A CA 1
ATOM 2639 C C . GLU A 1 332 ? -6.390 2.797 -13.373 1.00 87.38 332 GLU A C 1
ATOM 2641 O O . GLU A 1 332 ? -6.866 3.285 -12.345 1.00 87.38 332 GLU A O 1
ATOM 2646 N N . SER A 1 333 ? -5.159 3.117 -13.794 1.00 78.56 333 SER A N 1
ATOM 2647 C CA . SER A 1 333 ? -4.205 3.947 -13.031 1.00 78.56 333 SER A CA 1
ATOM 2648 C C . SER A 1 333 ? -4.801 5.249 -12.487 1.00 78.56 333 SER A C 1
ATOM 2650 O O . SER A 1 333 ? -4.513 5.627 -11.355 1.00 78.56 333 SER A O 1
ATOM 2652 N N . GLY A 1 334 ? -5.677 5.920 -13.245 1.00 80.69 334 GLY A N 1
ATOM 2653 C CA . GLY A 1 334 ? -6.340 7.153 -12.800 1.00 80.69 334 GLY A CA 1
ATOM 2654 C C . GLY A 1 334 ? -7.284 6.969 -11.603 1.00 80.69 334 GLY A C 1
ATOM 2655 O O . GLY A 1 334 ? -7.466 7.900 -10.825 1.00 80.69 334 GLY A O 1
ATOM 2656 N N . ARG A 1 335 ? -7.856 5.773 -11.427 1.00 85.38 335 ARG A N 1
ATOM 2657 C CA . ARG A 1 335 ? -8.698 5.418 -10.272 1.00 85.38 335 ARG A CA 1
ATOM 2658 C C . ARG A 1 335 ? -7.908 4.764 -9.148 1.00 85.38 335 ARG A C 1
ATOM 2660 O O . ARG A 1 335 ? -8.315 4.882 -8.001 1.00 85.38 335 ARG A O 1
ATOM 2667 N N . ALA A 1 336 ? -6.796 4.104 -9.466 1.00 83.06 336 ALA A N 1
ATOM 2668 C CA . ALA A 1 336 ? -5.911 3.506 -8.472 1.00 83.06 336 ALA A CA 1
ATOM 2669 C C . ALA A 1 336 ? -4.996 4.541 -7.790 1.00 83.06 336 ALA A C 1
ATOM 2671 O O . ALA A 1 336 ? -4.610 4.348 -6.646 1.00 83.06 336 ALA A O 1
ATOM 2672 N N . TRP A 1 337 ? -4.655 5.652 -8.454 1.00 80.19 337 TRP A N 1
ATOM 2673 C CA . TRP A 1 337 ? -3.727 6.657 -7.916 1.00 80.19 337 TRP A CA 1
ATOM 2674 C C . TRP A 1 337 ? -4.142 7.259 -6.560 1.00 80.19 337 TRP A C 1
ATOM 2676 O O . TRP A 1 337 ? -3.292 7.353 -5.674 1.00 80.19 337 TRP A O 1
ATOM 2686 N N . PRO A 1 338 ? -5.423 7.616 -6.322 1.00 81.69 338 PRO A N 1
ATOM 2687 C CA . PRO A 1 338 ? -5.862 8.060 -5.000 1.00 81.69 338 PRO A CA 1
ATOM 2688 C C . PRO A 1 338 ? -5.613 7.031 -3.885 1.00 81.69 338 PRO A C 1
ATOM 2690 O O . PRO A 1 338 ? -5.417 7.435 -2.741 1.00 81.69 338 PRO A O 1
ATOM 2693 N N . GLU A 1 339 ? -5.559 5.732 -4.210 1.00 84.69 339 GLU A N 1
ATOM 2694 C CA . GLU A 1 339 ? -5.334 4.630 -3.259 1.00 84.69 339 GLU A CA 1
ATOM 2695 C C . GLU A 1 339 ? -3.906 4.567 -2.700 1.00 84.69 339 GLU A C 1
ATOM 2697 O O . GLU A 1 339 ? -3.651 3.774 -1.799 1.00 84.69 339 GLU A O 1
ATOM 2702 N N . MET A 1 340 ? -2.998 5.447 -3.149 1.00 79.75 340 MET A N 1
ATOM 2703 C CA . MET A 1 340 ? -1.739 5.741 -2.441 1.00 79.75 340 MET A CA 1
ATOM 2704 C C . MET A 1 340 ? -1.973 6.442 -1.087 1.00 79.75 340 MET A C 1
ATOM 2706 O O . MET A 1 340 ? -1.043 6.713 -0.327 1.00 79.75 340 MET A O 1
ATOM 2710 N N . ASN A 1 341 ? -3.228 6.755 -0.778 1.00 81.00 341 ASN A N 1
ATOM 2711 C CA . ASN A 1 341 ? -3.712 7.151 0.534 1.00 81.00 341 ASN A CA 1
ATOM 2712 C C . ASN A 1 341 ? -4.712 6.111 1.053 1.00 81.00 341 ASN A C 1
ATOM 2714 O O . ASN A 1 341 ? -5.149 5.227 0.318 1.00 81.00 341 ASN A O 1
ATOM 2718 N N . PHE A 1 342 ? -5.130 6.232 2.312 1.00 85.56 342 PHE A N 1
ATOM 2719 C CA . PHE A 1 342 ? -6.124 5.313 2.855 1.00 85.56 342 PHE A CA 1
ATOM 2720 C C . PHE A 1 342 ? -7.513 5.574 2.278 1.00 85.56 342 PHE A C 1
ATOM 2722 O O . PHE A 1 342 ? -8.014 6.701 2.287 1.00 85.56 342 PHE A O 1
ATOM 2729 N N . LEU A 1 343 ? -8.151 4.512 1.792 1.00 88.25 343 LEU A N 1
ATOM 2730 C CA . LEU A 1 343 ? -9.510 4.568 1.275 1.00 88.25 343 LEU A CA 1
ATOM 2731 C C . LEU A 1 343 ? -10.499 4.808 2.419 1.00 88.25 343 LEU A C 1
ATOM 2733 O O . LEU A 1 343 ? -10.402 4.209 3.486 1.00 88.25 343 LEU A O 1
ATOM 2737 N N . ALA A 1 344 ? -11.522 5.625 2.190 1.00 89.69 344 ALA A N 1
ATOM 2738 C CA . ALA A 1 344 ? -12.616 5.825 3.142 1.00 89.69 344 ALA A CA 1
ATOM 2739 C C . ALA A 1 344 ? -13.668 4.692 3.085 1.00 89.69 344 ALA A C 1
ATOM 2741 O O . ALA A 1 344 ? -14.867 4.930 3.232 1.00 89.69 344 ALA A O 1
ATOM 2742 N N . GLN A 1 345 ? -13.236 3.450 2.843 1.00 91.31 345 GLN A N 1
ATOM 2743 C CA . GLN A 1 345 ? -14.106 2.274 2.817 1.00 91.31 345 GLN A CA 1
ATOM 2744 C C . GLN A 1 345 ? -14.366 1.797 4.250 1.00 91.31 345 GLN A C 1
ATOM 2746 O O . GLN A 1 345 ? -13.556 1.090 4.842 1.00 91.31 345 GLN A O 1
ATOM 2751 N N . VAL A 1 346 ? -15.499 2.219 4.810 1.00 91.81 346 VAL A N 1
ATOM 2752 C CA . VAL A 1 346 ? -15.913 1.937 6.192 1.00 91.81 346 VAL A CA 1
ATOM 2753 C C . VAL A 1 346 ? -17.327 1.356 6.180 1.00 91.81 346 VAL A C 1
ATOM 2755 O O . VAL A 1 346 ? -18.169 1.898 5.455 1.00 91.81 346 VAL A O 1
ATOM 2758 N N . PRO A 1 347 ? -17.633 0.314 6.979 1.00 91.38 347 PRO A N 1
ATOM 2759 C CA . PRO A 1 347 ? -18.998 -0.187 7.084 1.00 91.38 347 PRO A CA 1
ATOM 2760 C C . PRO A 1 347 ? -19.971 0.903 7.551 1.00 91.38 347 PRO A C 1
ATOM 2762 O O . PRO A 1 347 ? -19.622 1.757 8.371 1.00 91.38 347 PRO A O 1
ATOM 2765 N N . GLN A 1 348 ? -21.207 0.888 7.044 1.00 85.56 348 GLN A N 1
ATOM 2766 C CA . GLN A 1 348 ? -22.202 1.907 7.408 1.00 85.56 348 GLN A CA 1
ATOM 2767 C C . GLN A 1 348 ? -22.603 1.799 8.881 1.00 85.56 348 GLN A C 1
ATOM 2769 O O . GLN A 1 348 ? -22.766 2.811 9.568 1.00 85.56 348 GLN A O 1
ATOM 2774 N N . SER A 1 349 ? -22.744 0.562 9.357 1.00 89.75 349 SER A N 1
ATOM 2775 C CA . SER A 1 349 ? -23.033 0.245 10.749 1.00 89.75 349 SER A CA 1
ATOM 2776 C C . SER A 1 349 ? -21.860 -0.500 11.369 1.00 89.75 349 SER A C 1
ATOM 2778 O O . SER A 1 349 ? -21.453 -1.554 10.885 1.00 89.75 349 SER A O 1
ATOM 2780 N N . VAL A 1 350 ? -21.318 0.042 12.456 1.00 95.12 350 VAL A N 1
ATOM 2781 C CA . VAL A 1 350 ? -20.255 -0.612 13.218 1.00 95.12 350 VAL A CA 1
ATOM 2782 C C . VAL A 1 350 ? -20.683 -0.717 14.669 1.00 95.12 350 VAL A C 1
ATOM 2784 O O . VAL A 1 350 ? -21.079 0.285 15.274 1.00 95.12 350 VAL A O 1
ATOM 2787 N N . VAL A 1 351 ? -20.572 -1.922 15.220 1.00 96.69 351 VAL A N 1
ATOM 2788 C CA . VAL A 1 351 ? -20.692 -2.187 16.655 1.00 96.69 351 VAL A CA 1
ATOM 2789 C C . VAL A 1 351 ? -19.348 -2.658 17.177 1.00 96.69 351 VAL A C 1
ATOM 2791 O O . VAL A 1 351 ? -18.710 -3.524 16.586 1.00 96.69 351 VAL A O 1
ATOM 2794 N N . TRP A 1 352 ? -18.912 -2.093 18.294 1.00 97.56 352 TRP A N 1
ATOM 2795 C CA . TRP A 1 352 ? -17.799 -2.643 19.054 1.00 97.56 352 TRP A CA 1
ATOM 2796 C C . TRP A 1 352 ? -18.340 -3.548 20.143 1.00 97.56 352 TRP A C 1
ATOM 2798 O O . TRP A 1 352 ? -19.227 -3.136 20.888 1.00 97.56 352 TRP A O 1
ATOM 2808 N N . ASP A 1 353 ? -17.800 -4.758 20.228 1.00 97.25 353 ASP A N 1
ATOM 2809 C CA . ASP A 1 353 ? -18.111 -5.730 21.269 1.00 97.25 353 ASP A CA 1
ATOM 2810 C C . ASP A 1 353 ? -16.872 -5.918 22.149 1.00 97.25 353 ASP A C 1
ATOM 2812 O O . ASP A 1 353 ? -15.861 -6.482 21.726 1.00 97.25 353 ASP A O 1
ATOM 2816 N N . LEU A 1 354 ? -16.943 -5.353 23.357 1.00 96.75 354 LEU A N 1
ATOM 2817 C CA . LEU A 1 354 ? -15.850 -5.303 24.331 1.00 96.75 354 LEU A CA 1
ATOM 2818 C C . LEU A 1 354 ? -16.087 -6.240 25.522 1.00 96.75 354 LEU A C 1
ATOM 2820 O O . LEU A 1 354 ? -15.366 -6.152 26.515 1.00 96.75 354 LEU A O 1
ATOM 2824 N N . GLY A 1 355 ? -17.092 -7.114 25.416 1.00 95.31 355 GLY A N 1
ATOM 2825 C CA . GLY A 1 355 ? -17.403 -8.140 26.399 1.00 95.31 355 GLY A CA 1
ATOM 2826 C C . GLY A 1 355 ? -18.310 -7.672 27.551 1.00 95.31 355 GLY A C 1
ATOM 2827 O O . GLY A 1 355 ? -18.197 -6.543 28.046 1.00 95.31 355 GLY A O 1
ATOM 2828 N N . PRO A 1 356 ? -19.212 -8.547 28.040 1.00 95.81 356 PRO A N 1
ATOM 2829 C CA . PRO A 1 356 ? -20.205 -8.210 29.064 1.00 95.81 356 PRO A CA 1
ATOM 2830 C C . PRO A 1 356 ? -19.590 -7.814 30.414 1.00 95.81 356 PRO A C 1
ATOM 2832 O O . PRO A 1 356 ? -20.228 -7.136 31.216 1.00 95.81 356 PRO A O 1
ATOM 2835 N N . GLU A 1 357 ? -18.341 -8.189 30.686 1.00 95.00 357 GLU A N 1
ATOM 2836 C CA . GLU A 1 357 ? -17.592 -7.750 31.864 1.00 95.00 357 GLU A CA 1
ATOM 2837 C C . GLU A 1 357 ? -17.318 -6.240 31.886 1.00 95.00 357 GLU A C 1
ATOM 2839 O O . GLU A 1 357 ? -16.992 -5.688 32.939 1.00 95.00 357 GLU A O 1
ATOM 2844 N N . ARG A 1 358 ? -17.467 -5.562 30.742 1.00 95.75 358 ARG A N 1
ATOM 2845 C CA . ARG A 1 358 ? -17.331 -4.109 30.601 1.00 95.75 358 ARG A CA 1
ATOM 2846 C C . ARG A 1 358 ? -18.679 -3.389 30.508 1.00 95.75 358 ARG A C 1
ATOM 2848 O O . ARG A 1 358 ? -18.695 -2.179 30.291 1.00 95.75 358 ARG A O 1
ATOM 2855 N N . ALA A 1 359 ? -19.800 -4.085 30.707 1.00 96.75 359 ALA A N 1
ATOM 2856 C CA . ALA A 1 359 ? -21.133 -3.490 30.661 1.00 96.75 359 ALA A CA 1
ATOM 2857 C C . ALA A 1 359 ? -21.236 -2.220 31.528 1.00 96.75 359 ALA A C 1
ATOM 2859 O O . ALA A 1 359 ? -20.791 -2.180 32.679 1.00 96.75 359 ALA A O 1
ATOM 2860 N N . GLY A 1 360 ? -21.814 -1.159 30.963 1.00 96.81 360 GLY A N 1
ATOM 2861 C CA . GLY A 1 360 ? -21.927 0.141 31.622 1.00 96.81 360 GLY A CA 1
ATOM 2862 C C . GLY A 1 360 ? -20.638 0.974 31.668 1.00 96.81 360 GLY A C 1
ATOM 2863 O O . GLY A 1 360 ? -20.655 2.055 32.263 1.00 96.81 360 GLY A O 1
ATOM 2864 N N . ALA A 1 361 ? -19.527 0.537 31.066 1.00 97.75 361 ALA A N 1
ATOM 2865 C CA . ALA A 1 361 ? -18.319 1.357 30.974 1.00 97.75 361 ALA A CA 1
ATOM 2866 C C . ALA A 1 361 ? -18.532 2.575 30.061 1.00 97.75 361 ALA A C 1
ATOM 2868 O O . ALA A 1 361 ? -19.195 2.489 29.027 1.00 97.75 361 ALA A O 1
ATOM 2869 N N . ASN A 1 362 ? -17.947 3.715 30.430 1.00 97.38 362 ASN A N 1
ATOM 2870 C CA . ASN A 1 362 ? -18.007 4.932 29.618 1.00 97.38 362 ASN A CA 1
ATOM 2871 C C . ASN A 1 362 ? -16.959 4.878 28.507 1.00 97.38 362 ASN A C 1
ATOM 2873 O O . ASN A 1 362 ? -15.799 4.574 28.779 1.00 97.38 362 ASN A O 1
ATOM 2877 N N . VAL A 1 363 ? -17.342 5.248 27.288 1.00 97.19 363 VAL A N 1
ATOM 2878 C CA . VAL A 1 363 ? -16.475 5.238 26.105 1.00 97.19 363 VAL A CA 1
ATOM 2879 C C . VAL A 1 363 ? -16.314 6.655 25.566 1.00 97.19 363 VAL A C 1
ATOM 2881 O O . VAL A 1 363 ? -17.300 7.353 25.312 1.00 97.19 363 VAL A O 1
ATOM 2884 N N . LEU A 1 364 ? -15.065 7.071 25.367 1.00 95.00 364 LEU A N 1
ATOM 2885 C CA . LEU A 1 364 ? -14.690 8.294 24.662 1.00 95.00 364 LEU A CA 1
ATOM 2886 C C . LEU A 1 364 ? -13.800 7.923 23.479 1.00 95.00 364 LEU A C 1
ATOM 2888 O O . LEU A 1 364 ? -12.835 7.179 23.647 1.00 95.00 364 LEU A O 1
ATOM 2892 N N . VAL A 1 365 ? -14.103 8.465 22.300 1.00 93.56 365 VAL A N 1
ATOM 2893 C CA . VAL A 1 365 ? -13.283 8.262 21.098 1.00 93.56 365 VAL A CA 1
ATOM 2894 C C . VAL A 1 365 ? -12.810 9.600 20.574 1.00 93.56 365 VAL A C 1
ATOM 2896 O O . VAL A 1 365 ? -13.612 10.502 20.336 1.00 93.56 365 VAL A O 1
ATOM 2899 N N . TYR A 1 366 ? -11.511 9.705 20.350 1.00 88.88 366 TYR A N 1
ATOM 2900 C CA . TYR A 1 366 ? -10.851 10.851 19.748 1.00 88.88 366 TYR A CA 1
ATOM 2901 C C . TYR A 1 366 ? -10.305 10.444 18.385 1.00 88.88 366 TYR A C 1
ATOM 2903 O O . TYR A 1 366 ? -9.894 9.304 18.195 1.00 88.88 366 TYR A O 1
ATOM 2911 N N . ARG A 1 367 ? -10.295 11.380 17.439 1.00 87.94 367 ARG A N 1
ATOM 2912 C CA . ARG A 1 367 ? -9.750 11.178 16.093 1.00 87.94 367 ARG A CA 1
ATOM 2913 C C . ARG A 1 367 ? -8.605 12.147 15.860 1.00 87.94 367 ARG A C 1
ATOM 2915 O O . ARG A 1 367 ? -8.641 13.272 16.377 1.00 87.94 367 ARG A O 1
ATOM 2922 N N . SER A 1 368 ? -7.598 11.711 15.112 1.00 83.00 368 SER A N 1
ATOM 2923 C CA . SER A 1 368 ? -6.518 12.595 14.703 1.00 83.00 368 SER A CA 1
ATOM 2924 C C . SER A 1 368 ? -7.024 13.695 13.759 1.00 83.00 368 SER A C 1
ATOM 2926 O O . SER A 1 368 ? -8.063 13.570 13.109 1.00 83.00 368 SER A O 1
ATOM 2928 N N . GLN A 1 369 ? -6.328 14.826 13.763 1.00 77.44 369 GLN A N 1
ATOM 2929 C CA . GLN A 1 369 ? -6.670 16.048 13.045 1.00 77.44 369 GLN A CA 1
ATOM 2930 C C . GLN A 1 369 ? -5.490 16.507 12.181 1.00 77.44 369 GLN A C 1
ATOM 2932 O O . GLN A 1 369 ? -4.344 16.149 12.480 1.00 77.44 369 GLN A O 1
ATOM 2937 N N . PRO A 1 370 ? -5.749 17.323 11.139 1.00 72.31 370 PRO A N 1
ATOM 2938 C CA . PRO A 1 370 ? -4.680 17.864 10.318 1.00 72.31 370 PRO A CA 1
ATOM 2939 C C . PRO A 1 370 ? -3.715 18.687 11.172 1.00 72.31 370 PRO A C 1
ATOM 2941 O O . PRO A 1 370 ? -4.130 19.439 12.060 1.00 72.31 370 PRO A O 1
ATOM 2944 N N . CYS A 1 371 ? -2.422 18.577 10.882 1.00 67.38 371 CYS A N 1
ATOM 2945 C CA . CYS A 1 371 ? -1.425 19.338 11.617 1.00 67.38 371 CYS A CA 1
ATOM 2946 C C . CYS A 1 371 ? -1.408 20.821 11.233 1.00 67.38 371 CYS A C 1
ATOM 2948 O O . CYS A 1 371 ? -1.656 21.162 10.072 1.00 67.38 371 CYS A O 1
ATOM 2950 N N . PRO A 1 372 ? -1.098 21.718 12.191 1.00 62.28 372 PRO A N 1
ATOM 2951 C CA . PRO A 1 372 ? -0.963 23.138 11.913 1.00 62.28 372 PRO A CA 1
ATOM 2952 C C . PRO A 1 372 ? 0.088 23.403 10.822 1.00 62.28 372 PRO A C 1
ATOM 2954 O O . PRO A 1 372 ? 1.141 22.762 10.829 1.00 62.28 372 PRO A O 1
ATOM 2957 N N . PRO A 1 373 ? -0.136 24.389 9.934 1.00 56.41 373 PRO A N 1
ATOM 2958 C CA . PRO A 1 373 ? 0.809 24.742 8.874 1.00 56.41 373 PRO A CA 1
ATOM 2959 C C . PRO A 1 373 ? 2.224 25.070 9.379 1.00 56.41 373 PRO A C 1
ATOM 2961 O O . PRO A 1 373 ? 3.205 24.849 8.689 1.00 56.41 373 PRO A O 1
ATOM 2964 N N . ASP A 1 374 ? 2.387 25.559 10.603 1.00 55.41 374 ASP A N 1
ATOM 2965 C CA . ASP A 1 374 ? 3.703 26.006 11.081 1.00 55.41 374 ASP A CA 1
ATOM 2966 C C . ASP A 1 374 ? 4.670 24.846 11.408 1.00 55.41 374 ASP A C 1
ATOM 2968 O O . ASP A 1 374 ? 5.847 25.074 11.682 1.00 55.41 374 ASP A O 1
ATOM 2972 N N . TYR A 1 375 ? 4.200 23.594 11.332 1.00 52.91 375 TYR A N 1
ATOM 2973 C CA . TYR A 1 375 ? 5.008 22.382 11.507 1.00 52.91 375 TYR A CA 1
ATOM 2974 C C . TYR A 1 375 ? 5.802 21.967 10.246 1.00 52.91 375 TYR A C 1
ATOM 2976 O O . TYR A 1 375 ? 6.504 20.952 10.269 1.00 52.91 375 TYR A O 1
ATOM 2984 N N . PHE A 1 376 ? 5.732 22.736 9.146 1.00 47.41 376 PHE A N 1
ATOM 2985 C CA . PHE A 1 376 ? 6.455 22.472 7.891 1.00 47.41 376 PHE A CA 1
ATOM 2986 C C . PHE A 1 376 ? 7.976 22.654 8.041 1.00 47.41 376 PHE A C 1
ATOM 2988 O O . PHE A 1 376 ? 8.545 23.694 7.709 1.00 47.41 376 PHE A O 1
ATOM 2995 N N . GLY A 1 377 ? 8.648 21.614 8.530 1.00 43.72 377 GLY A N 1
ATOM 2996 C CA . GLY A 1 377 ? 10.098 21.616 8.695 1.00 43.72 377 GLY A CA 1
ATOM 2997 C C . GLY A 1 377 ? 10.751 20.243 8.827 1.00 43.72 377 GLY A C 1
ATOM 2998 O O . GLY A 1 377 ? 11.780 20.178 9.486 1.00 43.72 377 GLY A O 1
ATOM 2999 N N . SER A 1 378 ? 10.157 19.168 8.285 1.00 42.44 378 SER A N 1
ATOM 3000 C CA . SER A 1 378 ? 10.834 17.987 7.678 1.00 42.44 378 SER A CA 1
ATOM 3001 C C . SER A 1 378 ? 9.963 16.725 7.601 1.00 42.44 378 SER A C 1
ATOM 3003 O O . SER A 1 378 ? 10.248 15.889 6.756 1.00 42.44 378 SER A O 1
ATOM 3005 N N . GLU A 1 379 ? 8.885 16.583 8.384 1.00 49.84 379 GLU A N 1
ATOM 3006 C CA . GLU A 1 379 ? 8.139 15.306 8.463 1.00 49.84 379 GLU A CA 1
ATOM 3007 C C . GLU A 1 379 ? 6.621 15.512 8.648 1.00 49.84 379 GLU A C 1
ATOM 3009 O O . GLU A 1 379 ? 6.003 15.030 9.596 1.00 49.84 379 GLU A O 1
ATOM 3014 N N . ALA A 1 380 ? 5.983 16.254 7.735 1.00 43.38 380 ALA A N 1
ATOM 3015 C CA . ALA A 1 380 ? 4.529 16.476 7.770 1.00 43.38 380 ALA A CA 1
ATOM 3016 C C . ALA A 1 380 ? 3.703 15.165 7.723 1.00 43.38 380 ALA A C 1
ATOM 3018 O O . ALA A 1 380 ? 2.555 15.156 8.161 1.00 43.38 380 ALA A O 1
ATOM 3019 N N . SER A 1 381 ? 4.293 14.060 7.250 1.00 47.25 381 SER A N 1
ATOM 3020 C CA . SER A 1 381 ? 3.715 12.709 7.243 1.00 47.25 381 SER A CA 1
ATOM 3021 C C . SER A 1 381 ? 3.627 12.044 8.626 1.00 47.25 381 SER A C 1
ATOM 3023 O O . SER A 1 381 ? 2.835 11.120 8.792 1.00 47.25 381 SER A O 1
ATOM 3025 N N . LEU A 1 382 ? 4.382 12.510 9.630 1.00 51.94 382 LEU A N 1
ATOM 3026 C CA . LEU A 1 382 ? 4.435 11.889 10.966 1.00 51.94 382 LEU A CA 1
ATOM 3027 C C . LEU A 1 382 ? 3.553 12.582 12.009 1.00 51.94 382 LEU A C 1
ATOM 3029 O O . LEU A 1 382 ? 3.358 12.087 13.119 1.00 51.94 382 LEU A O 1
ATOM 3033 N N . CYS A 1 383 ? 3.002 13.744 11.681 1.00 60.59 383 CYS A N 1
ATOM 3034 C CA . CYS A 1 383 ? 2.253 14.528 12.643 1.00 60.59 383 CYS A CA 1
ATOM 3035 C C . CYS A 1 383 ? 0.790 14.045 12.699 1.00 60.59 383 CYS A C 1
ATOM 3037 O O . CYS A 1 383 ? -0.004 14.332 11.809 1.00 60.59 383 CYS A O 1
ATOM 3039 N N . LYS A 1 384 ? 0.435 13.292 13.748 1.00 69.12 384 LYS A N 1
ATOM 3040 C CA . LYS A 1 384 ? -0.934 12.827 14.041 1.00 69.12 384 LYS A CA 1
ATOM 3041 C C . LYS A 1 384 ? -1.391 13.401 15.377 1.00 69.12 384 LYS A C 1
ATOM 3043 O O . LYS A 1 384 ? -1.118 12.829 16.425 1.00 69.12 384 LYS A O 1
ATOM 3048 N N . ILE A 1 385 ? -2.084 14.537 15.356 1.00 73.62 385 ILE A N 1
ATOM 3049 C CA . ILE A 1 385 ? -2.521 15.222 16.584 1.00 73.62 385 ILE A CA 1
ATOM 3050 C C . ILE A 1 385 ? -3.947 14.797 16.928 1.00 73.62 385 ILE A C 1
ATOM 3052 O O . ILE A 1 385 ? -4.833 14.928 16.091 1.00 73.62 385 ILE A O 1
ATOM 3056 N N . LEU A 1 386 ? -4.202 14.333 18.155 1.00 77.38 386 LEU A N 1
ATOM 3057 C CA . LEU A 1 386 ? -5.574 14.081 18.608 1.00 77.38 386 LEU A CA 1
ATOM 3058 C C . LEU A 1 386 ? -6.330 15.385 18.832 1.00 77.38 386 LEU A C 1
ATOM 3060 O O . LEU A 1 386 ? -5.872 16.273 19.553 1.00 77.38 386 LEU A O 1
ATOM 3064 N N . GLY A 1 387 ? -7.535 15.459 18.269 1.00 75.25 387 GLY A N 1
ATOM 3065 C CA . GLY A 1 387 ? -8.448 16.554 18.554 1.00 75.25 387 GLY A CA 1
ATOM 3066 C C . GLY A 1 387 ? -8.843 16.596 20.038 1.00 75.25 387 GLY A C 1
ATOM 3067 O O . GLY A 1 387 ? -9.139 15.548 20.611 1.00 75.25 387 GLY A O 1
ATOM 3068 N N . PRO A 1 388 ? -8.937 17.788 20.662 1.00 76.56 388 PRO A N 1
ATOM 3069 C CA . PRO A 1 388 ? -9.304 17.938 22.075 1.00 76.56 388 PRO A CA 1
ATOM 3070 C C . PRO A 1 388 ? -10.762 17.553 22.385 1.00 76.56 388 PRO A C 1
ATOM 3072 O O . PRO A 1 388 ? -11.150 17.434 23.545 1.00 76.56 388 PRO A O 1
ATOM 3075 N N . VAL A 1 389 ? -11.594 17.396 21.354 1.00 85.25 389 VAL A N 1
ATOM 3076 C CA . VAL A 1 389 ? -13.016 17.072 21.477 1.00 85.25 389 VAL A CA 1
ATOM 3077 C C . VAL A 1 389 ? -13.232 15.650 20.964 1.00 85.25 389 VAL A C 1
ATOM 3079 O O . VAL A 1 389 ? -12.882 15.378 19.814 1.00 85.25 389 VAL A O 1
ATOM 3082 N N . PRO A 1 390 ? -13.820 14.746 21.768 1.00 90.38 390 PRO A N 1
ATOM 3083 C CA . PRO A 1 390 ? -14.096 13.399 21.302 1.00 90.38 390 PRO A CA 1
ATOM 3084 C C . PRO A 1 390 ? -15.213 13.420 20.256 1.00 90.38 390 PRO A C 1
ATOM 3086 O O . PRO A 1 390 ? -16.208 14.136 20.402 1.00 90.38 390 PRO A O 1
ATOM 3089 N N . ILE A 1 391 ? -15.042 12.604 19.221 1.00 92.31 391 ILE A N 1
ATOM 3090 C CA . ILE A 1 391 ? -16.013 12.403 18.143 1.00 92.31 391 ILE A CA 1
ATOM 3091 C C . ILE A 1 391 ? -17.152 11.461 18.554 1.00 92.31 391 ILE A C 1
ATOM 3093 O O . ILE A 1 391 ? -18.214 11.484 17.943 1.00 92.31 391 ILE A O 1
ATOM 3097 N N . LEU A 1 392 ? -16.954 10.676 19.618 1.00 94.94 392 LEU A N 1
ATOM 3098 C CA . LEU A 1 392 ? -17.977 9.832 20.230 1.00 94.94 392 LEU A CA 1
ATOM 3099 C C . LEU A 1 392 ? -17.871 9.908 21.757 1.00 94.94 392 LEU A C 1
ATOM 3101 O O . LEU A 1 392 ? -16.781 9.810 22.325 1.00 94.94 392 LEU A O 1
ATOM 3105 N N . LYS A 1 393 ? -19.024 10.064 22.412 1.00 96.56 393 LYS A N 1
ATOM 3106 C CA . LYS A 1 393 ? -19.205 9.886 23.855 1.00 96.56 393 LYS A CA 1
ATOM 3107 C C . LYS A 1 393 ? -20.378 8.942 24.063 1.00 96.56 393 LYS A C 1
ATOM 3109 O O . LYS A 1 393 ? -21.480 9.254 23.618 1.00 96.56 393 LYS A O 1
ATOM 3114 N N . GLY A 1 394 ? -20.154 7.822 24.732 1.00 96.38 394 GLY A N 1
ATOM 3115 C CA . GLY A 1 394 ? -21.193 6.822 24.940 1.00 96.38 394 GLY A CA 1
ATOM 3116 C C . GLY A 1 394 ? -20.924 5.931 26.139 1.00 96.38 394 GLY A C 1
ATOM 3117 O O . GLY A 1 394 ? -20.002 6.171 26.921 1.00 96.38 394 GLY A O 1
ATOM 3118 N N . GLN A 1 395 ? -21.750 4.905 26.275 1.00 97.69 395 GLN A N 1
ATOM 3119 C CA . GLN A 1 395 ? -21.655 3.907 27.327 1.00 97.69 395 GLN A CA 1
ATOM 3120 C C . GLN A 1 395 ? -21.920 2.532 26.717 1.00 97.69 395 GLN A C 1
ATOM 3122 O O . GLN A 1 395 ? -22.756 2.421 25.821 1.00 97.69 395 GLN A O 1
ATOM 3127 N N . LEU A 1 396 ? -21.199 1.514 27.184 1.00 97.75 396 LEU A N 1
ATOM 3128 C CA . LEU A 1 396 ? -21.443 0.130 26.788 1.00 97.75 396 LEU A CA 1
ATOM 3129 C C . LEU A 1 396 ? -22.778 -0.360 27.354 1.00 97.75 396 LEU A C 1
ATOM 3131 O O . LEU A 1 396 ? -23.094 -0.086 28.516 1.00 97.75 396 LEU A O 1
ATOM 3135 N N . ASP A 1 397 ? -23.540 -1.088 26.544 1.00 97.75 397 ASP A N 1
ATOM 3136 C CA . ASP A 1 397 ? -24.805 -1.699 26.947 1.00 97.75 397 ASP A CA 1
ATOM 3137 C C . ASP A 1 397 ? -24.608 -2.899 27.897 1.00 97.75 397 ASP A C 1
ATOM 3139 O O . ASP A 1 397 ? -23.510 -3.170 28.391 1.00 97.75 397 ASP A O 1
ATOM 3143 N N . GLU A 1 398 ? -25.692 -3.620 28.194 1.00 96.62 398 GLU A N 1
ATOM 3144 C CA . GLU A 1 398 ? -25.673 -4.790 29.084 1.00 96.62 398 GLU A CA 1
ATOM 3145 C C . GLU A 1 398 ? -24.841 -5.961 28.533 1.00 96.62 398 GLU A C 1
ATOM 3147 O O . GLU A 1 398 ? -24.449 -6.847 29.294 1.00 96.62 398 GLU A O 1
ATOM 3152 N N . GLN A 1 399 ? -24.575 -5.979 27.226 1.00 96.56 399 GLN A N 1
ATOM 3153 C CA . GLN A 1 399 ? -23.749 -6.974 26.550 1.00 96.56 399 GLN A CA 1
ATOM 3154 C C . GLN A 1 399 ? -22.287 -6.524 26.431 1.00 96.56 399 GLN A C 1
ATOM 3156 O O . GLN A 1 399 ? -21.454 -7.314 25.995 1.00 96.56 399 GLN A O 1
ATOM 3161 N N . GLY A 1 400 ? -21.955 -5.297 26.849 1.00 96.94 400 GLY A N 1
ATOM 3162 C CA . GLY A 1 400 ? -20.623 -4.727 26.655 1.00 96.94 400 GLY A CA 1
ATOM 3163 C C . GLY A 1 400 ? -20.409 -4.159 25.254 1.00 96.94 400 GLY A C 1
ATOM 3164 O O . GLY A 1 400 ? -19.266 -4.046 24.807 1.00 96.94 400 GLY A O 1
ATOM 3165 N N . GLN A 1 401 ? -21.492 -3.819 24.554 1.00 97.75 401 GLN A N 1
ATOM 3166 C CA . GLN A 1 401 ? -21.465 -3.383 23.166 1.00 97.75 401 GLN A CA 1
ATOM 3167 C C . GLN A 1 401 ? -21.784 -1.893 23.028 1.00 97.75 401 GLN A C 1
ATOM 3169 O O . GLN A 1 401 ? -22.447 -1.286 23.872 1.00 97.75 401 GLN A O 1
ATOM 3174 N N . ILE A 1 402 ? -21.298 -1.282 21.948 1.00 97.56 402 ILE A N 1
ATOM 3175 C CA . ILE A 1 402 ? -21.660 0.084 21.558 1.00 97.56 402 ILE A CA 1
ATOM 3176 C C . ILE A 1 402 ? -21.716 0.221 20.041 1.00 97.56 402 ILE A C 1
ATOM 3178 O O . ILE A 1 402 ? -20.764 -0.107 19.333 1.00 97.56 402 ILE A O 1
ATOM 3182 N N . ALA A 1 403 ? -22.829 0.753 19.538 1.00 96.12 403 ALA A N 1
ATOM 3183 C CA . ALA A 1 403 ? -22.939 1.176 18.149 1.00 96.12 403 ALA A CA 1
ATOM 3184 C C . ALA A 1 403 ? -22.177 2.493 17.953 1.00 96.12 403 ALA A C 1
ATOM 3186 O O . ALA A 1 403 ? -22.516 3.513 18.554 1.00 96.12 403 ALA A O 1
ATOM 3187 N N . VAL A 1 404 ? -21.148 2.469 17.109 1.00 94.56 404 VAL A N 1
ATOM 3188 C CA . VAL A 1 404 ? -20.301 3.637 16.814 1.00 94.56 404 VAL A CA 1
ATOM 3189 C C . VAL A 1 404 ? -20.531 4.198 15.413 1.00 94.56 404 VAL A C 1
ATOM 3191 O O . VAL A 1 404 ? -20.213 5.360 15.162 1.00 94.56 404 VAL A O 1
ATOM 3194 N N . GLY A 1 405 ? -21.112 3.400 14.511 1.00 90.06 405 GLY A N 1
ATOM 3195 C CA . GLY A 1 405 ? -21.329 3.788 13.116 1.00 90.06 405 GLY A CA 1
ATOM 3196 C C . GLY A 1 405 ? -20.025 4.147 12.394 1.00 90.06 405 GLY A C 1
ATOM 3197 O O . GLY A 1 405 ? -18.939 3.701 12.763 1.00 90.06 405 GLY A O 1
ATOM 3198 N N . ASN A 1 406 ? -20.123 4.979 11.356 1.00 90.81 406 ASN A N 1
ATOM 3199 C CA . ASN A 1 406 ? -18.952 5.441 10.616 1.00 90.81 406 ASN A CA 1
ATOM 3200 C C . ASN A 1 406 ? -18.273 6.639 11.317 1.00 90.81 406 ASN A C 1
ATOM 3202 O O . ASN A 1 406 ? -18.652 7.800 11.125 1.00 90.81 406 ASN A O 1
ATOM 3206 N N . LEU A 1 407 ? -17.215 6.355 12.080 1.00 91.50 407 LEU A N 1
ATOM 3207 C CA . LEU A 1 407 ? -16.381 7.344 12.786 1.00 91.50 407 LEU A CA 1
ATOM 3208 C C . LEU A 1 407 ? -15.496 8.203 11.857 1.00 91.50 407 LEU A C 1
ATOM 3210 O O . LEU A 1 407 ? -14.914 9.201 12.292 1.00 91.50 407 LEU A O 1
ATOM 3214 N N . PHE A 1 408 ? -15.428 7.855 10.573 1.00 90.88 408 PHE A N 1
ATOM 3215 C CA . PHE A 1 408 ? -14.771 8.616 9.506 1.00 90.88 408 PHE A CA 1
ATOM 3216 C C . PHE A 1 408 ? -15.790 9.286 8.574 1.00 90.88 408 PHE A C 1
ATOM 3218 O O . PHE A 1 408 ? -15.438 9.779 7.502 1.00 90.88 408 PHE A O 1
ATOM 3225 N N . SER A 1 409 ? -17.058 9.365 8.991 1.00 86.12 409 SER A N 1
ATOM 3226 C CA . SER A 1 409 ? -18.056 10.152 8.272 1.00 86.12 409 SER A CA 1
ATOM 3227 C C . SER A 1 409 ? -17.594 11.614 8.163 1.00 86.12 409 SER A C 1
ATOM 3229 O O . SER A 1 409 ? -17.086 12.213 9.118 1.00 86.12 409 SER A O 1
ATOM 3231 N N . GLY A 1 410 ? -17.710 12.172 6.956 1.00 83.56 410 GLY A N 1
ATOM 3232 C CA . GLY A 1 410 ? -17.241 13.519 6.614 1.00 83.56 410 GLY A CA 1
ATOM 3233 C C . GLY A 1 410 ? -15.951 13.574 5.789 1.00 83.56 410 GLY A C 1
ATOM 3234 O O . GLY A 1 410 ? -15.683 14.624 5.207 1.00 83.56 410 GLY A O 1
ATOM 3235 N N . TYR A 1 411 ? -15.195 12.477 5.675 1.00 86.50 411 TYR A N 1
ATOM 3236 C CA . TYR A 1 411 ? -14.171 12.352 4.632 1.00 86.50 411 TYR A CA 1
ATOM 3237 C C . TYR A 1 411 ? -14.814 12.028 3.276 1.00 86.50 411 TYR A C 1
ATOM 3239 O O . TYR A 1 411 ? -15.945 11.542 3.211 1.00 86.50 411 TYR A O 1
ATOM 3247 N N . GLY A 1 412 ? -14.109 12.367 2.192 1.00 86.62 412 GLY A N 1
ATOM 3248 C CA . GLY A 1 412 ? -14.498 12.000 0.830 1.00 86.62 412 GLY A CA 1
ATOM 3249 C C . GLY A 1 412 ? -14.168 10.535 0.543 1.00 86.62 412 GLY A C 1
ATOM 3250 O O . GLY A 1 412 ? -14.393 9.665 1.372 1.00 86.62 412 GLY A O 1
ATOM 3251 N N . GLU A 1 413 ? -13.587 10.259 -0.622 1.00 86.75 413 GLU A N 1
ATOM 3252 C CA . GLU A 1 413 ? -13.145 8.901 -0.985 1.00 86.75 413 GLU A CA 1
ATOM 3253 C C . GLU A 1 413 ? -11.867 8.466 -0.249 1.00 86.75 413 GLU A C 1
ATOM 3255 O O . GLU A 1 413 ? -11.572 7.275 -0.170 1.00 86.75 413 GLU A O 1
ATOM 3260 N N . ILE A 1 414 ? -11.126 9.428 0.310 1.00 87.81 414 ILE A N 1
ATOM 3261 C CA . ILE A 1 414 ? -9.813 9.243 0.926 1.00 87.81 414 ILE A CA 1
ATOM 3262 C C . ILE A 1 414 ? -9.798 9.828 2.338 1.00 87.81 414 ILE A C 1
ATOM 3264 O O . ILE A 1 414 ? -10.290 10.939 2.566 1.00 87.81 414 ILE A O 1
ATOM 3268 N N . VAL A 1 415 ? -9.166 9.101 3.258 1.00 86.12 415 VAL A N 1
ATOM 3269 C CA . VAL A 1 415 ? -8.784 9.578 4.586 1.00 86.12 415 VAL A CA 1
ATOM 3270 C C . VAL A 1 415 ? -7.279 9.870 4.581 1.00 86.12 415 VAL A C 1
ATOM 3272 O O . VAL A 1 415 ? -6.481 8.961 4.339 1.00 86.12 415 VAL A O 1
ATOM 3275 N N . PRO A 1 416 ? -6.857 11.121 4.833 1.00 78.88 416 PRO A N 1
ATOM 3276 C CA . PRO A 1 416 ? -5.442 11.459 4.920 1.00 78.88 416 PRO A CA 1
ATOM 3277 C C . PRO A 1 416 ? -4.711 10.637 5.990 1.00 78.88 416 PRO A C 1
ATOM 3279 O O . PRO A 1 416 ? -5.237 10.400 7.079 1.00 78.88 416 PRO A O 1
ATOM 3282 N N . HIS A 1 417 ? -3.466 10.252 5.705 1.00 72.62 417 HIS A N 1
ATOM 3283 C CA . HIS A 1 417 ? -2.611 9.447 6.593 1.00 72.62 417 HIS A CA 1
ATOM 3284 C C . HIS A 1 417 ? -2.492 9.997 8.025 1.00 72.62 417 HIS A C 1
ATOM 3286 O O . HIS A 1 417 ? -2.453 9.240 8.997 1.00 72.62 417 HIS A O 1
ATOM 3292 N N . ASN A 1 418 ? -2.466 11.321 8.169 1.00 73.44 418 ASN A N 1
ATOM 3293 C CA . ASN A 1 418 ? -2.384 12.030 9.447 1.00 73.44 418 ASN A CA 1
ATOM 3294 C C . ASN A 1 418 ? -3.728 12.136 10.196 1.00 73.44 418 ASN A C 1
ATOM 3296 O O . ASN A 1 418 ? -3.756 12.427 11.392 1.00 73.44 418 ASN A O 1
ATOM 3300 N N . GLU A 1 419 ? -4.845 11.861 9.530 1.00 78.94 419 GLU A N 1
ATOM 3301 C CA . GLU A 1 419 ? -6.212 12.010 10.052 1.00 78.94 419 GLU A CA 1
ATOM 3302 C C . GLU A 1 419 ? -6.947 10.669 10.232 1.00 78.94 419 GLU A C 1
ATOM 3304 O O . GLU A 1 419 ? -8.068 10.615 10.740 1.00 78.94 419 GLU A O 1
ATOM 3309 N N . GLY A 1 420 ? -6.301 9.570 9.839 1.00 83.75 420 GLY A N 1
ATOM 3310 C CA . GLY A 1 420 ? -6.872 8.228 9.859 1.00 83.75 420 GLY A CA 1
ATOM 3311 C C . GLY A 1 420 ? -6.834 7.496 11.198 1.00 83.75 420 GLY A C 1
ATOM 3312 O O . GLY A 1 420 ? -7.225 6.339 11.213 1.00 83.75 420 GLY A O 1
ATOM 3313 N N . VAL A 1 421 ? -6.376 8.099 12.303 1.00 86.38 421 VAL A N 1
ATOM 3314 C CA . VAL A 1 421 ? -6.139 7.388 13.578 1.00 86.38 421 VAL A CA 1
ATOM 3315 C C . VAL A 1 421 ? -7.197 7.724 14.631 1.00 86.38 421 VAL A C 1
ATOM 3317 O O . VAL A 1 421 ? -7.604 8.877 14.785 1.00 86.38 421 VAL A O 1
ATOM 3320 N N . LEU A 1 422 ? -7.612 6.715 15.396 1.00 89.06 422 LEU A N 1
ATOM 3321 C CA . LEU A 1 422 ? -8.537 6.796 16.521 1.00 89.06 422 LEU A CA 1
ATOM 3322 C C . LEU A 1 422 ? -7.842 6.426 17.833 1.00 89.06 422 LEU A C 1
ATOM 3324 O O . LEU A 1 422 ? -7.160 5.407 17.922 1.00 89.06 422 LEU A O 1
ATOM 3328 N N . PHE A 1 423 ? -8.101 7.217 18.871 1.00 88.88 423 PHE A N 1
ATOM 3329 C CA . PHE A 1 423 ? -7.799 6.881 20.257 1.00 88.88 423 PHE A CA 1
ATOM 3330 C C . PHE A 1 423 ? -9.090 6.601 21.012 1.00 88.88 423 PHE A C 1
ATOM 3332 O O . PHE A 1 423 ? -9.988 7.443 21.059 1.00 88.88 423 PHE A O 1
ATOM 3339 N N . ILE A 1 424 ? -9.171 5.432 21.628 1.00 92.06 424 ILE A N 1
ATOM 3340 C CA . ILE A 1 424 ? -10.332 4.971 22.374 1.00 92.06 424 ILE A CA 1
ATOM 3341 C C . ILE A 1 424 ? -9.945 4.896 23.843 1.00 92.06 424 ILE A C 1
ATOM 3343 O O . ILE A 1 424 ? -8.954 4.265 24.210 1.00 92.06 424 ILE A O 1
ATOM 3347 N N . ARG A 1 425 ? -10.771 5.509 24.684 1.00 93.12 425 ARG A N 1
ATOM 3348 C CA . ARG A 1 425 ? -10.681 5.436 26.136 1.00 93.12 425 ARG A CA 1
ATOM 3349 C C . ARG A 1 425 ? -11.960 4.825 26.681 1.00 93.12 425 ARG A C 1
ATOM 3351 O O . ARG A 1 425 ? -13.048 5.358 26.462 1.00 93.12 425 ARG A O 1
ATOM 3358 N N . VAL A 1 426 ? -11.815 3.756 27.449 1.00 95.88 426 VAL A N 1
ATOM 3359 C CA . VAL A 1 426 ? -12.906 3.050 28.116 1.00 95.88 426 VAL A CA 1
ATOM 3360 C C . VAL A 1 426 ? -12.687 3.121 29.620 1.00 95.88 426 VAL A C 1
ATOM 3362 O O . VAL A 1 426 ? -11.630 2.751 30.118 1.00 95.88 426 VAL A O 1
ATOM 3365 N N . GLN A 1 427 ? -13.680 3.610 30.356 1.00 95.38 427 GLN A N 1
ATOM 3366 C CA . GLN A 1 427 ? -13.632 3.698 31.811 1.00 95.38 427 GLN A CA 1
ATOM 3367 C C . GLN A 1 427 ? -14.632 2.737 32.443 1.00 95.38 427 GLN A C 1
ATOM 3369 O O . GLN A 1 427 ? -15.843 2.964 32.382 1.00 95.38 427 GLN A O 1
ATOM 3374 N N . ALA A 1 428 ? -14.103 1.695 33.081 1.00 92.06 428 ALA A N 1
ATOM 3375 C CA . ALA A 1 428 ? -14.853 0.655 33.773 1.00 92.06 428 ALA A CA 1
ATOM 3376 C C . ALA A 1 428 ? -14.651 0.807 35.291 1.00 92.06 428 ALA A C 1
ATOM 3378 O O . ALA A 1 428 ? -13.697 0.297 35.877 1.00 92.06 428 ALA A O 1
ATOM 3379 N N . GLY A 1 429 ? -15.538 1.566 35.940 1.00 89.81 429 GLY A N 1
ATOM 3380 C CA . GLY A 1 429 ? -15.363 1.943 37.345 1.00 89.81 429 GLY A CA 1
ATOM 3381 C C . GLY A 1 429 ? -14.162 2.878 37.535 1.00 89.81 429 GLY A C 1
ATOM 3382 O O . GLY A 1 429 ? -14.157 3.996 37.012 1.00 89.81 429 GLY A O 1
ATOM 3383 N N . GLU A 1 430 ? -13.167 2.430 38.302 1.00 89.19 430 GLU A N 1
ATOM 3384 C CA . GLU A 1 430 ? -11.914 3.166 38.549 1.00 89.19 430 GLU A CA 1
ATOM 3385 C C . GLU A 1 430 ? -10.818 2.853 37.515 1.00 89.19 430 GLU A C 1
ATOM 3387 O O . GLU A 1 430 ? -9.837 3.587 37.425 1.00 89.19 430 GLU A O 1
ATOM 3392 N N . GLU A 1 431 ? -10.981 1.791 36.721 1.00 91.19 431 GLU A N 1
ATOM 3393 C CA . GLU A 1 431 ? -10.007 1.375 35.712 1.00 91.19 431 GLU A CA 1
ATOM 3394 C C . GLU A 1 431 ? -10.183 2.179 34.414 1.00 91.19 431 GLU A C 1
ATOM 3396 O O . GLU A 1 431 ? -11.304 2.349 33.918 1.00 91.19 431 GLU A O 1
ATOM 3401 N N . ILE A 1 432 ? -9.067 2.656 33.853 1.00 92.06 432 ILE A N 1
ATOM 3402 C CA . ILE A 1 432 ? -9.003 3.295 32.535 1.00 92.06 432 ILE A CA 1
ATOM 3403 C C . ILE A 1 432 ? -8.266 2.354 31.588 1.00 92.06 432 ILE A C 1
ATOM 3405 O O . ILE A 1 432 ? -7.136 1.947 31.856 1.00 92.06 432 ILE A O 1
ATOM 3409 N N . LEU A 1 433 ? -8.916 2.050 30.471 1.00 93.56 433 LEU A N 1
ATOM 3410 C CA . LEU A 1 433 ? -8.418 1.182 29.419 1.00 93.56 433 LEU A CA 1
ATOM 3411 C C . LEU A 1 433 ? -8.365 1.940 28.099 1.00 93.56 433 LEU A C 1
ATOM 3413 O O . LEU A 1 433 ? -9.200 2.806 27.828 1.00 93.56 433 LEU A O 1
ATOM 3417 N N . LEU A 1 434 ? -7.384 1.603 27.279 1.00 90.44 434 LEU A N 1
ATOM 3418 C CA . LEU A 1 434 ? -6.946 2.388 26.139 1.00 90.44 434 LEU A CA 1
ATOM 3419 C C . LEU A 1 434 ? -6.810 1.505 24.897 1.00 90.44 434 LEU A C 1
ATOM 3421 O O . LEU A 1 434 ? -6.403 0.346 24.986 1.00 90.44 434 LEU A O 1
ATOM 3425 N N . ARG A 1 435 ? -7.120 2.057 23.723 1.00 89.75 435 ARG A N 1
ATOM 3426 C CA . ARG A 1 435 ? -6.932 1.375 22.437 1.00 89.75 435 ARG A CA 1
ATOM 3427 C C . ARG A 1 435 ? -6.650 2.366 21.310 1.00 89.75 435 ARG A C 1
ATOM 3429 O O . ARG A 1 435 ? -7.230 3.448 21.278 1.00 89.75 435 ARG A O 1
ATOM 3436 N N . TRP A 1 436 ? -5.798 1.961 20.373 1.00 86.88 436 TRP A N 1
ATOM 3437 C CA . TRP A 1 436 ? -5.632 2.607 19.075 1.00 86.88 436 TRP A CA 1
ATOM 3438 C C . TRP A 1 436 ? -6.322 1.775 17.999 1.00 86.88 436 TRP A C 1
ATOM 3440 O O . TRP A 1 436 ? -6.218 0.549 18.014 1.00 86.88 436 TRP A O 1
ATOM 3450 N N . LEU A 1 437 ? -7.008 2.450 17.086 1.00 89.25 437 LEU A N 1
ATOM 3451 C CA . LEU A 1 437 ? -7.453 1.907 15.802 1.00 89.25 437 LEU A CA 1
ATOM 3452 C C . LEU A 1 437 ? -7.110 2.927 14.717 1.00 89.25 437 LEU A C 1
ATOM 3454 O O . LEU A 1 437 ? -6.865 4.096 15.017 1.00 89.25 437 LEU A O 1
ATOM 3458 N N . ASP A 1 438 ? -7.132 2.523 13.460 1.00 88.31 438 ASP A N 1
ATOM 3459 C CA . ASP A 1 438 ? -7.077 3.454 12.341 1.00 88.31 438 ASP A CA 1
ATOM 3460 C C . ASP A 1 438 ? -8.003 3.026 11.196 1.00 88.31 438 ASP A C 1
ATOM 3462 O O . ASP A 1 438 ? -8.667 1.995 11.259 1.00 88.31 438 ASP A O 1
ATOM 3466 N N . ILE A 1 439 ? -8.106 3.858 10.161 1.00 90.00 439 ILE A N 1
ATOM 3467 C CA . ILE A 1 439 ? -8.972 3.631 8.997 1.00 90.00 439 ILE A CA 1
ATOM 3468 C C . ILE A 1 439 ? -8.754 2.256 8.343 1.00 90.00 439 ILE A C 1
ATOM 3470 O O . ILE A 1 439 ? -9.706 1.665 7.830 1.00 90.00 439 ILE A O 1
ATOM 3474 N N . ARG A 1 440 ? -7.542 1.700 8.433 1.00 89.44 440 ARG A N 1
ATOM 3475 C CA . ARG A 1 440 ? -7.201 0.395 7.866 1.00 89.44 440 ARG A CA 1
ATOM 3476 C C . ARG A 1 440 ? -7.971 -0.730 8.543 1.00 89.44 440 ARG A C 1
ATOM 3478 O O . ARG A 1 440 ? -8.392 -1.657 7.862 1.00 89.44 440 ARG A O 1
ATOM 3485 N N . ASP A 1 441 ? -8.244 -0.616 9.845 1.00 90.81 441 ASP A N 1
ATOM 3486 C CA . ASP A 1 441 ? -9.070 -1.583 10.581 1.00 90.81 441 ASP A CA 1
ATOM 3487 C C . ASP A 1 441 ? -10.483 -1.694 10.001 1.00 90.81 441 ASP A C 1
ATOM 3489 O O . ASP A 1 441 ? -11.084 -2.766 10.013 1.00 90.81 441 ASP A O 1
ATOM 3493 N N . PHE A 1 442 ? -11.016 -0.591 9.479 1.00 93.38 442 PHE A N 1
ATOM 3494 C CA . PHE A 1 442 ? -12.348 -0.538 8.884 1.00 93.38 442 PHE A CA 1
ATOM 3495 C C . PHE A 1 442 ? -12.321 -0.946 7.412 1.00 93.38 442 PHE A C 1
ATOM 3497 O O . PHE A 1 442 ? -13.248 -1.613 6.956 1.00 93.38 442 PHE A O 1
ATOM 3504 N N . ASN A 1 443 ? -11.250 -0.607 6.689 1.00 92.75 443 ASN A N 1
ATOM 3505 C CA . ASN A 1 443 ? -11.014 -1.113 5.340 1.00 92.75 443 ASN A CA 1
ATOM 3506 C C . ASN A 1 443 ? -10.963 -2.644 5.331 1.00 92.75 443 ASN A C 1
ATOM 3508 O O . ASN A 1 443 ? -11.669 -3.263 4.541 1.00 92.75 443 ASN A O 1
ATOM 3512 N N . LEU A 1 444 ? -10.222 -3.250 6.265 1.00 92.38 444 LEU A N 1
ATOM 3513 C CA . LEU A 1 444 ? -10.174 -4.703 6.441 1.00 92.38 444 LEU A CA 1
ATOM 3514 C C . LEU A 1 444 ? -11.567 -5.297 6.654 1.00 92.38 444 LEU A C 1
ATOM 3516 O O . LEU A 1 444 ? -11.915 -6.251 5.967 1.00 92.38 444 LEU A O 1
ATOM 3520 N N . ALA A 1 445 ? -12.401 -4.695 7.509 1.00 92.81 445 ALA A N 1
ATOM 3521 C CA . ALA A 1 445 ? -13.776 -5.159 7.698 1.00 92.81 445 ALA A CA 1
ATOM 3522 C C . ALA A 1 445 ? -14.563 -5.188 6.372 1.00 92.81 445 ALA A C 1
ATOM 3524 O O . ALA A 1 445 ? -15.266 -6.155 6.080 1.00 92.81 445 ALA A O 1
ATOM 3525 N N . VAL A 1 446 ? -14.434 -4.149 5.540 1.00 92.62 446 VAL A N 1
ATOM 3526 C CA . VAL A 1 446 ? -15.091 -4.110 4.224 1.00 92.62 446 VAL A CA 1
ATOM 3527 C C . VAL A 1 446 ? -14.526 -5.187 3.296 1.00 92.62 446 VAL A C 1
ATOM 3529 O O . VAL A 1 446 ? -15.301 -5.937 2.703 1.00 92.62 446 VAL A O 1
ATOM 3532 N N . TRP A 1 447 ? -13.201 -5.287 3.186 1.00 92.00 447 TRP A N 1
ATOM 3533 C CA . TRP A 1 447 ? -12.513 -6.177 2.241 1.00 92.00 447 TRP A CA 1
ATOM 3534 C C . TRP A 1 447 ? -12.637 -7.656 2.598 1.00 92.00 447 TRP A C 1
ATOM 3536 O O . TRP A 1 447 ? -12.594 -8.512 1.718 1.00 92.00 447 TRP A O 1
ATOM 3546 N N . GLU A 1 448 ? -12.850 -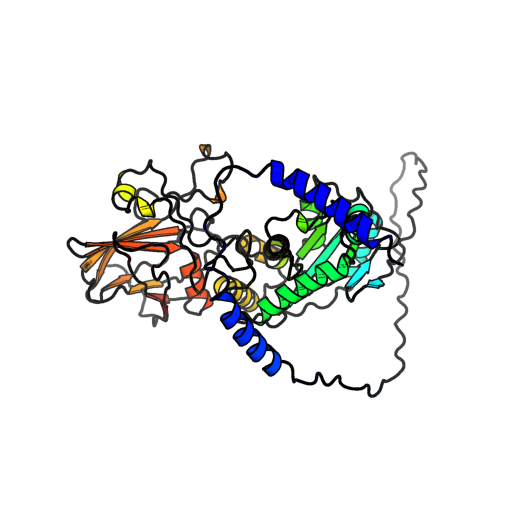7.968 3.874 1.00 89.88 448 GLU A N 1
ATOM 3547 C CA . GLU A 1 448 ? -13.171 -9.319 4.338 1.00 89.88 448 GLU A CA 1
ATOM 3548 C C . GLU A 1 448 ? -14.653 -9.688 4.146 1.00 89.88 448 GLU A C 1
ATOM 3550 O O . GLU A 1 448 ? -15.051 -10.824 4.408 1.00 89.88 448 GLU A O 1
ATOM 3555 N N . GLY A 1 449 ? -15.467 -8.763 3.625 1.00 86.88 449 GLY A N 1
ATOM 3556 C CA . GLY A 1 449 ? -16.847 -9.013 3.212 1.00 86.88 449 GLY A CA 1
ATOM 3557 C C . GLY A 1 449 ? -17.923 -8.484 4.163 1.00 86.88 449 GLY A C 1
ATOM 3558 O O . GLY A 1 449 ? -19.098 -8.762 3.935 1.00 86.88 449 GLY A O 1
ATOM 3559 N N . PHE A 1 450 ? -17.571 -7.690 5.180 1.00 87.94 450 PHE A N 1
ATOM 3560 C CA . PHE A 1 450 ? -18.506 -7.153 6.184 1.00 87.94 450 PHE A CA 1
ATOM 3561 C C . PHE A 1 450 ? -19.020 -5.734 5.855 1.00 87.94 450 PHE A C 1
ATOM 3563 O O . PHE A 1 450 ? -19.335 -4.945 6.746 1.00 87.94 450 PHE A O 1
ATOM 3570 N N . GLY A 1 451 ? -19.098 -5.382 4.566 1.00 78.88 451 GLY A N 1
ATOM 3571 C CA . GLY A 1 451 ? -19.209 -3.994 4.087 1.00 78.88 451 GLY A CA 1
ATOM 3572 C C . GLY A 1 451 ? -20.450 -3.186 4.502 1.00 78.88 451 GLY A C 1
ATOM 3573 O O . GLY A 1 451 ? -20.369 -1.965 4.579 1.00 78.88 451 GLY A O 1
ATOM 3574 N N . GLU A 1 452 ? -21.589 -3.817 4.797 1.00 85.00 452 GLU A N 1
ATOM 3575 C CA . GLU A 1 452 ? -22.801 -3.095 5.238 1.00 85.00 452 GLU A CA 1
ATOM 3576 C C . GLU A 1 452 ? -22.820 -2.876 6.756 1.00 85.00 452 GLU A C 1
ATOM 3578 O O . GLU A 1 452 ? -23.107 -1.779 7.247 1.00 85.00 452 GLU A O 1
ATOM 3583 N N . ALA A 1 453 ? -22.502 -3.931 7.506 1.00 90.25 453 ALA A N 1
ATOM 3584 C CA . ALA A 1 453 ? -22.547 -3.922 8.955 1.00 90.25 453 ALA A CA 1
ATOM 3585 C C . ALA A 1 453 ? -21.530 -4.906 9.537 1.00 90.25 453 ALA A C 1
ATOM 3587 O O . ALA A 1 453 ? -21.568 -6.101 9.226 1.00 90.25 453 ALA A O 1
ATOM 3588 N N . ALA A 1 454 ? -20.669 -4.402 10.416 1.00 94.69 454 ALA A N 1
ATOM 3589 C CA . ALA A 1 454 ? -19.600 -5.170 11.035 1.00 94.69 454 ALA A CA 1
ATOM 3590 C C . ALA A 1 454 ? -19.633 -5.022 12.556 1.00 94.69 454 ALA A C 1
ATOM 3592 O O . ALA A 1 454 ? -19.747 -3.920 13.097 1.00 94.69 454 ALA A O 1
ATOM 3593 N N . MET A 1 455 ? -19.480 -6.144 13.245 1.00 96.00 455 MET A N 1
ATOM 3594 C CA . MET A 1 455 ? -19.140 -6.167 14.657 1.00 96.00 455 MET A CA 1
ATOM 3595 C C . MET A 1 455 ? -17.633 -6.371 14.776 1.00 96.00 455 MET A C 1
ATOM 3597 O O . MET A 1 455 ? -17.094 -7.318 14.209 1.00 96.00 455 MET A O 1
ATOM 3601 N N . MET A 1 456 ? -16.959 -5.469 15.485 1.00 96.62 456 MET A N 1
ATOM 3602 C CA . MET A 1 456 ? -15.517 -5.518 15.721 1.00 96.62 456 MET A CA 1
ATOM 3603 C C . MET A 1 456 ? -15.256 -5.878 17.182 1.00 96.62 456 MET A C 1
ATOM 3605 O O . MET A 1 456 ? -15.776 -5.219 18.086 1.00 96.62 456 MET A O 1
ATOM 3609 N N . ARG A 1 457 ? -14.418 -6.888 17.411 1.00 96.50 457 ARG A N 1
ATOM 3610 C CA . ARG A 1 457 ? -13.916 -7.268 18.736 1.00 96.50 457 ARG A CA 1
ATOM 3611 C C . ARG A 1 457 ? -12.428 -7.012 18.810 1.00 96.50 457 ARG A C 1
ATOM 3613 O O . ARG A 1 457 ? -11.692 -7.320 17.877 1.00 96.50 457 ARG A O 1
ATOM 3620 N N . PHE A 1 458 ? -11.980 -6.443 19.917 1.00 94.50 458 PHE A N 1
ATOM 3621 C CA . PHE A 1 458 ? -10.572 -6.146 20.121 1.00 94.50 458 PHE A CA 1
ATOM 3622 C C . PHE A 1 458 ? -10.249 -5.987 21.601 1.00 94.50 458 PHE A C 1
ATOM 3624 O O . PHE A 1 458 ? -11.096 -5.614 22.413 1.00 94.50 458 PHE A O 1
ATOM 3631 N N . ASN A 1 459 ? -8.986 -6.230 21.940 1.00 92.69 459 ASN A N 1
ATOM 3632 C CA . ASN A 1 459 ? -8.498 -6.074 23.303 1.00 92.69 459 ASN A CA 1
ATOM 3633 C C . ASN A 1 459 ? -8.286 -4.596 23.652 1.00 92.69 459 ASN A C 1
ATOM 3635 O O . ASN A 1 459 ? -7.858 -3.799 22.810 1.00 92.69 459 ASN A O 1
ATOM 3639 N N . LEU A 1 460 ? -8.512 -4.254 24.920 1.00 93.25 460 LEU A N 1
ATOM 3640 C CA . LEU A 1 460 ? -8.174 -2.954 25.494 1.00 93.25 460 LEU A CA 1
ATOM 3641 C C . LEU A 1 460 ? -6.967 -3.095 26.418 1.00 93.25 460 LEU A C 1
ATOM 3643 O O . LEU A 1 460 ? -6.881 -4.053 27.183 1.00 93.25 460 LEU A O 1
ATOM 3647 N N . ALA A 1 461 ? -6.063 -2.130 26.356 1.00 91.19 461 ALA A N 1
ATOM 3648 C CA . ALA A 1 461 ? -4.823 -2.138 27.108 1.00 91.19 461 ALA A CA 1
ATOM 3649 C C . ALA A 1 461 ? -4.934 -1.237 28.348 1.00 91.19 461 ALA A C 1
ATOM 3651 O O . ALA A 1 461 ? -5.547 -0.172 28.313 1.00 91.19 461 ALA A O 1
ATOM 3652 N N . SER A 1 462 ? -4.344 -1.659 29.455 1.00 90.69 462 SER A N 1
ATOM 3653 C CA . SER A 1 462 ? -4.194 -0.878 30.683 1.00 90.69 462 SER A CA 1
ATOM 3654 C C . SER A 1 462 ? -2.906 -0.048 30.653 1.00 90.69 462 SER A C 1
ATOM 3656 O O . SER A 1 462 ? -2.043 -0.252 29.805 1.00 90.69 462 SER A O 1
ATOM 3658 N N . ALA A 1 463 ? -2.728 0.863 31.613 1.00 85.88 463 ALA A N 1
ATOM 3659 C CA . ALA A 1 463 ? -1.501 1.659 31.723 1.00 85.88 463 ALA A CA 1
ATOM 3660 C C . ALA A 1 463 ? -0.225 0.828 31.982 1.00 85.88 463 ALA A C 1
ATOM 3662 O O . ALA A 1 463 ? 0.877 1.322 31.738 1.00 85.88 463 ALA A O 1
ATOM 3663 N N . ASP A 1 464 ? -0.377 -0.406 32.471 1.00 88.25 464 ASP A N 1
ATOM 3664 C CA . ASP A 1 464 ? 0.731 -1.311 32.789 1.00 88.25 464 ASP A CA 1
ATOM 3665 C C . ASP A 1 464 ? 1.157 -2.175 31.590 1.00 88.25 464 ASP A C 1
ATOM 3667 O O . ASP A 1 464 ? 2.214 -2.812 31.628 1.00 88.25 464 ASP A O 1
ATOM 3671 N N . ASP A 1 465 ? 0.360 -2.200 30.518 1.00 88.06 465 ASP A N 1
ATOM 3672 C CA . ASP A 1 465 ? 0.675 -2.968 29.320 1.00 88.06 465 ASP A CA 1
ATOM 3673 C C . ASP A 1 465 ? 1.812 -2.328 28.512 1.00 88.06 465 ASP A C 1
ATOM 3675 O O . ASP A 1 465 ? 2.040 -1.115 28.521 1.00 88.06 465 ASP A O 1
ATOM 3679 N N . SER A 1 466 ? 2.541 -3.173 27.780 1.00 82.62 466 SER A N 1
ATOM 3680 C CA . SER A 1 466 ? 3.541 -2.740 26.805 1.00 82.62 466 SER A CA 1
ATOM 3681 C C . SER A 1 466 ? 2.875 -2.630 25.440 1.00 82.62 466 SER A C 1
ATOM 3683 O O . SER A 1 466 ? 2.507 -3.665 24.882 1.00 82.62 466 SER A O 1
ATOM 3685 N N . PRO A 1 467 ? 2.775 -1.430 24.850 1.00 76.44 467 PRO A N 1
ATOM 3686 C CA . PRO A 1 467 ? 2.178 -1.284 23.534 1.00 76.44 467 PRO A CA 1
ATOM 3687 C C . PRO A 1 467 ? 2.898 -2.091 22.445 1.00 76.44 467 PRO A C 1
ATOM 3689 O O . PRO A 1 467 ? 2.257 -2.524 21.502 1.00 76.44 467 PRO A O 1
ATOM 3692 N N . GLU A 1 468 ? 4.198 -2.370 22.592 1.00 76.06 468 GLU A N 1
ATOM 3693 C CA . GLU A 1 468 ? 4.987 -3.179 21.634 1.00 76.06 468 GLU A CA 1
ATOM 3694 C C . GLU A 1 468 ? 4.613 -4.645 21.602 1.00 76.06 468 GLU A C 1
ATOM 3696 O O . GLU A 1 468 ? 4.833 -5.304 20.595 1.00 76.06 468 GLU A O 1
ATOM 3701 N N . ASN A 1 469 ? 4.066 -5.156 22.697 1.00 79.00 469 ASN A N 1
ATOM 3702 C CA . ASN A 1 469 ? 3.764 -6.574 22.838 1.00 79.00 469 ASN A CA 1
ATOM 3703 C C . ASN A 1 469 ? 2.268 -6.811 23.063 1.00 79.00 469 ASN A C 1
ATOM 3705 O O . ASN A 1 469 ? 1.862 -7.929 23.377 1.00 79.00 469 ASN A O 1
ATOM 3709 N N . PHE A 1 470 ? 1.458 -5.757 22.958 1.00 83.19 470 PHE A N 1
ATOM 3710 C CA . PHE A 1 470 ? 0.022 -5.841 23.139 1.00 83.19 470 PHE A CA 1
ATOM 3711 C C . PHE A 1 470 ? -0.644 -6.411 21.882 1.00 83.19 470 PHE A C 1
ATOM 3713 O O . PHE A 1 470 ? -0.251 -6.110 20.758 1.00 83.19 470 PHE A O 1
ATOM 3720 N N . ALA A 1 471 ? -1.676 -7.228 22.083 1.00 86.06 471 ALA A N 1
ATOM 3721 C CA . ALA A 1 471 ? -2.446 -7.852 21.014 1.00 86.06 471 ALA A CA 1
ATOM 3722 C C . ALA A 1 471 ? -3.386 -6.826 20.344 1.00 86.06 471 ALA A C 1
ATOM 3724 O O . ALA A 1 471 ? -4.535 -6.621 20.767 1.00 86.06 471 ALA A O 1
ATOM 3725 N N . TRP A 1 472 ? -2.871 -6.135 19.321 1.00 84.56 472 TRP A N 1
ATOM 3726 C CA . TRP A 1 472 ? -3.594 -5.123 18.539 1.00 84.56 472 TRP A CA 1
ATOM 3727 C C . TRP A 1 472 ? -4.467 -5.703 17.421 1.00 84.56 472 TRP A C 1
ATOM 3729 O O . TRP A 1 472 ? -4.979 -4.951 16.595 1.00 84.56 472 TRP A O 1
ATOM 3739 N N . GLU A 1 473 ? -4.677 -7.013 17.379 1.00 86.06 473 GLU A N 1
ATOM 3740 C CA . GLU A 1 473 ? -5.578 -7.634 16.417 1.00 86.06 473 GLU A CA 1
ATOM 3741 C C . GLU A 1 473 ? -7.024 -7.164 16.625 1.00 86.06 473 GLU A C 1
ATOM 3743 O O . GLU A 1 473 ? -7.429 -6.757 17.725 1.00 86.06 473 GLU A O 1
ATOM 3748 N N . VAL A 1 474 ? -7.787 -7.199 15.536 1.00 90.94 474 VAL A N 1
ATOM 3749 C CA . VAL A 1 474 ? -9.227 -6.960 15.507 1.00 90.94 474 VAL A CA 1
ATOM 3750 C C . VAL A 1 474 ? -9.871 -8.186 14.878 1.00 90.94 474 VAL A C 1
ATOM 3752 O O . VAL A 1 474 ? -9.422 -8.664 13.839 1.00 90.94 474 VAL A O 1
ATOM 3755 N N . GLU A 1 475 ? -10.914 -8.699 15.514 1.00 93.06 475 GLU A N 1
ATOM 3756 C CA . GLU A 1 475 ? -11.761 -9.742 14.949 1.00 93.06 475 GLU A CA 1
ATOM 3757 C C . GLU A 1 475 ? -13.042 -9.116 14.403 1.00 93.06 475 GLU A C 1
ATOM 3759 O O . GLU A 1 475 ? -13.627 -8.223 15.024 1.00 93.06 475 GLU A O 1
ATOM 3764 N N . TYR A 1 476 ? -13.495 -9.616 13.257 1.00 93.44 476 TYR A N 1
ATOM 3765 C CA . TYR A 1 476 ? -14.665 -9.110 12.553 1.00 93.44 476 TYR A CA 1
ATOM 3766 C C . TYR A 1 476 ? -15.762 -10.174 12.498 1.00 93.44 476 TYR A C 1
ATOM 3768 O O . TYR A 1 476 ? -15.501 -11.349 12.236 1.00 93.44 476 TYR A O 1
ATOM 3776 N N . GLU A 1 477 ? -17.007 -9.765 12.720 1.00 92.88 477 GLU A N 1
ATOM 3777 C CA . GLU A 1 477 ? -18.186 -10.612 12.558 1.00 92.88 477 GLU A CA 1
ATOM 3778 C C . GLU A 1 477 ? -19.270 -9.886 11.757 1.00 92.88 477 GLU A C 1
ATOM 3780 O O . GLU A 1 477 ? -19.546 -8.700 11.964 1.00 92.88 477 GLU A O 1
ATOM 3785 N N . GLN A 1 478 ? -19.926 -10.623 10.857 1.00 87.69 478 GLN A N 1
ATOM 3786 C CA . GLN A 1 478 ? -21.068 -10.114 10.110 1.00 87.69 478 GLN A CA 1
ATOM 3787 C C . GLN A 1 478 ? -22.226 -9.845 11.064 1.00 87.69 478 GLN A C 1
ATOM 3789 O O . GLN A 1 478 ? -22.764 -10.761 11.686 1.00 87.69 478 GLN A O 1
ATOM 3794 N N . MET A 1 479 ? -22.695 -8.603 11.091 1.00 83.75 479 MET A N 1
ATOM 3795 C CA . MET A 1 479 ? -23.980 -8.319 11.707 1.00 83.75 479 MET A CA 1
ATOM 3796 C C . MET A 1 479 ? -25.087 -8.688 10.725 1.00 83.75 479 MET A C 1
ATOM 3798 O O . MET A 1 479 ? -25.091 -8.251 9.570 1.00 83.75 479 MET A O 1
ATOM 3802 N N . VAL A 1 480 ? -26.054 -9.488 11.171 1.00 72.75 480 VAL A N 1
ATOM 3803 C CA . VAL A 1 480 ? -27.331 -9.577 10.459 1.00 72.75 480 VAL A CA 1
ATOM 3804 C C . VAL A 1 480 ? -27.938 -8.184 10.535 1.00 72.75 480 VAL A C 1
ATOM 3806 O O . VAL A 1 480 ? -28.083 -7.669 11.640 1.00 72.75 480 VAL A O 1
ATOM 3809 N N . ALA A 1 481 ? -28.250 -7.570 9.391 1.00 53.88 481 ALA A N 1
ATOM 3810 C CA . ALA A 1 481 ? -28.936 -6.285 9.354 1.00 53.88 481 ALA A CA 1
ATOM 3811 C C . ALA A 1 481 ? -30.271 -6.410 10.106 1.00 53.88 481 ALA A C 1
ATOM 3813 O O . ALA A 1 481 ? -31.283 -6.838 9.550 1.00 53.88 481 ALA A O 1
ATOM 3814 N N . SER A 1 482 ? -30.266 -6.100 11.397 1.00 47.50 482 SER A N 1
ATOM 3815 C CA . SER A 1 482 ? -31.467 -5.743 12.125 1.00 47.50 482 SER A CA 1
ATOM 3816 C C . SER A 1 482 ? -31.891 -4.372 11.612 1.00 47.50 482 SER A C 1
ATOM 3818 O O . SER A 1 482 ? -31.048 -3.524 11.317 1.00 47.50 482 SER A O 1
ATOM 3820 N N . GLU A 1 483 ? -33.198 -4.206 11.405 1.00 38.47 483 GLU A N 1
ATOM 3821 C CA . GLU A 1 483 ? -33.802 -2.997 10.841 1.00 38.47 483 GLU A CA 1
ATOM 3822 C C . GLU A 1 483 ? -33.184 -1.714 11.422 1.00 38.47 483 GLU A C 1
ATOM 3824 O O . GLU A 1 483 ? -32.845 -1.687 12.609 1.00 38.47 483 GLU A O 1
ATOM 3829 N N . PRO A 1 484 ? -33.030 -0.653 10.606 1.00 37.06 484 PRO A N 1
ATOM 3830 C CA . PRO A 1 484 ? -32.362 0.569 11.028 1.00 37.06 484 PRO A CA 1
ATOM 3831 C C . PRO A 1 484 ? -32.963 1.077 12.339 1.00 37.06 484 PRO A C 1
ATOM 3833 O O . PRO A 1 484 ? -34.157 1.373 12.410 1.00 37.06 484 PRO A O 1
ATOM 3836 N N . PHE A 1 485 ? -32.117 1.190 13.366 1.00 41.59 485 PHE A N 1
ATOM 3837 C CA . PHE A 1 485 ? -32.438 1.912 14.589 1.00 41.59 485 PHE A CA 1
ATOM 3838 C C . PHE A 1 485 ? -32.720 3.366 14.207 1.00 41.59 485 PHE A C 1
ATOM 3840 O O . PHE A 1 485 ? -31.810 4.161 13.969 1.00 41.59 485 PHE A O 1
ATOM 3847 N N . LEU A 1 486 ? -34.002 3.700 14.098 1.00 29.61 486 LEU A N 1
ATOM 3848 C CA . LEU A 1 486 ? -34.445 5.081 14.098 1.00 29.61 486 LEU A CA 1
ATOM 3849 C C . LEU A 1 486 ? -34.241 5.615 15.523 1.00 29.61 486 LEU A C 1
ATOM 3851 O O . LEU A 1 486 ? -34.711 4.977 16.466 1.00 29.61 486 LEU A O 1
ATOM 3855 N N . PRO A 1 487 ? -33.529 6.737 15.705 1.00 36.00 487 PRO A N 1
ATOM 3856 C CA . PRO A 1 487 ? -33.468 7.384 17.005 1.00 36.00 487 PRO A CA 1
ATOM 3857 C C . PRO A 1 487 ? -34.859 7.937 17.353 1.00 36.00 487 PRO A C 1
ATOM 3859 O O . PRO A 1 487 ? -35.470 8.613 16.519 1.00 36.00 487 PRO A O 1
ATOM 3862 N N . ASP A 1 488 ? -35.338 7.635 18.562 1.00 37.56 488 ASP A N 1
ATOM 3863 C CA . ASP A 1 488 ? -36.476 8.323 19.196 1.00 37.56 488 ASP A CA 1
ATOM 3864 C C . ASP A 1 488 ? -36.111 9.762 19.604 1.00 37.56 488 ASP A C 1
ATOM 3866 O O . ASP A 1 488 ? -34.970 9.982 20.086 1.00 37.56 488 ASP A O 1
#